Protein AF-A0A931RE34-F1 (afdb_monomer)

Sequence (433 aa):
MAGPAALESGEKRRPLVAITGTSRDVGKYTALAFAVAEWNVLGGFRSDKHRSDQELIVNGVRALGRDMFYVEGDLNRDETIDQYVEKAHLLGGVVGALVMNTGAGLRGTLEESIAFNYGRNLALLRALAPMMPDGAPVVFNQSIQAHTDHPEAMLYVPDIYINVREGKRFASTQFRLAFTAGGEFERFKYIEVVGNALDQTFVTDNWSRRRPEESKIAYWDSIGEFGHTPSAQDYANSIVKVVTKPYPNGHTEYVGVRPRYREHLPEGYGELVGPPPMRADSIMTREQVEDIIPHRWPINFIGGVLELVPGERASGHMVNLIHPDINWRGGHFPGFPVIPGVITEEAMNQFGAMVILSKPEYKGRVALLTELIRVRFLRMLQYGDEARIEVEGVNLQEDRGGSASGTGKARAYTPKGKLAVEGDLGFTLAPAA

Foldseek 3Di:
DDDDDDDDPDDDQAAEEEEEALQDFLNVLLLLLVLLVRYAYEYEHEPPPGPVSVVVSQVSSVVSVHGYHYQHHDLVDVVSLVVSQVVCVVSPLAHQAYEAEDFADLADFLVSRLCGLAVSLVSSCVSSVVSYAFAREYEYEAELLLFFPPCVLVVPCPLSCPSNSLSNNLNLLVVLQLCPVVHVNVRYAYEYEYEYDAPRDPVLVVVCVVCVVDPSFVVLLVLFPVSGHHHSNQSSNQVVVPRVDDDHRSYYHYDRHDVVSVPDDPVCRSPPPAPPAADPLAPDGPVVLCQQAVDHPPLQQFRGWNDADALFKTKGWGQQAQRSPDRQQCPVDHPAQFGPVVSVVSNLVSRLSSNHSVDPVQRQKHKDFDDWAPKDFPATDGRPWGKMKMKGDWDWDADPVRKIKTKIKMWIATNVRHTGMITIIIIIIDHND

Secondary structure (DSSP, 8-state):
-PPPPPPPTTS-PPPEEEEE-TTSHHHHHHHHHHHHTT-EEEEEE-TTT-HHHHHHHHHHHHHTT--EEEEES-TTSHHHHHHHHHHHHHTTS---EEEE-----TTS-HHHHHIIIIIIHHHHHHHHGGGSPTT-EEEEEEEHHHH---HHHHTT--GGGHHHHHHHHHHHHHHHHHTSTTSTTTTSEEEEEEE---BT-HHHHHHHHH-TTS-HHHHHHHH-TTSSPPBHHHHHHHHHHHHHS---TTEEEEES--GGGSS---TTBTB--PSPPPPTT-SS-HHHHHHHS---TTT--EEEEEEEETTTEEEEEE--PPPSS--HHHHSSTT--BPPHHHHHHHHHHHHHHHHHTSGGGTTEEEEEEEEEEEEE-S--BTT---EEEEEEEEEEE-TTS-EEEEEEEEEE-TTS-EEEEEEEEEEEEE--

pLDDT: mean 80.84, std 16.69, range [30.84, 98.31]

Structure (mmCIF, N/CA/C/O backbone):
data_AF-A0A931RE34-F1
#
_entry.id   AF-A0A931RE34-F1
#
loop_
_atom_site.group_PDB
_atom_site.id
_atom_site.type_symbol
_atom_site.label_atom_id
_atom_site.label_alt_id
_atom_site.label_comp_id
_atom_site.label_asym_id
_atom_site.label_entity_id
_atom_site.label_seq_id
_atom_site.pdbx_PDB_ins_code
_atom_site.Cartn_x
_atom_site.Cartn_y
_atom_site.Cartn_z
_atom_site.occupancy
_atom_site.B_iso_or_equiv
_atom_site.auth_seq_id
_atom_site.auth_comp_id
_atom_site.auth_asym_id
_atom_site.auth_atom_id
_atom_site.pdbx_PDB_model_num
ATOM 1 N N . MET A 1 1 ? -4.983 4.410 46.949 1.00 36.66 1 MET A N 1
ATOM 2 C CA . MET A 1 1 ? -5.131 4.016 45.534 1.00 36.66 1 MET A CA 1
ATOM 3 C C . MET A 1 1 ? -5.520 2.551 45.521 1.00 36.66 1 MET A C 1
ATOM 5 O O . MET A 1 1 ? -4.724 1.735 45.961 1.00 36.66 1 MET A O 1
ATOM 9 N N . ALA A 1 2 ? -6.770 2.243 45.178 1.00 30.84 2 ALA A N 1
ATOM 10 C CA . ALA A 1 2 ? -7.255 0.867 45.115 1.00 30.84 2 ALA A CA 1
ATOM 11 C C . ALA A 1 2 ? -6.739 0.213 43.823 1.00 30.84 2 ALA A C 1
ATOM 13 O O . ALA A 1 2 ? -6.800 0.837 42.764 1.00 30.84 2 ALA A O 1
ATOM 14 N N . GLY A 1 3 ? -6.188 -0.999 43.925 1.00 31.92 3 GLY A N 1
ATOM 15 C CA . GLY A 1 3 ? -5.805 -1.802 42.761 1.00 31.92 3 GLY A CA 1
ATOM 16 C C . GLY A 1 3 ? -7.030 -2.199 41.925 1.00 31.92 3 GLY A C 1
ATOM 17 O O . GLY A 1 3 ? -8.152 -2.148 42.437 1.00 31.92 3 GLY A O 1
ATOM 18 N N . PRO A 1 4 ? -6.846 -2.572 40.647 1.00 37.78 4 PRO A N 1
ATOM 19 C CA . PRO A 1 4 ? -7.954 -2.987 39.800 1.00 37.78 4 PRO A CA 1
ATOM 20 C C . PRO A 1 4 ? -8.600 -4.246 40.386 1.00 37.78 4 PRO A C 1
ATOM 22 O O . PRO A 1 4 ? -7.935 -5.261 40.595 1.00 37.78 4 PRO A O 1
ATOM 25 N N . ALA A 1 5 ? -9.895 -4.151 40.689 1.00 40.28 5 ALA A N 1
ATOM 26 C CA . ALA A 1 5 ? -10.698 -5.282 41.118 1.00 40.28 5 ALA A CA 1
ATOM 27 C C . ALA A 1 5 ? -10.678 -6.353 40.020 1.00 40.28 5 ALA A C 1
ATOM 29 O O . ALA A 1 5 ? -10.932 -6.058 38.850 1.00 40.28 5 ALA A O 1
ATOM 30 N N . ALA A 1 6 ? -10.358 -7.589 40.399 1.00 39.47 6 ALA A N 1
ATOM 31 C CA . ALA A 1 6 ? -10.541 -8.738 39.531 1.00 39.47 6 ALA A CA 1
ATOM 32 C C . ALA A 1 6 ? -12.032 -8.835 39.174 1.00 39.47 6 ALA A C 1
ATOM 34 O O . ALA A 1 6 ? -12.876 -8.934 40.063 1.00 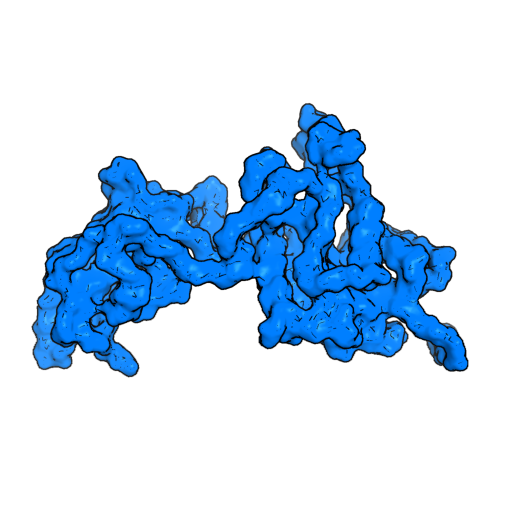39.47 6 ALA A O 1
ATOM 35 N N . LEU A 1 7 ? -12.344 -8.746 37.880 1.00 41.38 7 LEU A N 1
ATOM 36 C CA . LEU A 1 7 ? -13.703 -8.877 37.358 1.00 41.38 7 LEU A CA 1
ATOM 37 C C . LEU A 1 7 ? -14.239 -10.278 37.679 1.00 41.38 7 LEU A C 1
ATOM 39 O O . LEU A 1 7 ? -13.638 -11.283 37.293 1.00 41.38 7 LEU A O 1
ATOM 43 N N . GLU A 1 8 ? -15.356 -10.330 38.404 1.00 38.97 8 GLU A N 1
ATOM 44 C CA . GLU A 1 8 ? -16.050 -11.564 38.764 1.00 38.97 8 GLU A CA 1
ATOM 45 C C . GLU A 1 8 ? -16.569 -12.301 37.517 1.00 38.97 8 GLU A C 1
ATOM 47 O O . GLU A 1 8 ? -17.055 -11.718 36.546 1.00 38.97 8 GLU A O 1
ATOM 52 N N . SER A 1 9 ? -16.434 -13.625 37.539 1.00 50.69 9 SER A N 1
ATOM 53 C CA . SER A 1 9 ? -16.737 -14.535 36.439 1.00 50.69 9 SER A CA 1
ATOM 54 C C . SER A 1 9 ? -18.245 -14.699 36.221 1.00 50.69 9 SER A C 1
ATOM 56 O O . SER A 1 9 ? -18.913 -15.391 36.987 1.00 50.69 9 SER A O 1
ATOM 58 N N . GLY A 1 10 ? -18.761 -14.103 35.144 1.00 43.06 10 GLY A N 1
ATOM 59 C CA . GLY A 1 10 ? -20.138 -14.289 34.668 1.00 43.06 10 GLY A CA 1
ATOM 60 C C . GLY A 1 10 ? -20.535 -13.390 33.489 1.00 43.06 10 GLY A C 1
ATOM 61 O O . GLY A 1 10 ? -21.420 -13.753 32.714 1.00 43.06 10 GLY A O 1
ATOM 62 N N . GLU A 1 11 ? -19.866 -12.252 33.288 1.00 51.00 11 GLU A N 1
ATOM 63 C CA . GLU A 1 11 ? -20.102 -11.405 32.115 1.00 51.00 11 GLU A CA 1
ATOM 64 C C . GLU A 1 11 ? -19.444 -11.998 30.861 1.00 51.00 11 GLU A C 1
ATOM 66 O O . GLU A 1 11 ? -18.250 -12.309 30.849 1.00 51.00 11 GLU A O 1
ATOM 71 N N . LYS A 1 12 ? -20.212 -12.130 29.766 1.00 55.88 12 LYS A N 1
ATOM 72 C CA . LYS A 1 12 ? -19.635 -12.375 28.436 1.00 55.88 12 LYS A CA 1
ATOM 73 C C . LYS A 1 12 ? -18.607 -11.282 28.171 1.00 55.88 12 LYS A C 1
ATOM 75 O O . LYS A 1 12 ? -18.964 -10.111 28.041 1.00 55.88 12 LYS A O 1
ATOM 80 N N . ARG A 1 13 ? -17.338 -11.678 28.084 1.00 72.19 13 ARG A N 1
ATOM 81 C CA . ARG A 1 13 ? -16.240 -10.762 27.798 1.00 72.19 13 ARG A CA 1
ATOM 82 C C . ARG A 1 13 ? -16.521 -10.067 26.470 1.00 72.19 13 ARG A C 1
ATOM 84 O O . ARG A 1 13 ? -16.649 -10.729 25.439 1.00 72.19 13 ARG A O 1
ATOM 91 N N . ARG A 1 14 ? -16.684 -8.747 26.514 1.00 85.25 14 ARG A N 1
ATOM 92 C CA . ARG A 1 14 ? -16.987 -7.959 25.318 1.00 85.25 14 ARG A CA 1
ATOM 93 C C . ARG A 1 14 ? -15.795 -7.981 24.363 1.00 85.25 14 ARG A C 1
ATOM 95 O O . ARG A 1 14 ? -14.653 -7.998 24.828 1.00 85.25 14 ARG A O 1
ATOM 102 N N . PRO A 1 15 ? -16.041 -7.992 23.046 1.00 92.50 15 PRO A N 1
ATOM 103 C CA . PRO A 1 15 ? -14.968 -8.022 22.068 1.00 92.50 15 PRO A CA 1
ATOM 104 C C . PRO A 1 15 ? -14.166 -6.715 22.100 1.00 92.50 15 PRO A C 1
ATOM 106 O O . PRO A 1 15 ? -14.707 -5.638 22.356 1.00 92.50 15 PRO A O 1
ATOM 109 N N . LEU A 1 16 ? -12.864 -6.823 21.845 1.00 95.88 16 LEU A N 1
ATOM 110 C CA . LEU A 1 16 ? -11.930 -5.700 21.802 1.00 95.88 16 LEU A CA 1
ATOM 111 C C . LEU A 1 16 ? -11.523 -5.417 20.356 1.00 95.88 16 LEU A C 1
ATOM 113 O O . LEU A 1 16 ? -11.090 -6.330 19.654 1.00 95.88 16 LEU A O 1
ATOM 117 N N . VAL A 1 17 ? -11.604 -4.156 19.932 1.00 97.62 17 VAL A N 1
ATOM 118 C CA . VAL A 1 17 ? -11.023 -3.694 18.665 1.00 97.62 17 VAL A CA 1
ATOM 119 C C . VAL A 1 17 ? -9.781 -2.850 18.937 1.00 97.62 17 VAL A C 1
ATOM 121 O O . VAL A 1 17 ? -9.817 -1.919 19.744 1.00 97.62 17 VAL A O 1
ATOM 124 N N . ALA A 1 18 ? -8.682 -3.163 18.255 1.00 97.69 18 ALA A N 1
ATOM 125 C CA . ALA A 1 18 ? -7.502 -2.308 18.212 1.00 97.69 18 ALA A CA 1
ATOM 126 C C . ALA A 1 18 ? -7.617 -1.344 17.022 1.00 97.69 18 ALA A C 1
ATOM 128 O O . ALA A 1 18 ? -7.861 -1.778 15.900 1.00 97.69 18 ALA A O 1
ATOM 129 N N . ILE A 1 19 ? -7.459 -0.039 17.249 1.00 97.06 19 ILE A N 1
ATOM 130 C CA . ILE A 1 19 ? -7.601 1.000 16.220 1.00 97.06 19 ILE A CA 1
ATOM 131 C C . ILE A 1 19 ? -6.409 1.948 16.291 1.00 97.06 19 ILE A C 1
ATOM 133 O O . ILE A 1 19 ? -6.193 2.626 17.294 1.00 97.06 19 ILE A O 1
ATOM 137 N N . THR A 1 20 ? -5.678 2.087 15.191 1.00 94.69 20 THR A N 1
ATOM 138 C CA . THR A 1 20 ? -4.619 3.098 15.099 1.00 94.69 20 THR A CA 1
ATOM 139 C C . THR A 1 20 ? -5.200 4.467 14.722 1.00 94.69 20 THR A C 1
ATOM 141 O O . THR A 1 20 ? -5.973 4.566 13.769 1.00 94.69 20 THR A O 1
ATOM 144 N N . GLY A 1 21 ? -4.795 5.543 15.395 1.00 91.25 21 GLY A N 1
ATOM 145 C CA . GLY A 1 21 ? -5.109 6.918 14.984 1.00 91.25 21 GLY A CA 1
ATOM 146 C C . GLY A 1 21 ? -6.509 7.381 15.385 1.00 91.25 21 GLY A C 1
ATOM 147 O O . GLY A 1 21 ? -7.240 7.903 14.549 1.00 91.25 21 GLY A O 1
ATOM 148 N N . THR A 1 22 ? -6.897 7.199 16.649 1.00 92.56 22 THR A N 1
ATOM 149 C CA . THR A 1 22 ? -8.267 7.458 17.136 1.00 92.56 22 THR A CA 1
ATOM 150 C C . THR A 1 22 ? -8.577 8.911 17.475 1.00 92.56 22 THR A C 1
ATOM 152 O O . THR A 1 22 ? -9.726 9.219 17.759 1.00 92.56 22 THR A O 1
ATOM 155 N N . SER A 1 23 ? -7.600 9.817 17.461 1.00 86.25 23 SER A N 1
ATOM 156 C CA . SER A 1 23 ? -7.770 11.139 18.076 1.00 86.25 23 SER A CA 1
ATOM 157 C C . SER A 1 23 ? -8.634 12.129 17.288 1.00 86.25 23 SER A C 1
ATOM 159 O O . SER A 1 23 ? -9.017 13.158 17.833 1.00 86.25 23 SER A O 1
ATOM 161 N N . ARG A 1 24 ? -8.925 11.867 16.007 1.00 86.50 24 ARG A N 1
ATOM 162 C CA . ARG A 1 24 ? -9.705 12.766 15.134 1.00 86.50 24 ARG A CA 1
ATOM 163 C C . ARG A 1 24 ? -10.301 12.043 13.929 1.00 86.50 24 ARG A C 1
ATOM 165 O O . ARG A 1 24 ? -9.966 10.886 13.671 1.00 86.50 24 ARG A O 1
ATOM 172 N N . ASP A 1 25 ? -11.139 12.762 13.183 1.00 87.12 25 ASP A N 1
ATOM 173 C CA . ASP A 1 25 ? -11.702 12.354 11.891 1.00 87.12 25 ASP A CA 1
ATOM 174 C C . ASP A 1 25 ? -12.277 10.920 11.933 1.00 87.12 25 ASP A C 1
ATOM 176 O O . ASP A 1 25 ? -12.962 10.540 12.884 1.00 87.12 25 ASP A O 1
ATOM 180 N N . VAL A 1 26 ? -11.969 10.096 10.927 1.00 90.94 26 VAL A N 1
ATOM 181 C CA . VAL A 1 26 ? -12.415 8.698 10.813 1.00 90.94 26 VAL A CA 1
ATOM 182 C C . VAL A 1 26 ? -12.104 7.880 12.065 1.00 90.94 26 VAL A C 1
ATOM 184 O O . VAL A 1 26 ? -12.972 7.152 12.540 1.00 90.94 26 VAL A O 1
ATOM 187 N N . GLY A 1 27 ? -10.903 8.002 12.636 1.00 92.50 27 GLY A N 1
ATOM 188 C CA . GLY A 1 27 ? -10.507 7.197 13.793 1.00 92.50 27 GLY A CA 1
ATOM 189 C C . GLY A 1 27 ? -11.347 7.490 15.037 1.00 92.50 27 GLY A C 1
ATOM 190 O O . GLY A 1 27 ? -11.742 6.559 15.741 1.00 92.50 27 GLY A O 1
ATOM 191 N N . LYS A 1 28 ? -11.688 8.767 15.258 1.00 92.62 28 LYS A N 1
ATOM 192 C CA . LYS A 1 28 ? -12.599 9.202 16.327 1.00 92.62 28 LYS A CA 1
ATOM 193 C C . LYS A 1 28 ? -13.967 8.545 16.186 1.00 92.62 28 LYS A C 1
ATOM 195 O O . LYS A 1 28 ? -14.458 7.916 17.123 1.00 92.62 28 LYS A O 1
ATOM 200 N N . TYR A 1 29 ? -14.582 8.696 15.015 1.00 94.25 29 TYR A N 1
ATOM 201 C CA . TYR A 1 29 ? -15.923 8.169 14.776 1.00 94.25 29 TYR A CA 1
A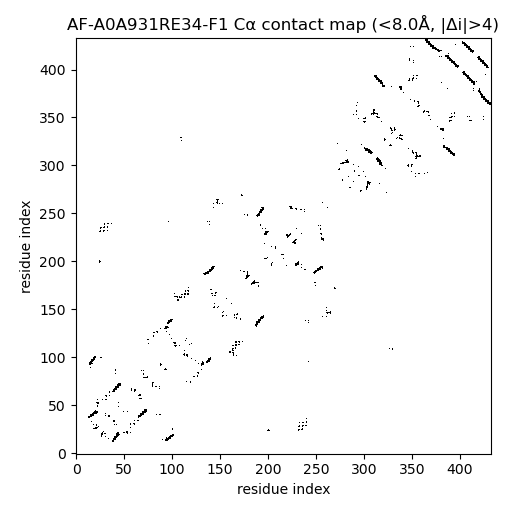TOM 202 C C . TYR A 1 29 ? -15.937 6.640 14.751 1.00 94.25 29 TYR A C 1
ATOM 204 O O . TYR A 1 29 ? -16.911 6.041 15.191 1.00 94.25 29 TYR A O 1
ATOM 212 N N . THR A 1 30 ? -14.840 6.002 14.336 1.00 96.81 30 THR A N 1
ATOM 213 C CA . THR A 1 30 ? -14.684 4.540 14.383 1.00 96.81 30 THR A CA 1
ATOM 214 C C . THR A 1 30 ? -14.690 4.039 15.824 1.00 96.81 30 THR A C 1
ATOM 216 O O . THR A 1 30 ? -15.444 3.122 16.137 1.00 96.81 30 THR A O 1
ATOM 219 N N . ALA A 1 31 ? -13.938 4.675 16.730 1.00 96.62 31 ALA A N 1
ATOM 220 C CA . ALA A 1 31 ? -13.948 4.317 18.150 1.00 96.62 31 ALA A CA 1
ATOM 221 C C . ALA A 1 31 ? -15.353 4.435 18.773 1.00 96.62 31 ALA A C 1
ATOM 223 O O . ALA A 1 31 ? -15.815 3.514 19.446 1.00 96.62 31 ALA A O 1
ATOM 224 N N . LEU A 1 32 ? -16.061 5.537 18.506 1.00 95.81 32 LEU A N 1
ATOM 225 C CA . LEU A 1 32 ? -17.425 5.745 19.007 1.00 95.81 32 LEU A CA 1
ATOM 226 C C . LEU A 1 32 ? -18.428 4.754 18.394 1.00 95.81 32 LEU A C 1
ATOM 228 O O . LEU A 1 32 ? -19.269 4.214 19.109 1.00 95.81 32 LEU A O 1
ATOM 232 N N . ALA A 1 33 ? -18.324 4.469 17.094 1.00 96.56 33 ALA A N 1
ATOM 233 C CA . ALA A 1 33 ? -19.206 3.524 16.413 1.00 96.56 33 ALA A CA 1
ATOM 234 C C . ALA A 1 33 ? -19.030 2.089 16.941 1.00 96.56 33 ALA A C 1
ATOM 236 O O . ALA A 1 33 ? -20.018 1.387 17.151 1.00 96.56 33 ALA A O 1
ATOM 237 N N . PHE A 1 34 ? -17.796 1.663 17.230 1.00 97.56 34 PHE A N 1
ATOM 238 C CA . PHE A 1 34 ? -17.547 0.375 17.883 1.00 97.56 34 PHE A CA 1
ATOM 239 C C . PHE A 1 34 ? -18.126 0.315 19.295 1.00 97.56 34 PHE A C 1
ATOM 241 O O . PHE A 1 34 ? -18.690 -0.710 19.677 1.00 97.56 34 PHE A O 1
ATOM 248 N N . ALA A 1 35 ? -18.062 1.416 20.045 1.00 95.44 35 ALA A N 1
ATOM 249 C CA . ALA A 1 35 ? -18.655 1.469 21.373 1.00 95.44 35 ALA A CA 1
ATOM 250 C C . ALA A 1 35 ? -20.184 1.277 21.337 1.00 95.44 35 ALA A C 1
ATOM 252 O O . ALA A 1 35 ? -20.741 0.509 22.130 1.00 95.44 35 ALA A O 1
ATOM 253 N N . VAL A 1 36 ? -20.854 1.913 20.366 1.00 95.75 36 VAL A N 1
ATOM 254 C CA . VAL A 1 36 ? -22.284 1.698 20.080 1.00 95.75 36 VAL A CA 1
ATOM 255 C C . VAL A 1 36 ? -22.557 0.240 19.699 1.00 95.75 36 VAL A C 1
ATOM 257 O O . VAL A 1 36 ? -23.539 -0.333 20.160 1.00 95.75 36 VAL A O 1
ATOM 260 N N . ALA A 1 37 ? -21.666 -0.386 18.928 1.00 95.44 37 ALA A N 1
ATOM 261 C CA . ALA A 1 37 ? -21.754 -1.796 18.540 1.00 95.44 37 ALA A CA 1
ATOM 262 C C . ALA A 1 37 ? -21.374 -2.794 19.654 1.00 95.44 37 ALA A C 1
ATOM 264 O O . ALA A 1 37 ? -21.243 -3.986 19.392 1.00 95.44 37 ALA A O 1
ATOM 265 N N . GLU A 1 38 ? -21.209 -2.321 20.889 1.00 94.56 38 GLU A N 1
ATOM 266 C CA . GLU A 1 38 ? -20.885 -3.118 22.075 1.00 94.56 38 GLU A CA 1
ATOM 267 C C . GLU A 1 38 ? -19.446 -3.649 22.183 1.00 94.56 38 GLU A C 1
ATOM 269 O O . GLU A 1 38 ? -19.183 -4.591 22.932 1.00 94.56 38 GLU A O 1
ATOM 274 N N . TRP A 1 39 ? -18.497 -3.006 21.498 1.00 95.06 39 TRP A N 1
ATOM 275 C CA . TRP A 1 39 ? -17.072 -3.335 21.573 1.00 95.06 39 TRP A CA 1
ATOM 276 C C . TRP A 1 39 ? -16.328 -2.426 22.553 1.00 95.06 39 TRP A C 1
ATOM 278 O O . TRP A 1 39 ? -16.593 -1.226 22.653 1.00 95.06 39 TRP A O 1
ATOM 288 N N . ASN A 1 40 ? -15.345 -3.004 23.239 1.00 95.25 40 ASN A N 1
ATOM 289 C CA . ASN A 1 40 ? -14.297 -2.246 23.911 1.00 95.25 40 ASN A CA 1
ATOM 290 C C . ASN A 1 40 ? -13.263 -1.778 22.879 1.00 95.25 40 ASN A C 1
ATOM 292 O O . ASN A 1 40 ? -13.067 -2.420 21.843 1.00 95.25 40 ASN A O 1
ATOM 296 N N . VAL A 1 41 ? -12.577 -0.672 23.165 1.00 96.06 41 VAL A N 1
ATOM 297 C CA . VAL A 1 41 ? -11.672 -0.024 22.206 1.00 96.06 41 VAL A CA 1
ATOM 298 C C . VAL A 1 41 ? -10.269 0.136 22.786 1.00 96.06 41 VAL A C 1
ATOM 300 O O . VAL A 1 41 ? -10.083 0.745 23.837 1.00 96.06 41 VAL A O 1
ATOM 303 N N . LEU A 1 42 ? -9.265 -0.344 22.054 1.00 96.62 42 LEU A N 1
ATOM 304 C CA . LEU A 1 42 ? -7.861 0.008 22.241 1.00 96.62 42 LEU A CA 1
ATOM 305 C C . LEU A 1 42 ? -7.439 0.947 21.108 1.00 96.62 42 LEU A C 1
ATOM 307 O O . LEU A 1 42 ? -7.162 0.515 19.993 1.00 96.62 42 LEU A O 1
ATOM 311 N N . GLY A 1 43 ? -7.434 2.245 21.386 1.00 93.75 43 GLY A N 1
ATOM 312 C CA . GLY A 1 43 ? -7.013 3.268 20.436 1.00 93.75 43 GLY A CA 1
ATOM 313 C C . GLY A 1 43 ? -5.518 3.564 20.502 1.00 93.75 43 GLY A C 1
ATOM 314 O O . GLY A 1 43 ? -4.821 3.169 21.436 1.00 93.75 43 GLY A O 1
ATOM 315 N N . GLY A 1 44 ? -5.033 4.385 19.582 1.00 91.19 44 GLY A N 1
ATOM 316 C CA . GLY A 1 44 ? -3.787 5.102 19.811 1.00 91.19 44 GLY A CA 1
ATOM 317 C C . GLY A 1 44 ? -3.655 6.358 18.977 1.00 91.19 44 GLY A C 1
ATOM 318 O O . GLY A 1 44 ? -4.345 6.537 17.972 1.00 91.19 44 GLY A O 1
ATOM 319 N N . PHE A 1 45 ? -2.795 7.263 19.427 1.00 87.81 45 PHE A N 1
ATOM 320 C CA . PHE A 1 45 ? -2.633 8.589 18.844 1.00 87.81 45 PHE A CA 1
ATOM 321 C C . PHE A 1 45 ? -1.257 9.179 19.165 1.00 87.81 45 PHE A C 1
ATOM 323 O O . PHE A 1 45 ? -0.570 8.733 20.082 1.00 87.81 45 PHE A O 1
ATOM 330 N N . ARG A 1 46 ? -0.872 10.217 18.415 1.00 81.94 46 ARG A N 1
ATOM 331 C CA . ARG A 1 46 ? 0.372 10.963 18.645 1.00 81.94 46 ARG A CA 1
ATOM 332 C C . ARG A 1 46 ? 0.168 12.023 19.734 1.00 81.94 46 ARG A C 1
ATOM 334 O O . ARG A 1 46 ? -0.757 12.833 19.641 1.00 81.94 46 ARG A O 1
ATOM 341 N N . SER A 1 47 ? 1.046 12.016 20.736 1.00 67.50 47 SER A N 1
ATOM 342 C CA . SER A 1 47 ? 0.974 12.835 21.958 1.00 67.50 47 SER A CA 1
ATOM 343 C C . SER A 1 47 ? 1.007 14.345 21.734 1.00 67.50 47 SER A C 1
ATOM 345 O O . SER A 1 47 ? 0.415 15.103 22.498 1.00 67.50 47 SER A O 1
ATOM 347 N N . ASP A 1 48 ? 1.685 14.801 20.682 1.00 62.06 48 ASP A N 1
ATOM 348 C CA . ASP A 1 48 ? 2.118 16.188 20.525 1.00 62.06 48 ASP A CA 1
ATOM 349 C C . ASP A 1 48 ? 0.989 17.178 20.201 1.00 62.06 48 ASP A C 1
ATOM 351 O O . ASP A 1 48 ? 1.218 18.386 20.244 1.00 62.06 48 ASP A O 1
ATOM 355 N N . LYS A 1 49 ? -0.220 16.704 19.853 1.00 61.59 49 LYS A N 1
ATOM 356 C CA . LYS A 1 49 ? -1.274 17.585 19.307 1.00 61.59 49 LYS A CA 1
ATOM 357 C C . LYS A 1 49 ? -2.717 17.316 19.740 1.00 61.59 49 LYS A C 1
ATOM 359 O O . LYS A 1 49 ? -3.541 18.197 19.528 1.00 61.59 49 LYS A O 1
ATOM 364 N N . HIS A 1 50 ? -3.047 16.152 20.316 1.00 73.94 50 HIS A N 1
ATOM 365 C CA . HIS A 1 50 ? -4.457 15.719 20.403 1.00 73.94 50 HIS A CA 1
ATOM 366 C C . HIS A 1 50 ? -4.876 15.011 21.702 1.00 73.94 50 HIS A C 1
ATOM 368 O O . HIS A 1 50 ? -5.869 14.284 21.709 1.00 73.94 50 HIS A O 1
ATOM 374 N N . ARG A 1 51 ? -4.151 15.199 22.814 1.00 82.25 51 ARG A N 1
ATOM 375 C CA . ARG A 1 51 ? -4.504 14.543 24.089 1.00 82.25 51 ARG A CA 1
ATOM 376 C C . ARG A 1 51 ? -5.923 14.896 24.555 1.00 82.25 51 ARG A C 1
ATOM 378 O O . ARG A 1 51 ? -6.690 13.993 24.868 1.00 82.25 51 ARG A O 1
ATOM 385 N N . SER A 1 52 ? -6.290 16.179 24.544 1.00 82.62 52 SER A N 1
ATOM 386 C CA . SER A 1 52 ? -7.629 16.632 24.951 1.00 82.62 52 SER A CA 1
ATOM 387 C C . SER A 1 52 ? -8.734 16.038 24.076 1.00 82.62 52 SER A C 1
ATOM 389 O O . SER A 1 52 ? -9.765 15.604 24.586 1.00 82.62 52 SER A O 1
ATOM 391 N N . ASP A 1 53 ? -8.506 15.964 22.761 1.00 85.75 53 ASP A N 1
ATOM 392 C CA . ASP A 1 53 ? -9.451 15.351 21.824 1.00 85.75 53 ASP A CA 1
ATOM 393 C C . ASP A 1 53 ? -9.631 13.861 22.139 1.00 85.75 53 ASP A C 1
ATOM 395 O O . ASP A 1 53 ? -10.756 13.367 22.208 1.00 85.75 53 ASP A O 1
ATOM 399 N N . GLN A 1 54 ? -8.529 13.149 22.393 1.00 88.75 54 GLN A N 1
ATOM 400 C CA . GLN A 1 54 ? -8.556 11.736 22.758 1.00 88.75 54 GLN A CA 1
ATOM 401 C C . GLN A 1 54 ? -9.300 11.496 24.082 1.00 88.75 54 GLN A C 1
ATOM 403 O O . GLN A 1 54 ? -10.070 10.542 24.178 1.00 88.75 54 GLN A O 1
ATOM 408 N N . GLU A 1 55 ? -9.117 12.350 25.089 1.00 89.06 55 GLU A N 1
ATOM 409 C CA . GLU A 1 55 ? -9.825 12.245 26.372 1.00 89.06 55 GLU A CA 1
ATOM 410 C C . GLU A 1 55 ? -11.341 12.416 26.210 1.00 89.06 55 GLU A C 1
ATOM 412 O O . GLU A 1 55 ? -12.114 11.664 26.809 1.00 89.06 55 GLU A O 1
ATOM 417 N N . LEU A 1 56 ? -11.789 13.331 25.341 1.00 90.00 56 LEU A N 1
ATOM 418 C CA . LEU A 1 56 ? -13.210 13.466 25.004 1.00 90.00 56 LEU A CA 1
ATOM 419 C C . LEU A 1 56 ? -13.772 12.186 24.372 1.00 90.00 56 LEU A C 1
ATOM 421 O O . LEU A 1 56 ? -14.901 11.795 24.668 1.00 90.00 56 LEU A O 1
ATOM 425 N N . ILE A 1 57 ? -12.986 11.512 23.532 1.00 92.88 57 ILE A N 1
ATOM 426 C CA . ILE A 1 57 ? -13.386 10.250 22.897 1.00 92.88 57 ILE A CA 1
ATOM 427 C C . ILE A 1 57 ? -13.482 9.134 23.937 1.00 92.88 57 ILE A C 1
ATOM 429 O O . ILE A 1 57 ? -14.479 8.418 23.962 1.00 92.88 57 ILE A O 1
ATOM 433 N N . VAL A 1 58 ? -12.502 9.031 24.840 1.00 93.62 58 VAL A N 1
ATOM 434 C CA . VAL A 1 58 ? -12.524 8.075 25.959 1.00 93.62 58 VAL A CA 1
ATOM 435 C C . VAL A 1 58 ? -13.772 8.276 26.815 1.00 93.62 58 VAL A C 1
ATOM 437 O O . VAL A 1 58 ? -14.456 7.305 27.138 1.00 93.62 58 VAL A O 1
ATOM 440 N N . ASN A 1 59 ? -14.109 9.525 27.139 1.00 93.00 59 ASN A N 1
ATOM 441 C CA . ASN A 1 59 ? -15.316 9.845 27.896 1.00 93.00 59 ASN A CA 1
ATOM 442 C C . ASN A 1 59 ? -16.590 9.471 27.130 1.00 93.00 59 ASN A C 1
ATOM 444 O O . ASN A 1 59 ? -17.506 8.915 27.728 1.00 93.00 59 ASN A O 1
ATOM 448 N N . GLY A 1 60 ? -16.639 9.709 25.817 1.00 93.81 60 GLY A N 1
ATOM 449 C CA . GLY A 1 60 ? -17.759 9.298 24.967 1.00 93.81 60 GLY A CA 1
ATOM 450 C C . GLY A 1 60 ? -17.956 7.779 24.931 1.00 93.81 60 GLY A C 1
ATOM 451 O O . GLY A 1 60 ? -19.072 7.301 25.114 1.00 93.81 60 GLY A O 1
ATOM 452 N N . VAL A 1 61 ? -16.876 7.009 24.773 1.00 93.56 61 VAL A N 1
ATOM 453 C CA . VAL A 1 61 ? -16.924 5.536 24.795 1.00 93.56 61 VAL A CA 1
ATOM 454 C C . VAL A 1 61 ? -17.380 5.017 26.167 1.00 93.56 61 VAL A C 1
ATOM 456 O O . VAL A 1 61 ? -18.251 4.150 26.241 1.00 93.56 61 VAL A O 1
ATOM 459 N N . ARG A 1 62 ? -16.875 5.606 27.259 1.00 93.94 62 ARG A N 1
ATOM 460 C CA . ARG A 1 62 ? -17.290 5.267 28.632 1.00 93.94 62 ARG A CA 1
ATOM 461 C C . ARG A 1 62 ? -18.737 5.640 28.933 1.00 93.94 62 ARG A C 1
ATOM 463 O O . ARG A 1 62 ? -19.421 4.882 29.612 1.00 93.94 62 ARG A O 1
ATOM 470 N N . ALA A 1 63 ? -19.229 6.755 28.397 1.00 93.38 63 ALA A N 1
ATOM 471 C CA . ALA A 1 63 ? -20.631 7.152 28.522 1.00 93.38 63 ALA A CA 1
ATOM 472 C C . ALA A 1 63 ? -21.586 6.163 27.827 1.00 93.38 63 ALA A C 1
ATOM 474 O O . ALA A 1 63 ? -22.726 6.011 28.255 1.00 93.38 63 ALA A O 1
ATOM 475 N N . LEU A 1 64 ? -21.108 5.441 26.808 1.00 93.69 64 LEU A N 1
ATOM 476 C CA . LEU A 1 64 ? -21.818 4.329 26.163 1.00 93.69 64 LEU A CA 1
ATOM 477 C C . LEU A 1 64 ? -21.664 2.995 26.921 1.00 93.69 64 LEU A C 1
ATOM 479 O O . LEU A 1 64 ? -22.073 1.941 26.432 1.00 93.69 64 LEU A O 1
ATOM 483 N N . GLY A 1 65 ? -21.062 3.021 28.113 1.00 91.12 65 GLY A N 1
ATOM 484 C CA . GLY A 1 65 ? -20.870 1.854 28.965 1.00 91.12 65 GLY A CA 1
ATOM 485 C C . GLY A 1 65 ? -19.817 0.881 28.443 1.00 91.12 65 GLY A C 1
ATOM 486 O O . GLY A 1 65 ? -19.936 -0.315 28.717 1.00 91.12 65 GLY A O 1
ATOM 487 N N . ARG A 1 66 ? -18.832 1.352 27.664 1.00 93.19 66 ARG A N 1
ATOM 488 C CA . ARG A 1 66 ? -17.711 0.553 27.139 1.00 93.19 66 ARG A CA 1
ATOM 489 C C . ARG A 1 66 ? -16.382 1.059 27.660 1.00 93.19 66 ARG A C 1
ATOM 491 O O . ARG A 1 66 ? -16.233 2.240 27.969 1.00 93.19 66 ARG A O 1
ATOM 498 N N . ASP A 1 67 ? -15.394 0.180 27.681 1.00 91.75 67 ASP A N 1
ATOM 499 C CA . ASP A 1 67 ? -14.054 0.589 28.055 1.00 91.75 67 ASP A CA 1
ATOM 500 C C . ASP A 1 67 ? -13.270 1.075 26.838 1.00 91.75 67 ASP A C 1
ATOM 502 O O . ASP A 1 67 ? -13.260 0.446 25.776 1.00 91.75 67 ASP A O 1
ATOM 506 N N . MET A 1 68 ? -12.571 2.196 27.020 1.00 92.50 68 MET A N 1
ATOM 507 C CA . MET A 1 68 ? -11.568 2.672 26.081 1.00 92.50 68 MET A CA 1
ATOM 508 C C . MET A 1 68 ? -10.222 2.816 26.770 1.00 92.50 68 MET A C 1
ATOM 510 O O . MET A 1 68 ? -10.094 3.481 27.802 1.00 92.50 68 MET A O 1
ATOM 514 N N . PHE A 1 69 ? -9.215 2.248 26.127 1.00 91.19 69 PHE A N 1
ATOM 515 C CA . PHE A 1 69 ? -7.811 2.401 26.457 1.00 91.19 69 PHE A CA 1
ATOM 516 C C . PHE A 1 69 ? -7.112 3.011 25.256 1.00 91.19 69 PHE A C 1
ATOM 518 O O . PHE A 1 69 ? -7.589 2.909 24.126 1.00 91.19 69 PHE A O 1
ATOM 525 N N . TYR A 1 70 ? -5.986 3.669 25.492 1.00 91.31 70 TYR A N 1
ATOM 526 C CA . TYR A 1 70 ? -5.231 4.272 24.407 1.00 91.31 70 TYR A CA 1
ATOM 527 C C . TYR A 1 70 ? -3.731 4.129 24.603 1.00 91.31 70 TYR A C 1
ATOM 529 O O . TYR A 1 70 ? -3.238 4.205 25.730 1.00 91.31 70 TYR A O 1
ATOM 537 N N . VAL A 1 71 ? -3.022 3.951 23.496 1.00 92.44 71 VAL A N 1
ATOM 538 C CA . VAL A 1 71 ? -1.573 4.097 23.383 1.00 92.44 71 VAL A CA 1
ATOM 539 C C . VAL A 1 71 ? -1.264 5.516 22.932 1.00 92.44 71 VAL A C 1
ATOM 541 O O . VAL A 1 71 ? -1.829 6.015 21.959 1.00 92.44 71 VAL A O 1
ATOM 544 N N . GLU A 1 72 ? -0.369 6.175 23.648 1.00 90.88 72 GLU A N 1
ATOM 545 C CA . GLU A 1 72 ? 0.083 7.512 23.305 1.00 90.88 72 GLU A CA 1
ATOM 546 C C . GLU A 1 72 ? 1.525 7.426 22.801 1.00 90.88 72 GLU A C 1
ATOM 548 O O . GLU A 1 72 ? 2.447 7.205 23.581 1.00 90.88 72 GLU A O 1
ATOM 553 N N . GLY A 1 73 ? 1.721 7.579 21.491 1.00 86.56 73 GLY A N 1
ATOM 554 C CA . GLY A 1 73 ? 3.023 7.356 20.872 1.00 86.56 73 GLY A CA 1
ATOM 555 C C . GLY A 1 73 ? 3.013 7.491 19.351 1.00 86.56 73 GLY A C 1
ATOM 556 O O . GLY A 1 73 ? 1.964 7.559 18.706 1.00 86.56 73 GLY A O 1
ATOM 557 N N . ASP A 1 74 ? 4.207 7.569 18.768 1.00 87.31 74 ASP A N 1
ATOM 558 C CA . ASP A 1 74 ? 4.389 7.528 17.318 1.00 87.31 74 ASP A CA 1
ATOM 559 C C . ASP A 1 74 ? 4.528 6.068 16.887 1.00 87.31 74 ASP A C 1
ATOM 561 O O . ASP A 1 74 ? 5.455 5.393 17.314 1.00 87.31 74 ASP A O 1
ATOM 565 N N . LEU A 1 75 ? 3.649 5.590 16.002 1.00 89.19 75 LEU A N 1
ATOM 566 C CA . LEU A 1 75 ? 3.686 4.209 15.504 1.00 89.19 75 LEU A CA 1
ATOM 567 C C . LEU A 1 75 ? 4.995 3.871 14.755 1.00 89.19 75 LEU A C 1
ATOM 569 O O . LEU A 1 75 ? 5.269 2.709 14.484 1.00 89.19 75 LEU A O 1
ATOM 573 N N . ASN A 1 76 ? 5.831 4.872 14.452 1.00 87.75 76 ASN A N 1
ATOM 574 C CA . ASN A 1 76 ? 7.208 4.671 13.997 1.00 87.75 76 ASN A CA 1
ATOM 575 C C . ASN A 1 76 ? 8.188 4.199 15.086 1.00 87.75 76 ASN A C 1
ATOM 577 O O . ASN A 1 76 ? 9.373 4.040 14.803 1.00 87.75 76 ASN A O 1
ATOM 581 N N . ARG A 1 77 ? 7.742 4.043 16.329 1.00 90.06 77 ARG A N 1
ATOM 582 C CA . ARG A 1 77 ? 8.555 3.616 17.467 1.00 90.06 77 ARG A CA 1
ATOM 583 C C . ARG A 1 77 ? 8.107 2.229 17.898 1.00 90.06 77 ARG A C 1
ATOM 585 O O . ARG A 1 77 ? 6.914 2.023 18.123 1.00 90.06 77 ARG A O 1
ATOM 592 N N . ASP A 1 78 ? 9.048 1.303 18.027 1.00 92.81 78 ASP A N 1
ATOM 593 C CA . ASP A 1 78 ? 8.744 -0.079 18.412 1.00 92.81 78 ASP A CA 1
ATOM 594 C C . ASP A 1 78 ? 8.134 -0.117 19.821 1.00 92.81 78 ASP A C 1
ATOM 596 O O . ASP A 1 78 ? 7.158 -0.823 20.053 1.00 92.81 78 ASP A O 1
ATOM 600 N N . GLU A 1 79 ? 8.549 0.802 20.699 1.00 94.62 79 GLU A N 1
ATOM 601 C CA . GLU A 1 79 ? 7.972 0.974 22.034 1.00 94.62 79 GLU A CA 1
ATOM 602 C C . GLU A 1 79 ? 6.471 1.308 21.987 1.00 94.62 79 GLU A C 1
ATOM 604 O O . GLU A 1 79 ? 5.716 0.966 22.895 1.00 94.62 79 GLU A O 1
ATOM 609 N N . THR A 1 80 ? 6.007 1.980 20.927 1.00 93.75 80 THR A N 1
ATOM 610 C CA . THR A 1 80 ? 4.573 2.258 20.745 1.00 93.75 80 THR A CA 1
ATOM 611 C C . THR A 1 80 ? 3.817 0.983 20.379 1.00 93.75 80 THR A C 1
ATOM 613 O O . THR A 1 80 ? 2.698 0.791 20.846 1.00 93.75 80 THR A O 1
ATOM 616 N N . ILE A 1 81 ? 4.412 0.096 19.576 1.00 95.25 81 ILE A N 1
ATOM 617 C CA . ILE A 1 81 ? 3.825 -1.208 19.232 1.00 95.25 81 ILE A CA 1
ATOM 618 C C . ILE A 1 81 ? 3.771 -2.100 20.477 1.00 95.25 81 ILE A C 1
ATOM 620 O O . ILE A 1 81 ? 2.722 -2.679 20.764 1.00 95.25 81 ILE A O 1
ATOM 624 N N . ASP A 1 82 ? 4.840 -2.127 21.271 1.00 95.75 82 ASP A N 1
ATOM 625 C CA . ASP A 1 82 ? 4.894 -2.881 22.527 1.00 95.75 82 ASP A CA 1
ATOM 626 C C . ASP A 1 82 ? 3.795 -2.438 23.503 1.00 95.75 82 ASP A C 1
ATOM 628 O O . ASP A 1 82 ? 3.123 -3.269 24.113 1.00 95.75 82 ASP A O 1
ATOM 632 N N . GLN A 1 83 ? 3.515 -1.133 23.583 1.00 95.44 83 GLN A N 1
ATOM 633 C CA . GLN A 1 83 ? 2.417 -0.607 24.399 1.00 95.44 83 GLN A CA 1
ATOM 634 C C . GLN A 1 83 ? 1.027 -1.060 23.924 1.00 95.44 83 GLN A C 1
ATOM 636 O O . GLN A 1 83 ? 0.122 -1.202 24.752 1.00 95.44 83 GLN A O 1
ATOM 641 N N . TYR A 1 84 ? 0.820 -1.294 22.620 1.00 95.94 84 TYR A N 1
ATOM 642 C CA . TYR A 1 84 ? -0.429 -1.904 22.141 1.00 95.94 84 TYR A CA 1
ATOM 643 C C . TYR A 1 84 ? -0.563 -3.332 22.666 1.00 95.94 84 TYR A C 1
ATOM 645 O O . TYR A 1 84 ? -1.629 -3.693 23.163 1.00 95.94 84 TYR A O 1
ATOM 653 N N . VAL A 1 85 ? 0.511 -4.119 22.594 1.00 95.94 85 VAL A N 1
ATOM 654 C CA . VAL A 1 85 ? 0.539 -5.506 23.078 1.00 95.94 85 VAL A CA 1
ATOM 655 C C . VAL A 1 85 ? 0.327 -5.562 24.591 1.00 95.94 85 VAL A C 1
ATOM 657 O O . VAL A 1 85 ? -0.510 -6.329 25.069 1.00 95.94 85 VAL A O 1
ATOM 660 N N . GLU A 1 86 ? 1.029 -4.728 25.358 1.00 94.62 86 GLU A N 1
ATOM 661 C CA . GLU A 1 86 ? 0.889 -4.644 26.816 1.00 94.62 86 GLU A CA 1
ATOM 662 C C . GLU A 1 86 ? -0.554 -4.307 27.208 1.00 94.62 86 GLU A C 1
ATOM 664 O O . GLU A 1 86 ? -1.178 -5.016 28.003 1.00 94.62 86 GLU A O 1
ATOM 669 N N . LYS A 1 87 ? -1.137 -3.268 26.597 1.00 93.81 87 LYS A N 1
ATOM 670 C CA . LYS A 1 87 ? -2.526 -2.893 26.878 1.00 93.81 87 LYS A CA 1
ATOM 671 C C . LYS A 1 87 ? -3.493 -3.986 26.457 1.00 93.81 87 LYS A C 1
ATOM 673 O O . LYS A 1 87 ? -4.382 -4.306 27.233 1.00 93.81 87 LYS A O 1
ATOM 678 N N . ALA A 1 88 ? -3.320 -4.609 25.295 1.00 92.19 88 ALA A N 1
ATOM 679 C CA . ALA A 1 88 ? -4.173 -5.718 24.879 1.00 92.19 88 ALA A CA 1
ATOM 680 C C . ALA A 1 88 ? -4.156 -6.878 25.898 1.00 92.19 88 ALA A C 1
ATOM 682 O O . ALA A 1 88 ? -5.207 -7.463 26.171 1.00 92.19 88 ALA A O 1
ATOM 683 N N . HIS A 1 89 ? -3.010 -7.169 26.529 1.00 89.25 89 HIS A N 1
ATOM 684 C CA . HIS A 1 89 ? -2.915 -8.187 27.582 1.00 89.25 89 HIS A CA 1
ATOM 685 C C . HIS A 1 89 ? -3.699 -7.785 28.831 1.00 89.25 89 HIS A C 1
ATOM 687 O O . HIS A 1 89 ? -4.474 -8.591 29.350 1.00 89.25 89 HIS A O 1
ATOM 693 N N . LEU A 1 90 ? -3.572 -6.529 29.268 1.00 83.88 90 LEU A N 1
ATOM 694 C CA . LEU A 1 90 ? -4.334 -5.991 30.402 1.00 83.88 90 LEU A CA 1
ATOM 695 C C . LEU A 1 90 ? -5.852 -6.048 30.169 1.00 83.88 90 LEU A C 1
ATOM 697 O O . LEU A 1 90 ? -6.618 -6.193 31.118 1.00 83.88 90 LEU A O 1
ATOM 701 N N . LEU A 1 91 ? -6.286 -5.993 28.907 1.00 81.25 91 LEU A N 1
ATOM 702 C CA . LEU A 1 91 ? -7.693 -6.101 28.497 1.00 81.25 91 LEU A CA 1
ATOM 703 C C . LEU A 1 91 ? -8.162 -7.525 28.250 1.00 81.25 91 LEU A C 1
ATOM 705 O O . LEU A 1 9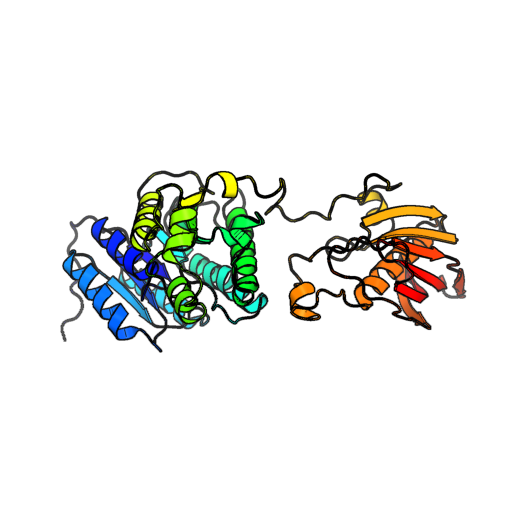1 ? -9.279 -7.749 27.783 1.00 81.25 91 LEU A O 1
ATOM 709 N N . GLY A 1 92 ? -7.324 -8.493 28.602 1.00 76.81 92 GLY A N 1
ATOM 710 C CA . GLY A 1 92 ? -7.692 -9.886 28.580 1.00 76.81 92 GLY A CA 1
ATOM 711 C C . GLY A 1 92 ? -7.089 -10.727 27.484 1.00 76.81 92 GLY A C 1
ATOM 712 O O . GLY A 1 92 ? -7.437 -11.904 27.393 1.00 76.81 92 GLY A O 1
ATOM 713 N N . GLY A 1 93 ? -6.200 -10.155 26.682 1.00 80.12 93 GLY A N 1
ATOM 714 C CA . GLY A 1 93 ? -5.363 -10.917 25.771 1.00 80.12 93 GLY A CA 1
ATOM 715 C C . GLY A 1 93 ? -6.038 -11.356 24.475 1.00 80.12 93 GLY A C 1
ATOM 716 O O . GLY A 1 93 ? -5.405 -12.069 23.709 1.00 80.12 93 GLY A O 1
ATOM 717 N N . VAL A 1 94 ? -7.290 -10.955 24.215 1.00 91.75 94 VAL A N 1
ATOM 718 C CA . VAL A 1 94 ? -8.006 -11.304 22.977 1.00 91.75 94 VAL A CA 1
ATOM 719 C C . VAL A 1 94 ? -8.383 -10.037 22.220 1.00 91.75 94 VAL A C 1
ATOM 721 O O . VAL A 1 94 ? -9.243 -9.275 22.660 1.00 91.75 94 VAL A O 1
ATOM 724 N N . VAL A 1 95 ? -7.753 -9.830 21.066 1.00 96.56 95 VAL A N 1
ATOM 725 C CA . VAL A 1 95 ? -8.062 -8.748 20.125 1.00 96.56 95 VAL A CA 1
ATOM 726 C C . VAL A 1 95 ? -8.980 -9.315 19.047 1.00 96.56 95 VAL A C 1
ATOM 728 O O . VAL A 1 95 ? -8.564 -10.110 18.213 1.00 96.56 95 VAL A O 1
ATOM 731 N N . GLY A 1 96 ? -10.256 -8.936 19.076 1.00 96.19 96 GLY A N 1
ATOM 732 C CA . GLY A 1 96 ? -11.270 -9.467 18.163 1.00 96.19 96 GLY A CA 1
ATOM 733 C C . GLY A 1 96 ? -11.183 -8.900 16.746 1.00 96.19 96 GLY A C 1
ATOM 734 O O . GLY A 1 96 ? -11.662 -9.540 15.817 1.00 96.19 96 GLY A O 1
ATOM 735 N N . ALA A 1 97 ? -10.592 -7.715 16.579 1.00 97.88 97 ALA A N 1
ATOM 736 C CA . ALA A 1 97 ? -10.385 -7.070 15.286 1.00 97.88 97 ALA A CA 1
ATOM 737 C C . ALA A 1 97 ? -9.244 -6.045 15.351 1.00 97.88 97 ALA A C 1
ATOM 739 O O . ALA A 1 97 ? -9.026 -5.417 16.392 1.00 97.88 97 ALA A O 1
ATOM 740 N N . LEU A 1 98 ? -8.573 -5.824 14.219 1.00 98.31 98 LEU A N 1
ATOM 741 C CA . LEU A 1 98 ? -7.589 -4.754 14.042 1.00 98.31 98 LEU A CA 1
ATOM 742 C C . LEU A 1 98 ? -8.051 -3.796 12.941 1.00 98.31 98 LEU A C 1
ATOM 744 O O . LEU A 1 98 ? -8.358 -4.226 11.835 1.00 98.31 98 LEU A O 1
ATOM 748 N N . VAL A 1 99 ? -8.058 -2.495 13.224 1.00 98.31 99 VAL A N 1
ATOM 749 C CA . VAL A 1 99 ? -8.328 -1.427 12.257 1.00 98.31 99 VAL A CA 1
ATOM 750 C C . VAL A 1 99 ? -7.068 -0.581 12.070 1.00 98.31 99 VAL A C 1
ATOM 752 O O . VAL A 1 99 ? -6.732 0.291 12.878 1.00 98.31 99 VAL A O 1
ATOM 755 N N . MET A 1 100 ? -6.390 -0.827 10.954 1.00 97.00 100 MET A N 1
ATOM 756 C CA . MET A 1 100 ? -5.220 -0.095 10.475 1.00 97.00 100 MET A CA 1
ATOM 757 C C . MET A 1 100 ? -5.686 1.200 9.799 1.00 97.00 100 MET A C 1
ATOM 759 O O . MET A 1 100 ? -5.881 1.273 8.584 1.00 97.00 100 MET A O 1
ATOM 763 N N . ASN A 1 101 ? -5.956 2.215 10.622 1.00 93.69 101 ASN A N 1
ATOM 764 C CA . ASN A 1 101 ? -6.514 3.502 10.203 1.00 93.69 101 ASN A CA 1
ATOM 765 C C . ASN A 1 101 ? -5.475 4.627 10.029 1.00 93.69 101 ASN A C 1
ATOM 767 O O . ASN A 1 101 ? -5.700 5.535 9.227 1.00 93.69 101 ASN A O 1
ATOM 771 N N . THR A 1 102 ? -4.342 4.592 10.734 1.00 84.81 102 THR A N 1
ATOM 772 C CA . THR A 1 102 ? -3.320 5.636 10.598 1.00 84.81 102 THR A CA 1
ATOM 773 C C . THR A 1 102 ? -2.612 5.479 9.257 1.00 84.81 102 THR A C 1
ATOM 775 O O . THR A 1 102 ? -2.211 4.380 8.881 1.00 84.81 102 THR A O 1
ATOM 778 N N . GLY A 1 103 ? -2.421 6.593 8.551 1.00 77.50 103 GLY A N 1
ATOM 779 C CA . GLY A 1 103 ? -1.634 6.648 7.322 1.00 77.50 103 GLY A CA 1
ATOM 780 C C . GLY A 1 103 ? -0.479 7.637 7.420 1.00 77.50 103 GLY A C 1
ATOM 781 O O . GLY A 1 103 ? -0.419 8.455 8.344 1.00 77.50 103 GLY A O 1
ATOM 782 N N . ALA A 1 104 ? 0.422 7.566 6.443 1.00 70.94 104 ALA A N 1
ATOM 783 C CA . ALA A 1 104 ? 1.548 8.486 6.334 1.00 70.94 104 ALA A CA 1
ATOM 784 C C . ALA A 1 104 ? 1.100 9.955 6.233 1.00 70.94 104 ALA A C 1
ATOM 786 O O . ALA A 1 104 ? 0.016 10.278 5.738 1.00 70.94 104 ALA A O 1
ATOM 787 N N . GLY A 1 105 ? 1.963 10.867 6.684 1.00 69.44 105 GLY A N 1
ATOM 788 C CA . GLY A 1 105 ? 1.734 12.302 6.540 1.00 69.44 105 GLY A CA 1
ATOM 789 C C . GLY A 1 105 ? 1.780 12.766 5.077 1.00 69.44 105 GLY A C 1
ATOM 790 O O . GLY A 1 105 ? 2.518 12.232 4.259 1.00 69.44 105 GLY A O 1
ATOM 791 N N . LEU A 1 106 ? 1.046 13.839 4.766 1.00 67.12 106 LEU A N 1
ATOM 792 C CA . LEU A 1 106 ? 0.910 14.419 3.415 1.00 67.12 106 LEU A CA 1
ATOM 793 C C . LEU A 1 106 ? 2.185 15.060 2.830 1.00 67.12 106 LEU A C 1
ATOM 795 O O . LEU A 1 106 ? 2.102 15.712 1.800 1.00 67.12 106 LEU A O 1
ATOM 799 N N . ARG A 1 107 ? 3.326 15.038 3.523 1.00 59.47 107 ARG A N 1
ATOM 800 C CA . ARG A 1 107 ? 4.544 15.766 3.107 1.00 59.47 107 ARG A CA 1
ATOM 801 C C . ARG A 1 107 ? 5.808 14.900 3.142 1.00 59.47 107 ARG A C 1
ATOM 803 O O . ARG A 1 107 ? 6.899 15.456 3.114 1.00 59.47 107 ARG A O 1
ATOM 810 N N . GLY A 1 108 ? 5.649 13.580 3.236 1.00 68.19 108 GLY A N 1
ATOM 811 C CA . GLY A 1 108 ? 6.764 12.633 3.257 1.00 68.19 108 GLY A CA 1
ATOM 812 C C . GLY A 1 108 ? 7.159 12.125 1.872 1.00 68.19 108 GLY A C 1
ATOM 813 O O . GLY A 1 108 ? 6.447 12.338 0.882 1.00 68.19 108 GLY A O 1
ATOM 814 N N . THR A 1 109 ? 8.291 11.433 1.811 1.00 75.94 109 THR A N 1
ATOM 815 C CA . THR A 1 109 ? 8.744 10.686 0.631 1.00 75.94 109 THR A CA 1
ATOM 816 C C . THR A 1 109 ? 7.856 9.459 0.392 1.00 75.94 109 THR A C 1
ATOM 818 O O . THR A 1 109 ? 7.049 9.069 1.242 1.00 75.94 109 THR A O 1
ATOM 821 N N . LEU A 1 110 ? 7.974 8.826 -0.781 1.00 75.25 110 LEU A N 1
ATOM 822 C CA . LEU A 1 110 ? 7.295 7.547 -1.010 1.00 75.25 110 LEU A CA 1
ATOM 823 C C . LEU A 1 110 ? 7.805 6.461 -0.058 1.00 75.25 110 LEU A C 1
ATOM 825 O O . LEU A 1 110 ? 7.004 5.686 0.445 1.00 75.25 110 LEU A O 1
ATOM 829 N N . GLU A 1 111 ? 9.105 6.424 0.222 1.00 70.75 111 GLU A N 1
ATOM 830 C CA . GLU A 1 111 ? 9.689 5.453 1.148 1.00 70.75 111 GLU A CA 1
ATOM 831 C C . GLU A 1 111 ? 9.108 5.613 2.553 1.00 70.75 111 GLU A C 1
ATOM 833 O O . GLU A 1 111 ? 8.627 4.644 3.128 1.00 70.75 111 GLU A O 1
ATOM 838 N N . GLU A 1 112 ? 9.037 6.842 3.069 1.00 75.75 112 GLU A N 1
ATOM 839 C CA . GLU A 1 112 ? 8.382 7.128 4.350 1.00 75.75 112 GLU A CA 1
ATOM 840 C C . GLU A 1 112 ? 6.901 6.729 4.318 1.00 75.75 112 GLU A C 1
ATOM 842 O O . GLU A 1 112 ? 6.357 6.219 5.300 1.00 75.75 112 GLU A O 1
ATOM 847 N N . SER A 1 113 ? 6.239 6.924 3.174 1.00 80.75 113 SER A N 1
ATOM 848 C CA . SER A 1 113 ? 4.850 6.520 2.984 1.00 80.75 113 SER A CA 1
ATOM 849 C C . SER A 1 113 ? 4.667 5.002 2.981 1.00 80.75 113 SER A C 1
ATOM 851 O O . SER A 1 113 ? 3.728 4.514 3.609 1.00 80.75 113 SER A O 1
ATOM 853 N N . ILE A 1 114 ? 5.551 4.245 2.329 1.00 77.50 114 ILE A N 1
ATOM 854 C CA . ILE A 1 114 ? 5.547 2.776 2.316 1.00 77.50 114 ILE A CA 1
ATOM 855 C C . ILE A 1 114 ? 5.902 2.243 3.703 1.00 77.50 114 ILE A C 1
ATOM 857 O O . ILE A 1 114 ? 5.159 1.435 4.262 1.00 77.50 114 ILE A O 1
ATOM 861 N N . ALA A 1 115 ? 6.989 2.737 4.295 1.00 79.12 115 ALA A N 1
ATOM 862 C CA . ALA A 1 115 ? 7.437 2.357 5.627 1.00 79.12 115 ALA A CA 1
ATOM 863 C C . ALA A 1 115 ? 6.319 2.538 6.657 1.00 79.12 115 ALA A C 1
ATOM 865 O O . ALA A 1 115 ? 6.125 1.684 7.520 1.00 79.12 115 ALA A O 1
ATOM 866 N N . PHE A 1 116 ? 5.527 3.604 6.531 1.00 87.56 116 PHE A N 1
ATOM 867 C CA . PHE A 1 116 ? 4.405 3.842 7.424 1.00 87.56 116 PHE A CA 1
ATOM 868 C C . PHE A 1 116 ? 3.154 3.025 7.060 1.00 87.56 116 PHE A C 1
ATOM 870 O O . PHE A 1 116 ? 2.657 2.266 7.891 1.00 87.56 116 PHE A O 1
ATOM 877 N N . ASN A 1 117 ? 2.617 3.177 5.841 1.00 89.00 117 ASN A N 1
ATOM 878 C CA . ASN A 1 117 ? 1.336 2.570 5.452 1.00 89.00 117 ASN A CA 1
ATOM 879 C C . ASN A 1 117 ? 1.413 1.039 5.380 1.00 89.00 117 ASN A C 1
ATOM 881 O O . ASN A 1 117 ? 0.418 0.391 5.695 1.00 89.00 117 ASN A O 1
ATOM 885 N N . TYR A 1 118 ? 2.565 0.476 5.008 1.00 89.25 118 TYR A N 1
ATOM 886 C CA . TYR A 1 118 ? 2.813 -0.963 5.018 1.00 89.25 118 TYR A CA 1
ATOM 887 C C . TYR A 1 118 ? 3.626 -1.381 6.242 1.00 89.25 118 TYR A C 1
ATOM 889 O O . TYR A 1 118 ? 3.103 -2.087 7.097 1.00 89.25 118 TYR A O 1
ATOM 897 N N . GLY A 1 119 ? 4.873 -0.917 6.366 1.00 88.31 119 GLY A N 1
ATOM 898 C CA . GLY A 1 119 ? 5.830 -1.452 7.344 1.00 88.31 119 GLY A CA 1
ATOM 899 C C . GLY A 1 119 ? 5.349 -1.375 8.797 1.00 88.31 119 GLY A C 1
ATOM 900 O O . GLY A 1 119 ? 5.369 -2.378 9.510 1.00 88.31 119 GLY A O 1
ATOM 901 N N . ARG A 1 120 ? 4.856 -0.214 9.243 1.00 91.69 120 ARG A N 1
ATOM 902 C CA . ARG A 1 120 ? 4.377 -0.029 10.626 1.00 91.69 120 ARG A CA 1
ATOM 903 C C . ARG A 1 120 ? 3.042 -0.708 10.903 1.00 91.69 120 ARG A C 1
ATOM 905 O O . ARG A 1 120 ? 2.861 -1.266 11.983 1.00 91.69 120 ARG A O 1
ATOM 912 N N . ASN A 1 121 ? 2.139 -0.725 9.929 1.00 94.81 121 ASN A N 1
ATOM 913 C CA . ASN A 1 121 ? 0.891 -1.480 10.034 1.00 94.81 121 ASN A CA 1
ATOM 914 C C . ASN A 1 121 ? 1.147 -2.999 10.084 1.00 94.81 121 ASN A C 1
ATOM 916 O O . ASN A 1 121 ? 0.559 -3.685 10.916 1.00 94.81 121 ASN A O 1
ATOM 920 N N . LEU A 1 122 ? 2.081 -3.509 9.274 1.00 95.12 122 LEU A N 1
ATOM 921 C CA . LEU A 1 122 ? 2.521 -4.904 9.298 1.00 95.12 122 LEU A CA 1
ATOM 922 C C . LEU A 1 122 ? 3.165 -5.271 10.638 1.00 95.12 122 LEU A C 1
ATOM 924 O O . LEU A 1 122 ? 2.842 -6.311 11.203 1.00 95.12 122 LEU A O 1
ATOM 928 N N . ALA A 1 123 ? 4.051 -4.421 11.163 1.00 95.94 123 ALA A N 1
ATOM 929 C CA . ALA A 1 123 ? 4.692 -4.654 12.455 1.00 95.94 123 ALA A CA 1
ATOM 930 C C . ALA A 1 123 ? 3.661 -4.741 13.594 1.00 95.94 123 ALA A C 1
ATOM 932 O O . ALA A 1 123 ? 3.715 -5.667 14.402 1.00 95.94 123 ALA A O 1
ATOM 933 N N . LEU A 1 124 ? 2.674 -3.837 13.615 1.00 97.12 124 LEU A N 1
ATOM 934 C CA . LEU A 1 124 ? 1.583 -3.893 14.588 1.00 97.12 124 LEU A CA 1
ATOM 935 C C . LEU A 1 124 ? 0.710 -5.145 14.412 1.00 97.12 124 LEU A C 1
ATOM 937 O O . LEU A 1 124 ? 0.374 -5.792 15.403 1.00 97.12 124 LEU A O 1
ATOM 941 N N . LEU A 1 125 ? 0.358 -5.503 13.173 1.00 97.88 125 LEU A N 1
ATOM 942 C CA . LEU A 1 125 ? -0.401 -6.721 12.881 1.00 97.88 125 LEU A CA 1
ATOM 943 C C . LEU A 1 125 ? 0.341 -7.964 13.384 1.00 97.88 125 LEU A C 1
ATOM 945 O O . LEU A 1 125 ? -0.256 -8.764 14.094 1.00 97.88 125 LEU A O 1
ATOM 949 N N . ARG A 1 126 ? 1.638 -8.104 13.089 1.00 98.06 126 ARG A N 1
ATOM 950 C CA . ARG A 1 126 ? 2.471 -9.213 13.587 1.00 98.06 126 ARG A CA 1
ATOM 951 C C . ARG A 1 126 ? 2.499 -9.274 15.109 1.00 98.06 126 ARG A C 1
ATOM 953 O O . ARG A 1 126 ? 2.379 -10.357 15.671 1.00 98.06 126 ARG A O 1
ATOM 960 N N . ALA A 1 127 ? 2.624 -8.124 15.767 1.00 97.75 127 ALA A N 1
ATOM 961 C CA . ALA A 1 127 ? 2.680 -8.042 17.223 1.00 97.75 127 ALA A CA 1
ATOM 962 C C . ALA A 1 127 ? 1.351 -8.438 17.890 1.00 97.75 127 ALA A C 1
ATOM 964 O O . ALA A 1 127 ? 1.352 -9.104 18.924 1.00 97.75 127 ALA A O 1
ATOM 965 N N . LEU A 1 128 ? 0.214 -8.065 17.293 1.00 97.69 128 LEU A N 1
ATOM 966 C CA . LEU A 1 128 ? -1.115 -8.394 17.817 1.00 97.69 128 LEU A CA 1
ATOM 967 C C . LEU A 1 128 ? -1.642 -9.754 17.341 1.00 97.69 128 LEU A C 1
ATOM 969 O O . LEU A 1 128 ? -2.507 -10.320 18.004 1.00 97.69 128 LEU A O 1
ATOM 973 N N . ALA A 1 129 ? -1.125 -10.308 16.241 1.00 97.69 129 ALA A N 1
ATOM 974 C CA . ALA A 1 129 ? -1.591 -11.565 15.657 1.00 97.69 129 ALA A CA 1
ATOM 975 C C . ALA A 1 129 ? -1.673 -12.729 16.667 1.00 97.69 129 ALA A C 1
ATOM 977 O O . ALA A 1 129 ? -2.696 -13.418 16.663 1.00 97.69 129 ALA A O 1
ATOM 978 N N . PRO A 1 130 ? -0.700 -12.958 17.576 1.00 96.69 130 PRO A N 1
ATOM 979 C CA . PRO A 1 130 ? -0.803 -14.012 18.592 1.00 96.69 130 PRO A CA 1
ATOM 980 C C . PRO A 1 130 ? -2.028 -13.889 19.514 1.00 96.69 130 PRO A C 1
ATOM 982 O O . PRO A 1 130 ? -2.455 -14.873 20.107 1.00 96.69 130 PRO A O 1
ATOM 985 N N . MET A 1 131 ? -2.600 -12.689 19.621 1.00 96.19 131 MET A N 1
ATOM 986 C CA . MET A 1 131 ? -3.744 -12.349 20.472 1.00 96.19 131 MET A CA 1
ATOM 987 C C . MET A 1 131 ? -5.067 -12.324 19.691 1.00 96.19 131 MET A C 1
ATOM 989 O O . MET A 1 131 ? -6.122 -12.055 20.267 1.00 96.19 131 MET A O 1
ATOM 993 N N . MET A 1 132 ? -5.024 -12.558 18.376 1.00 97.12 132 MET A N 1
ATOM 994 C CA . MET A 1 132 ? -6.189 -12.528 17.494 1.00 97.12 132 MET A CA 1
ATOM 995 C C . MET A 1 132 ? -6.690 -13.950 17.192 1.00 97.12 132 MET A C 1
ATOM 997 O O . MET A 1 132 ? -5.883 -14.820 16.835 1.00 97.12 132 MET A O 1
ATOM 1001 N N . PRO A 1 133 ? -8.010 -14.207 17.306 1.00 95.62 133 PRO A N 1
ATOM 1002 C CA . PRO A 1 133 ? -8.589 -15.502 16.971 1.00 95.62 133 PRO A CA 1
ATOM 1003 C C . PRO A 1 133 ? -8.607 -15.740 15.456 1.00 95.62 133 PRO A C 1
ATOM 1005 O O . PRO A 1 133 ? -8.564 -14.803 14.656 1.00 95.62 133 PRO A O 1
ATOM 1008 N N . ASP A 1 134 ? -8.725 -17.003 15.057 1.00 95.50 134 ASP A N 1
ATOM 1009 C CA . ASP A 1 134 ? -8.878 -17.360 13.648 1.00 95.50 134 ASP A CA 1
ATOM 1010 C C . ASP A 1 134 ? -10.159 -16.750 13.066 1.00 95.50 134 ASP A C 1
ATOM 1012 O O . ASP A 1 134 ? -11.210 -16.675 13.706 1.00 95.50 134 ASP A O 1
ATOM 1016 N N . GLY A 1 135 ? -10.053 -16.266 11.834 1.00 94.31 135 GLY A N 1
ATOM 1017 C CA . GLY A 1 135 ? -11.101 -15.533 11.142 1.00 94.31 135 GLY A CA 1
ATOM 1018 C C . GLY A 1 135 ? -11.304 -14.093 11.623 1.00 94.31 135 GLY A C 1
ATOM 1019 O O . GLY A 1 135 ? -12.218 -13.440 11.110 1.00 94.31 135 GLY A O 1
ATOM 1020 N N . ALA A 1 136 ? -10.490 -13.586 12.561 1.00 96.25 136 ALA A N 1
ATOM 1021 C CA . ALA A 1 136 ? -10.564 -12.195 13.001 1.00 96.25 136 ALA A CA 1
ATOM 1022 C C . ALA A 1 136 ? -10.367 -11.225 11.820 1.00 96.25 136 ALA A C 1
ATOM 1024 O O . ALA A 1 136 ? -9.454 -11.421 11.007 1.00 96.25 136 ALA A O 1
ATOM 1025 N N . PRO A 1 137 ? -11.201 -10.176 11.705 1.00 97.38 137 PRO A N 1
ATOM 1026 C CA . PRO A 1 137 ? -11.055 -9.182 10.657 1.00 97.38 137 PRO A CA 1
ATOM 1027 C C . PRO A 1 137 ? -9.886 -8.232 10.939 1.00 97.38 137 PRO A C 1
ATOM 1029 O O . PRO A 1 137 ? -9.754 -7.658 12.026 1.00 97.38 137 PRO A O 1
ATOM 1032 N N . VAL A 1 138 ? -9.075 -8.024 9.907 1.00 98.25 138 VAL A N 1
ATOM 1033 C CA . VAL A 1 138 ? -8.050 -6.988 9.815 1.00 98.25 138 VAL A CA 1
ATOM 1034 C C . VAL A 1 138 ? -8.498 -6.008 8.739 1.00 98.25 138 VAL A C 1
ATOM 1036 O O . VAL A 1 138 ? -8.519 -6.330 7.551 1.00 98.25 138 VAL A O 1
ATOM 1039 N N . VAL A 1 139 ? -8.889 -4.813 9.169 1.00 98.12 139 VAL A N 1
ATOM 1040 C CA . VAL A 1 139 ? -9.403 -3.759 8.298 1.00 98.12 139 VAL A CA 1
ATOM 1041 C C . VAL A 1 139 ? -8.302 -2.764 7.977 1.00 98.12 139 VAL A C 1
ATOM 1043 O O . VAL A 1 139 ? -7.721 -2.169 8.885 1.00 98.12 139 VAL A O 1
ATOM 1046 N N . PHE A 1 140 ? -8.066 -2.516 6.692 1.00 96.69 140 PHE A N 1
ATOM 1047 C CA . PHE A 1 140 ? -7.173 -1.459 6.234 1.00 96.69 140 PHE A CA 1
ATOM 1048 C C . PHE A 1 140 ? -7.955 -0.259 5.702 1.00 96.69 140 PHE A C 1
ATOM 1050 O O . PHE A 1 140 ? -8.798 -0.386 4.813 1.00 96.69 140 PHE A O 1
ATOM 1057 N N . ASN A 1 141 ? -7.672 0.926 6.250 1.00 93.38 141 ASN A N 1
ATOM 1058 C CA . ASN A 1 141 ? -8.298 2.164 5.802 1.00 93.38 141 ASN A CA 1
ATOM 1059 C C . ASN A 1 141 ? -7.636 2.683 4.514 1.00 93.38 141 ASN A C 1
ATOM 1061 O O . ASN A 1 141 ? -6.526 3.235 4.520 1.00 93.38 141 ASN A O 1
ATOM 1065 N N . GLN A 1 142 ? -8.358 2.565 3.409 1.00 90.12 142 GLN A N 1
ATOM 1066 C CA . GLN A 1 142 ? -7.906 2.869 2.063 1.00 90.12 142 GLN A CA 1
ATOM 1067 C C . GLN A 1 142 ? -8.563 4.113 1.461 1.00 90.12 142 GLN A C 1
ATOM 1069 O O . GLN A 1 142 ? -9.406 4.778 2.056 1.00 90.12 142 GLN A O 1
ATOM 1074 N N . SER A 1 143 ? -8.084 4.493 0.280 1.00 86.75 143 SER A N 1
ATOM 1075 C CA . SER A 1 143 ? -8.566 5.651 -0.472 1.00 86.75 143 SER A CA 1
ATOM 1076 C C . SER A 1 143 ? -8.794 5.253 -1.925 1.00 86.75 143 SER A C 1
ATOM 1078 O O . SER A 1 143 ? -8.042 4.449 -2.481 1.00 86.75 143 SER A O 1
ATOM 1080 N N . ILE A 1 144 ? -9.822 5.832 -2.549 1.00 81.69 144 ILE A N 1
ATOM 1081 C CA . ILE A 1 144 ? -10.138 5.575 -3.955 1.00 81.69 144 ILE A CA 1
ATOM 1082 C C . ILE A 1 144 ? -8.983 5.966 -4.871 1.00 81.69 144 ILE A C 1
ATOM 1084 O O . ILE A 1 144 ? -8.719 5.280 -5.848 1.00 81.69 144 ILE A O 1
ATOM 1088 N N . GLN A 1 145 ? -8.220 6.998 -4.514 1.00 78.88 145 GLN A N 1
ATOM 1089 C CA . GLN A 1 145 ? -7.036 7.403 -5.261 1.00 78.88 145 GLN A CA 1
ATOM 1090 C C . GLN A 1 145 ? -6.008 6.266 -5.338 1.00 78.88 145 GLN A C 1
ATOM 1092 O O . GLN A 1 145 ? -5.339 6.131 -6.355 1.00 78.88 145 GLN A O 1
ATOM 1097 N N . ALA A 1 146 ? -5.892 5.417 -4.311 1.00 81.69 146 ALA A N 1
ATOM 1098 C CA . ALA A 1 146 ? -5.022 4.239 -4.354 1.00 81.69 146 ALA A CA 1
ATOM 1099 C C . ALA A 1 146 ? -5.585 3.108 -5.242 1.00 81.69 146 ALA A C 1
ATOM 1101 O O . ALA A 1 146 ? -4.823 2.262 -5.698 1.00 81.69 146 ALA A O 1
ATOM 1102 N N . HIS A 1 147 ? -6.885 3.130 -5.544 1.00 76.19 147 HIS A N 1
ATOM 1103 C CA . HIS A 1 147 ? -7.624 2.066 -6.235 1.00 76.19 147 HIS A CA 1
ATOM 1104 C C . HIS A 1 147 ? -7.929 2.349 -7.706 1.00 76.19 147 HIS A C 1
ATOM 1106 O O . HIS A 1 147 ? -8.434 1.472 -8.397 1.00 76.19 147 HIS A O 1
ATOM 1112 N N . THR A 1 148 ? -7.658 3.558 -8.200 1.00 69.06 148 THR A N 1
ATOM 1113 C CA . THR A 1 148 ? -7.940 3.898 -9.596 1.00 69.06 148 THR A CA 1
ATOM 1114 C C . THR A 1 148 ? -6.949 4.915 -10.154 1.00 69.06 148 THR A C 1
ATOM 1116 O O . THR A 1 148 ? -6.394 5.741 -9.423 1.00 69.06 148 THR A O 1
ATOM 1119 N N . ASP A 1 149 ? -6.740 4.850 -11.467 1.00 68.44 149 ASP A N 1
ATOM 1120 C CA . ASP A 1 149 ? -6.070 5.880 -12.267 1.00 68.44 149 ASP A CA 1
ATOM 1121 C C . ASP A 1 149 ? -7.087 6.726 -13.061 1.00 68.44 149 ASP A C 1
ATOM 1123 O O . ASP A 1 149 ? -6.695 7.566 -13.870 1.00 68.44 149 ASP A O 1
ATOM 1127 N N . HIS A 1 150 ? -8.397 6.531 -12.833 1.00 64.94 150 HIS A N 1
ATOM 1128 C CA . HIS A 1 150 ? -9.449 7.239 -13.557 1.00 64.94 150 HIS A CA 1
ATOM 1129 C C . HIS A 1 150 ? -9.246 8.765 -13.455 1.00 64.94 150 HIS A C 1
ATOM 1131 O O . HIS A 1 150 ? -9.217 9.296 -12.337 1.00 64.94 150 HIS A O 1
ATOM 1137 N N . PRO A 1 151 ? -9.161 9.503 -14.582 1.00 60.84 151 PRO A N 1
ATOM 1138 C CA . PRO A 1 151 ? -8.795 10.920 -14.582 1.00 60.84 151 PRO A CA 1
ATOM 1139 C C . PRO A 1 151 ? -9.642 11.786 -13.647 1.00 60.84 151 PRO A C 1
ATOM 1141 O O . PRO A 1 151 ? -9.105 12.643 -12.960 1.00 60.84 151 PRO A O 1
ATOM 1144 N N . GLU A 1 152 ? -10.949 11.532 -13.539 1.00 61.31 152 GLU A N 1
ATOM 1145 C CA . GLU A 1 152 ? -11.827 12.277 -12.619 1.00 61.31 152 GLU A CA 1
ATOM 1146 C C . GLU A 1 152 ? -11.558 12.004 -11.129 1.00 61.31 152 GLU A C 1
ATOM 1148 O O . GLU A 1 152 ? -11.712 12.900 -10.299 1.00 61.31 152 GLU A O 1
ATOM 1153 N N . ALA A 1 153 ? -11.145 10.784 -10.769 1.00 65.06 153 ALA A N 1
ATOM 1154 C CA . ALA A 1 153 ? -10.739 10.463 -9.400 1.00 65.06 153 ALA A CA 1
ATOM 1155 C C . ALA A 1 153 ? -9.365 11.074 -9.066 1.00 65.06 153 ALA A C 1
ATOM 1157 O O . ALA A 1 153 ? -9.059 11.318 -7.895 1.00 65.06 153 ALA A O 1
ATOM 1158 N N . MET A 1 154 ? -8.570 11.344 -10.109 1.00 62.22 154 MET A N 1
ATOM 1159 C CA . MET A 1 154 ? -7.223 11.908 -10.043 1.00 62.22 154 MET A CA 1
ATOM 1160 C C . MET A 1 154 ? -7.172 13.435 -10.200 1.00 62.22 154 MET A C 1
ATOM 1162 O O . MET A 1 154 ? -6.185 14.043 -9.791 1.00 62.22 154 MET A O 1
ATOM 1166 N N . LEU A 1 155 ? -8.235 14.057 -10.722 1.00 54.44 155 LEU A N 1
ATOM 1167 C CA . LEU A 1 155 ? -8.296 15.460 -11.160 1.00 54.44 155 LEU A CA 1
ATOM 1168 C C . LEU A 1 155 ? -7.850 16.471 -10.090 1.00 54.44 155 LEU A C 1
ATOM 1170 O O . LEU A 1 155 ? -7.318 17.527 -10.418 1.00 54.44 155 LEU A O 1
ATOM 1174 N N . TYR A 1 156 ? -8.037 16.132 -8.813 1.00 53.69 156 TYR A N 1
ATOM 1175 C CA . TYR A 1 156 ? -7.709 17.002 -7.683 1.00 53.69 156 TYR A CA 1
ATOM 1176 C C . TYR A 1 156 ? -6.943 16.287 -6.572 1.00 53.69 156 TYR A C 1
ATOM 1178 O O . TYR A 1 156 ? -7.016 16.698 -5.414 1.00 53.69 156 TYR A O 1
ATOM 1186 N N . VAL A 1 157 ? -6.190 15.233 -6.901 1.00 57.19 157 VAL A N 1
ATOM 1187 C CA . VAL A 1 157 ? -5.172 14.705 -5.986 1.00 57.19 157 VAL A CA 1
ATOM 1188 C C . VAL A 1 157 ? -4.067 15.751 -5.916 1.00 57.19 157 VAL A C 1
ATOM 1190 O O . VAL A 1 157 ? -3.358 15.925 -6.903 1.00 57.19 157 VAL A O 1
ATOM 1193 N N . PRO A 1 158 ? -3.919 16.504 -4.808 1.00 57.12 158 PRO A N 1
ATOM 1194 C CA . PRO A 1 158 ? -2.857 17.493 -4.754 1.00 57.12 158 PRO A CA 1
ATOM 1195 C C . PRO A 1 158 ? -1.520 16.757 -4.855 1.00 57.12 158 PRO A C 1
ATOM 1197 O O . PRO A 1 158 ? -1.390 15.686 -4.267 1.00 57.12 158 PRO A O 1
ATOM 1200 N N . ASP A 1 159 ? -0.527 17.329 -5.541 1.00 59.44 159 ASP A N 1
ATOM 1201 C CA . ASP A 1 159 ? 0.769 16.668 -5.791 1.00 59.44 159 ASP A CA 1
ATOM 1202 C C . ASP A 1 159 ? 1.395 16.086 -4.515 1.00 59.44 159 ASP A C 1
ATOM 1204 O O . ASP A 1 159 ? 1.993 15.017 -4.519 1.00 59.44 159 ASP A O 1
ATOM 1208 N N . ILE A 1 160 ? 1.167 16.744 -3.377 1.00 59.47 160 ILE A N 1
ATOM 1209 C CA . ILE A 1 160 ? 1.627 16.308 -2.052 1.00 59.47 160 ILE A CA 1
ATOM 1210 C C . ILE A 1 160 ? 1.041 14.952 -1.596 1.00 59.47 160 ILE A C 1
ATOM 1212 O O . ILE A 1 160 ? 1.593 14.303 -0.715 1.00 59.47 160 ILE A O 1
ATOM 1216 N N . TYR A 1 161 ? -0.086 14.516 -2.160 1.00 71.69 161 TYR A N 1
ATOM 1217 C CA . TYR A 1 161 ? -0.748 13.252 -1.833 1.00 71.69 161 TYR A CA 1
ATOM 1218 C C . TYR A 1 161 ? -0.221 12.078 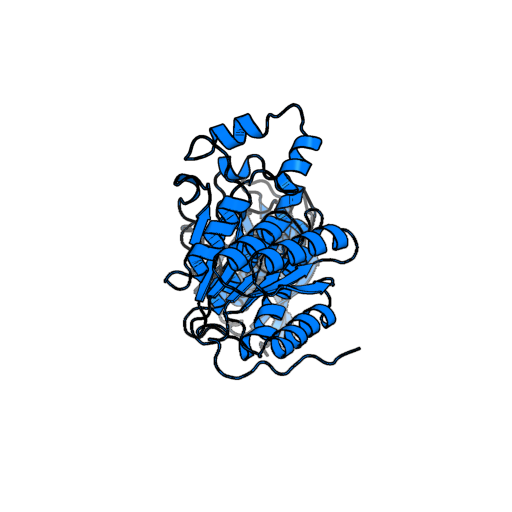-2.666 1.00 71.69 161 TYR A C 1
ATOM 1220 O O . TYR A 1 161 ? -0.494 10.934 -2.309 1.00 71.69 161 TYR A O 1
ATOM 1228 N N . ILE A 1 162 ? 0.554 12.315 -3.733 1.00 74.44 162 ILE A N 1
ATOM 1229 C CA . ILE A 1 162 ? 0.993 11.241 -4.638 1.00 74.44 162 ILE A CA 1
ATOM 1230 C C . ILE A 1 162 ? 1.761 10.141 -3.894 1.00 74.44 162 ILE A C 1
ATOM 1232 O O . ILE A 1 162 ? 1.463 8.963 -4.047 1.00 74.44 162 ILE A O 1
ATOM 1236 N N . ASN A 1 163 ? 2.658 10.515 -2.979 1.00 77.19 163 ASN A N 1
ATOM 1237 C CA . ASN A 1 163 ? 3.417 9.551 -2.182 1.00 77.19 163 ASN A CA 1
ATOM 1238 C C . ASN A 1 163 ? 2.517 8.774 -1.211 1.00 77.19 163 ASN A C 1
ATOM 1240 O O . ASN A 1 163 ? 2.719 7.582 -0.991 1.00 77.19 163 ASN A O 1
ATOM 1244 N N . VAL A 1 164 ? 1.499 9.426 -0.639 1.00 81.62 164 VAL A N 1
ATOM 1245 C CA . VAL A 1 164 ? 0.522 8.773 0.248 1.00 81.62 164 VAL A CA 1
ATOM 1246 C C . VAL A 1 164 ? -0.302 7.752 -0.526 1.00 81.62 164 VAL A C 1
ATOM 1248 O O . VAL A 1 164 ? -0.469 6.627 -0.061 1.00 81.62 164 VAL A O 1
ATOM 1251 N N . ARG A 1 165 ? -0.774 8.127 -1.716 1.00 82.75 165 ARG A N 1
ATOM 1252 C CA . ARG A 1 165 ? -1.496 7.250 -2.636 1.00 82.75 165 ARG A CA 1
ATOM 1253 C C . ARG A 1 165 ? -0.680 6.012 -2.988 1.00 82.75 165 ARG A C 1
ATOM 1255 O O . ARG A 1 165 ? -1.161 4.907 -2.763 1.00 82.75 165 ARG A O 1
ATOM 1262 N N . GLU A 1 166 ? 0.533 6.194 -3.506 1.00 79.00 166 GLU A N 1
ATOM 1263 C CA . GLU A 1 166 ? 1.378 5.074 -3.934 1.00 79.00 166 GLU A CA 1
ATOM 1264 C C . GLU A 1 166 ? 1.766 4.178 -2.748 1.00 79.00 166 GLU A C 1
ATOM 1266 O O . GLU A 1 166 ? 1.701 2.959 -2.852 1.00 79.00 166 GLU A O 1
ATOM 1271 N N . GLY A 1 167 ? 2.065 4.751 -1.576 1.00 80.81 167 GLY A N 1
ATOM 1272 C CA . GLY A 1 167 ? 2.347 3.959 -0.372 1.00 80.81 167 GLY A CA 1
ATOM 1273 C C . GLY A 1 167 ? 1.137 3.163 0.131 1.00 80.81 167 GLY A C 1
ATOM 1274 O O . GLY A 1 167 ? 1.280 2.015 0.549 1.00 80.81 167 GLY A O 1
ATOM 1275 N N . LYS A 1 168 ? -0.074 3.734 0.060 1.00 88.88 168 LYS A N 1
ATOM 1276 C CA . LYS A 1 168 ? -1.324 3.025 0.383 1.00 88.88 168 LYS A CA 1
ATOM 1277 C C . LYS A 1 168 ? -1.637 1.911 -0.611 1.00 88.88 168 LYS A C 1
ATOM 1279 O O . LYS A 1 168 ? -2.061 0.840 -0.186 1.00 88.88 168 LYS A O 1
ATOM 1284 N N . ARG A 1 169 ? -1.412 2.170 -1.898 1.00 85.00 169 ARG A N 1
ATOM 1285 C CA . ARG A 1 169 ? -1.567 1.212 -2.995 1.00 85.00 169 ARG A CA 1
ATOM 1286 C C . ARG A 1 169 ? -0.596 0.040 -2.843 1.00 85.00 169 ARG A C 1
ATOM 1288 O O . ARG A 1 169 ? -1.027 -1.104 -2.887 1.00 85.00 169 ARG A O 1
ATOM 1295 N N . PHE A 1 170 ? 0.676 0.317 -2.553 1.00 82.69 170 PHE A N 1
ATOM 1296 C CA . PHE A 1 170 ? 1.670 -0.710 -2.234 1.00 82.69 170 PHE A CA 1
ATOM 1297 C C . PHE A 1 170 ? 1.227 -1.577 -1.048 1.00 82.69 170 PHE A C 1
ATOM 1299 O O . PHE A 1 170 ? 1.212 -2.802 -1.144 1.00 82.69 170 PHE A O 1
ATOM 1306 N N . ALA A 1 171 ? 0.806 -0.948 0.053 1.00 84.44 171 ALA A N 1
ATOM 1307 C CA . ALA A 1 171 ? 0.343 -1.662 1.238 1.00 84.44 171 ALA A CA 1
ATOM 1308 C C . ALA A 1 171 ? -0.872 -2.564 0.949 1.00 84.44 171 ALA A C 1
ATOM 1310 O O . ALA A 1 171 ? -0.896 -3.698 1.415 1.00 84.44 171 ALA A O 1
ATOM 1311 N N . SER A 1 172 ? -1.841 -2.087 0.157 1.00 87.06 172 SER A N 1
ATOM 1312 C CA . SER A 1 172 ? -3.011 -2.867 -0.280 1.00 87.06 172 SER A CA 1
ATOM 1313 C C . SER A 1 172 ? -2.592 -4.164 -0.972 1.00 87.06 172 SER A C 1
ATOM 1315 O O . SER A 1 172 ? -2.975 -5.252 -0.545 1.00 87.06 172 SER A O 1
ATOM 1317 N N . THR A 1 173 ? -1.721 -4.061 -1.980 1.00 81.00 173 THR A N 1
ATOM 1318 C CA . THR A 1 173 ? -1.181 -5.217 -2.704 1.00 81.00 173 THR A CA 1
ATOM 1319 C C . THR A 1 173 ? -0.517 -6.219 -1.761 1.00 81.00 173 THR A C 1
ATOM 1321 O O . THR A 1 173 ? -0.843 -7.405 -1.780 1.00 81.00 173 THR A O 1
ATOM 1324 N N . GLN A 1 174 ? 0.387 -5.746 -0.899 1.00 83.81 174 GLN A N 1
ATOM 1325 C CA . GLN A 1 174 ? 1.131 -6.626 0.001 1.00 83.81 174 GLN A CA 1
ATOM 1326 C C . GLN A 1 174 ? 0.221 -7.313 1.024 1.00 83.81 174 GLN A C 1
ATOM 1328 O O . GLN A 1 174 ? 0.359 -8.510 1.268 1.00 83.81 174 GLN A O 1
ATOM 1333 N N . PHE A 1 175 ? -0.743 -6.592 1.600 1.00 86.06 175 PHE A N 1
ATOM 1334 C CA . PHE A 1 175 ? -1.686 -7.193 2.536 1.00 86.06 175 PHE A CA 1
ATOM 1335 C C . PHE A 1 175 ? -2.638 -8.174 1.854 1.00 86.06 175 PHE A C 1
ATOM 1337 O O . PHE A 1 175 ? -2.917 -9.220 2.424 1.00 86.06 175 PHE A O 1
ATOM 1344 N N . ARG A 1 176 ? -3.093 -7.917 0.623 1.00 84.06 176 ARG A N 1
ATOM 1345 C CA . ARG A 1 176 ? -3.903 -8.901 -0.111 1.00 84.06 176 ARG A CA 1
ATOM 1346 C C . ARG A 1 176 ? -3.151 -10.217 -0.280 1.00 84.06 176 ARG A C 1
ATOM 1348 O O . ARG A 1 176 ? -3.721 -11.259 0.018 1.00 84.06 176 ARG A O 1
ATOM 1355 N N . LEU A 1 177 ? -1.875 -10.166 -0.666 1.00 77.56 177 LEU A N 1
ATOM 1356 C CA . LEU A 1 177 ? -1.024 -11.353 -0.803 1.00 77.56 177 LEU A CA 1
ATOM 1357 C C . LEU A 1 177 ? -0.752 -12.043 0.539 1.00 77.56 177 LEU A C 1
ATOM 1359 O O . LEU A 1 177 ? -0.785 -13.264 0.625 1.00 77.56 177 LEU A O 1
ATOM 1363 N N . ALA A 1 178 ? -0.512 -11.287 1.609 1.00 77.75 178 ALA A N 1
ATOM 1364 C CA . ALA A 1 178 ? -0.191 -11.878 2.905 1.00 77.75 178 ALA A CA 1
ATOM 1365 C C . ALA A 1 178 ? -1.367 -12.650 3.538 1.00 77.75 178 ALA A C 1
ATOM 1367 O O . ALA A 1 178 ? -1.144 -13.440 4.450 1.00 77.75 178 ALA A O 1
ATOM 1368 N N . PHE A 1 179 ? -2.599 -12.437 3.066 1.00 86.50 179 PHE A N 1
ATOM 1369 C CA . PHE A 1 179 ? -3.812 -13.079 3.578 1.00 86.50 179 PHE A CA 1
ATOM 1370 C C . PHE A 1 179 ? -4.414 -14.115 2.608 1.00 86.50 179 PHE A C 1
ATOM 1372 O O . PHE A 1 179 ? -5.470 -14.671 2.910 1.00 86.50 179 PHE A O 1
ATOM 1379 N N . THR A 1 180 ? -3.806 -14.386 1.445 1.00 79.31 180 THR A N 1
ATOM 1380 C CA . THR A 1 180 ? -4.213 -15.511 0.580 1.00 79.31 180 THR A CA 1
ATOM 1381 C C . THR A 1 180 ? -3.723 -16.848 1.145 1.00 79.31 180 THR A C 1
ATOM 1383 O O . THR A 1 180 ? -2.970 -16.887 2.116 1.00 79.31 180 THR A O 1
ATOM 1386 N N . ALA A 1 181 ? -4.164 -17.964 0.553 1.00 68.56 181 ALA A N 1
ATOM 1387 C CA . ALA A 1 181 ? -3.711 -19.299 0.946 1.00 68.56 181 ALA A CA 1
ATOM 1388 C C . ALA A 1 181 ? -2.179 -19.422 0.840 1.00 68.56 181 ALA A C 1
ATOM 1390 O O . ALA A 1 181 ? -1.602 -19.106 -0.201 1.00 68.56 181 ALA A O 1
ATOM 1391 N N . GLY A 1 182 ? -1.535 -19.886 1.911 1.00 72.62 182 GLY A N 1
ATOM 1392 C CA . GLY A 1 182 ? -0.078 -19.943 2.054 1.00 72.62 182 GLY A CA 1
ATOM 1393 C C . GLY A 1 182 ? 0.575 -18.628 2.501 1.00 72.62 182 GLY A C 1
ATOM 1394 O O . GLY A 1 182 ? 1.790 -18.595 2.697 1.00 72.62 182 GLY A O 1
ATOM 1395 N N . GLY A 1 183 ? -0.200 -17.551 2.664 1.00 74.62 183 GLY A N 1
ATOM 1396 C CA . GLY A 1 183 ? 0.264 -16.270 3.191 1.00 74.62 183 GLY A CA 1
ATOM 1397 C C . GLY A 1 183 ? 0.410 -16.272 4.717 1.00 74.62 183 GLY A C 1
ATOM 1398 O O . GLY A 1 183 ? -0.250 -17.030 5.426 1.00 74.62 183 GLY A O 1
ATOM 1399 N N . GLU A 1 184 ? 1.257 -15.381 5.242 1.00 85.88 184 GLU A N 1
ATOM 1400 C CA . GLU A 1 184 ? 1.566 -15.265 6.682 1.00 85.88 184 GLU A CA 1
ATOM 1401 C C . GLU A 1 184 ? 0.318 -15.110 7.574 1.00 85.88 184 GLU A C 1
ATOM 1403 O O . GLU A 1 184 ? 0.288 -15.575 8.714 1.00 85.88 184 GLU A O 1
ATOM 1408 N N . PHE A 1 185 ? -0.722 -14.465 7.051 1.00 93.00 185 PHE A N 1
ATOM 1409 C CA . PHE A 1 185 ? -1.952 -14.127 7.758 1.00 93.00 185 PHE A CA 1
ATOM 1410 C C . PHE A 1 185 ? -3.178 -14.849 7.191 1.00 93.00 185 PHE A C 1
ATOM 1412 O O . PHE A 1 185 ? -4.300 -14.391 7.406 1.00 93.00 185 PHE A O 1
ATOM 1419 N N . GLU A 1 186 ? -2.998 -15.984 6.503 1.00 89.19 186 GLU A N 1
ATOM 1420 C CA . GLU A 1 186 ? -4.090 -16.749 5.871 1.00 89.19 186 GLU A CA 1
ATOM 1421 C C . GLU A 1 186 ? -5.235 -17.116 6.833 1.00 89.19 186 GLU A C 1
ATOM 1423 O O . GLU A 1 186 ? -6.384 -17.277 6.421 1.00 89.19 186 GLU A O 1
ATOM 1428 N N . ARG A 1 187 ? -4.939 -17.218 8.136 1.00 95.25 187 ARG A N 1
ATOM 1429 C CA . ARG A 1 187 ? -5.927 -17.528 9.179 1.00 95.25 187 ARG A CA 1
ATOM 1430 C C . ARG A 1 187 ? -6.844 -16.356 9.534 1.00 95.25 187 ARG A C 1
ATOM 1432 O O . ARG A 1 187 ? -7.801 -16.551 10.276 1.00 95.25 187 ARG A O 1
ATOM 1439 N N . PHE A 1 188 ? -6.570 -15.146 9.055 1.00 96.50 188 PHE A N 1
ATOM 1440 C CA . PHE A 1 188 ? -7.363 -13.943 9.316 1.00 96.50 188 PHE A CA 1
ATOM 1441 C C . PHE A 1 188 ? -8.164 -13.513 8.085 1.00 96.50 188 PHE A C 1
ATOM 1443 O O . PHE A 1 188 ? -7.994 -14.036 6.987 1.00 96.50 188 PHE A O 1
ATOM 1450 N N . LYS A 1 189 ? -9.054 -12.531 8.258 1.00 94.31 189 LYS A N 1
ATOM 1451 C CA . LYS A 1 189 ? -9.814 -11.941 7.148 1.00 94.31 189 LYS A CA 1
ATOM 1452 C C . LYS A 1 189 ? -9.317 -10.539 6.856 1.00 94.31 189 LYS A C 1
ATOM 1454 O O . LYS A 1 189 ? -9.524 -9.637 7.662 1.00 94.31 189 LYS A O 1
ATOM 1459 N N . TYR A 1 190 ? -8.718 -10.348 5.692 1.00 95.88 190 TYR A N 1
ATOM 1460 C CA . TYR A 1 190 ? -8.365 -9.028 5.205 1.00 95.88 190 TYR A CA 1
ATOM 1461 C C . TYR A 1 190 ? -9.576 -8.333 4.595 1.00 95.88 190 TYR A C 1
ATOM 1463 O O . TYR A 1 190 ? -10.273 -8.912 3.759 1.00 95.88 190 TYR A O 1
ATOM 1471 N N . ILE A 1 191 ? -9.822 -7.092 5.005 1.00 94.81 191 ILE A N 1
ATOM 1472 C CA . ILE A 1 191 ? -10.880 -6.255 4.447 1.00 94.81 191 ILE A CA 1
ATOM 1473 C C . ILE A 1 191 ? -10.330 -4.854 4.216 1.00 94.81 191 ILE A C 1
ATOM 1475 O O . ILE A 1 191 ? -9.685 -4.269 5.084 1.00 94.81 191 ILE A O 1
ATOM 1479 N N . GLU A 1 192 ? -10.651 -4.274 3.070 1.00 93.69 192 GLU A N 1
ATOM 1480 C CA . GLU A 1 192 ? -10.386 -2.867 2.809 1.00 93.69 192 GLU A CA 1
ATOM 1481 C C . GLU A 1 192 ? -11.673 -2.070 2.878 1.00 93.69 192 GLU A C 1
ATOM 1483 O O . GLU A 1 192 ? -12.696 -2.463 2.320 1.00 93.69 192 GLU A O 1
ATOM 1488 N N . VAL A 1 193 ? -11.617 -0.922 3.542 1.00 93.75 193 VAL A N 1
ATOM 1489 C CA . VAL A 1 193 ? -12.652 0.102 3.407 1.00 93.75 193 VAL A CA 1
ATOM 1490 C C . VAL A 1 193 ? -12.032 1.222 2.594 1.00 93.75 193 VAL A C 1
ATOM 1492 O O . VAL A 1 193 ? -10.945 1.682 2.929 1.00 93.75 193 VAL A O 1
ATOM 1495 N N . VAL A 1 194 ? -12.677 1.605 1.496 1.00 89.19 194 VAL A N 1
ATOM 1496 C CA . VAL A 1 194 ? -12.159 2.530 0.489 1.00 89.19 194 VAL A CA 1
ATOM 1497 C C . VAL A 1 194 ? -13.069 3.744 0.419 1.00 89.19 194 VAL A C 1
ATOM 1499 O O . VAL A 1 194 ? -14.216 3.665 -0.028 1.00 89.19 194 VAL A O 1
ATOM 1502 N N . GLY A 1 195 ? -12.542 4.884 0.854 1.00 82.75 195 GLY A N 1
ATOM 1503 C CA . GLY A 1 195 ? -13.254 6.158 0.833 1.00 82.75 195 GLY A CA 1
ATOM 1504 C C . GLY A 1 195 ? -12.814 7.059 -0.302 1.00 82.75 195 GLY A C 1
ATOM 1505 O O . GLY A 1 195 ? -11.667 7.007 -0.750 1.00 82.75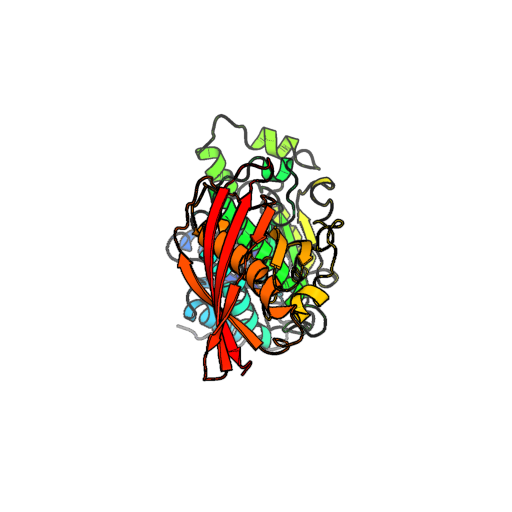 195 GLY A O 1
ATOM 1506 N N . ASN A 1 196 ? -13.717 7.933 -0.731 1.00 75.50 196 ASN A N 1
ATOM 1507 C CA . ASN A 1 196 ? -13.326 9.149 -1.433 1.00 75.50 196 ASN A CA 1
ATOM 1508 C C . ASN A 1 196 ? -13.030 10.274 -0.422 1.00 75.50 196 ASN A C 1
ATOM 1510 O O . ASN A 1 196 ? -12.768 10.009 0.752 1.00 75.50 196 ASN A O 1
ATOM 1514 N N . ALA A 1 197 ? -13.063 11.534 -0.853 1.00 72.00 197 ALA A N 1
ATOM 1515 C CA . ALA A 1 197 ? -13.098 12.652 0.074 1.00 72.00 197 ALA A CA 1
ATOM 1516 C C . ALA A 1 197 ? -14.277 12.504 1.045 1.00 72.00 197 ALA A C 1
ATOM 1518 O O . ALA A 1 197 ? -15.412 12.266 0.635 1.00 72.00 197 ALA A O 1
ATOM 1519 N N . LEU A 1 198 ? -13.972 12.654 2.331 1.00 74.19 198 LEU A N 1
ATOM 1520 C CA . LEU A 1 198 ? -14.946 12.620 3.411 1.00 74.19 198 LEU A CA 1
ATOM 1521 C C . LEU A 1 198 ? -15.118 14.029 3.963 1.00 74.19 198 LEU A C 1
ATOM 1523 O O . LEU A 1 198 ? -14.126 14.732 4.227 1.00 74.19 198 LEU A O 1
ATOM 1527 N N . ASP A 1 199 ? -16.368 14.429 4.155 1.00 70.00 199 ASP A N 1
ATOM 1528 C CA . ASP A 1 199 ? -16.666 15.668 4.852 1.00 70.00 199 ASP A CA 1
ATOM 1529 C C . ASP A 1 199 ? -16.191 15.591 6.313 1.00 70.00 199 ASP A C 1
ATOM 1531 O O . ASP A 1 199 ? -16.101 14.507 6.901 1.00 70.00 199 ASP A O 1
ATOM 1535 N N . GLN A 1 200 ? -15.844 16.750 6.879 1.00 66.50 200 GLN A N 1
ATOM 1536 C CA . GLN A 1 200 ? -15.337 16.893 8.250 1.00 66.50 200 GLN A CA 1
ATOM 1537 C C . GLN A 1 200 ? -14.052 16.094 8.516 1.00 66.50 200 GLN A C 1
ATOM 1539 O O . GLN A 1 200 ? -13.870 15.505 9.584 1.00 66.50 200 GLN A O 1
ATOM 1544 N N . THR A 1 201 ? -13.150 16.054 7.532 1.00 69.69 201 THR A N 1
ATOM 1545 C CA . THR A 1 201 ? -11.814 15.483 7.711 1.00 69.69 201 THR A CA 1
ATOM 1546 C C . THR A 1 201 ? -10.740 16.533 7.513 1.00 69.69 201 THR A C 1
ATOM 1548 O O . THR A 1 201 ? -10.823 17.398 6.641 1.00 69.69 201 THR A O 1
ATOM 1551 N N . PHE A 1 202 ? -9.647 16.407 8.260 1.00 67.75 202 PHE A N 1
ATOM 1552 C CA . PHE A 1 202 ? -8.502 17.308 8.140 1.00 67.75 202 PHE A CA 1
ATOM 1553 C C . PHE A 1 202 ? -7.988 17.487 6.712 1.00 67.75 202 PHE A C 1
ATOM 1555 O O . PHE A 1 202 ? -7.548 18.578 6.352 1.00 67.75 202 PHE A O 1
ATOM 1562 N N . VAL A 1 203 ? -7.986 16.422 5.906 1.00 66.06 203 VAL A N 1
ATOM 1563 C CA . VAL A 1 203 ? -7.504 16.486 4.519 1.00 66.06 203 VAL A CA 1
ATOM 1564 C C . VAL A 1 203 ? -8.369 17.454 3.723 1.00 66.06 203 VAL A C 1
ATOM 1566 O O . VAL A 1 203 ? -7.843 18.339 3.045 1.00 66.06 203 VAL A O 1
ATOM 1569 N N . THR A 1 204 ? -9.686 17.328 3.857 1.00 65.62 204 THR A N 1
ATOM 1570 C CA . THR A 1 204 ? -10.622 18.151 3.110 1.00 65.62 204 THR A CA 1
ATOM 1571 C C . THR A 1 204 ? -10.723 19.570 3.682 1.00 65.62 204 THR A C 1
ATOM 1573 O O . THR A 1 204 ? -10.898 20.514 2.918 1.00 65.62 204 THR A O 1
ATOM 1576 N N . ASP A 1 205 ? -10.536 19.777 4.987 1.00 67.81 205 ASP A N 1
ATOM 1577 C CA . ASP A 1 205 ? -10.477 21.118 5.600 1.00 67.81 205 ASP A CA 1
ATOM 1578 C C . ASP A 1 205 ? -9.185 21.870 5.257 1.00 67.81 205 ASP A C 1
ATOM 1580 O O . ASP A 1 205 ? -9.177 23.085 5.040 1.00 67.81 205 ASP A O 1
ATOM 1584 N N . ASN A 1 206 ? -8.061 21.151 5.177 1.00 65.25 206 ASN A N 1
ATOM 1585 C CA . ASN A 1 206 ? -6.789 21.717 4.736 1.00 65.25 206 ASN A CA 1
ATOM 1586 C C . ASN A 1 206 ? -6.849 22.170 3.281 1.00 65.25 206 ASN A C 1
ATOM 1588 O O . ASN A 1 206 ? -6.270 23.201 2.942 1.00 65.25 206 ASN A O 1
ATOM 1592 N N . TRP A 1 207 ? -7.577 21.431 2.449 1.00 62.97 207 TRP A N 1
ATOM 1593 C CA . TRP A 1 207 ? -7.825 21.804 1.068 1.00 62.97 207 TRP A CA 1
ATOM 1594 C C . TRP A 1 207 ? -8.672 23.080 0.959 1.00 62.97 207 TRP A C 1
ATOM 1596 O O . TRP A 1 207 ? -8.208 24.033 0.334 1.00 62.97 207 TRP A O 1
ATOM 1606 N N . SER A 1 208 ? -9.813 23.168 1.661 1.00 63.34 208 SER A N 1
ATOM 1607 C CA . SER A 1 208 ? -10.672 24.370 1.654 1.00 63.34 208 SER A CA 1
ATOM 1608 C C . SER A 1 208 ? -9.912 25.643 2.010 1.00 63.34 208 SER A C 1
ATOM 1610 O O . SER A 1 208 ? -10.080 26.679 1.377 1.00 63.34 208 SER A O 1
ATOM 1612 N N . ARG A 1 209 ? -9.025 25.568 3.009 1.00 64.38 209 ARG A N 1
ATOM 1613 C CA . ARG A 1 209 ? -8.190 26.708 3.412 1.00 64.38 209 ARG A CA 1
ATOM 1614 C C . ARG A 1 209 ? -7.217 27.167 2.329 1.00 64.38 209 ARG A C 1
ATOM 1616 O O . ARG A 1 209 ? -6.818 28.324 2.335 1.00 64.38 209 ARG A O 1
ATOM 1623 N N . ARG A 1 210 ? -6.754 26.253 1.473 1.00 60.88 210 ARG A N 1
ATOM 1624 C CA . ARG A 1 210 ? -5.758 26.545 0.432 1.00 60.88 210 ARG A CA 1
ATOM 1625 C C . ARG A 1 210 ? -6.388 26.976 -0.885 1.00 60.88 210 ARG A C 1
ATOM 1627 O O . ARG A 1 210 ? -5.707 27.641 -1.656 1.00 60.88 210 ARG A O 1
ATOM 1634 N N . ARG A 1 211 ? -7.635 26.578 -1.148 1.00 60.91 211 ARG A N 1
ATOM 1635 C CA . ARG A 1 211 ? -8.357 26.872 -2.392 1.00 60.91 211 ARG A CA 1
ATOM 1636 C C . ARG A 1 211 ? -9.786 27.356 -2.112 1.00 60.91 211 ARG A C 1
ATOM 1638 O O . ARG A 1 211 ? -10.736 26.648 -2.420 1.00 60.91 211 ARG A O 1
ATOM 1645 N N . PRO A 1 212 ? -9.953 28.551 -1.521 1.00 60.75 212 PRO A N 1
ATOM 1646 C CA . PRO A 1 212 ? -11.273 29.072 -1.153 1.00 60.75 212 PRO A CA 1
ATOM 1647 C C . PRO A 1 212 ? -12.178 29.375 -2.362 1.00 60.75 212 PRO A C 1
ATOM 1649 O O . PRO A 1 212 ? -13.396 29.361 -2.219 1.00 60.75 212 PRO A O 1
ATOM 1652 N N . GLU A 1 213 ? -11.590 29.616 -3.540 1.00 56.56 213 GLU A N 1
ATOM 1653 C CA . GLU A 1 213 ? -12.285 29.899 -4.810 1.00 56.56 213 GLU A CA 1
ATOM 1654 C C . GLU A 1 213 ? -12.926 28.636 -5.435 1.00 56.56 213 GLU A C 1
ATOM 1656 O O . GLU A 1 213 ? -13.856 28.725 -6.234 1.00 56.56 213 GLU A O 1
ATOM 1661 N N . GLU A 1 214 ? -12.439 27.440 -5.079 1.00 58.69 214 GLU A N 1
ATOM 1662 C CA . GLU A 1 214 ? -12.945 26.156 -5.570 1.00 58.69 214 GLU A CA 1
ATOM 1663 C C . GLU A 1 214 ? -13.927 25.593 -4.524 1.00 58.69 214 GLU A C 1
ATOM 1665 O O . GLU A 1 214 ? -13.517 25.072 -3.486 1.00 58.69 214 GLU A O 1
ATOM 1670 N N . SER A 1 215 ? -15.243 25.717 -4.746 1.00 52.66 215 SER A N 1
ATOM 1671 C CA . SER A 1 215 ? -16.238 25.229 -3.774 1.00 52.66 215 SER A CA 1
ATOM 1672 C C . SER A 1 215 ? -16.162 23.704 -3.605 1.00 52.66 215 SER A C 1
ATOM 1674 O O . SER A 1 215 ? -16.680 22.937 -4.421 1.00 52.66 215 SER A O 1
ATOM 1676 N N . LYS A 1 216 ? -15.540 23.282 -2.493 1.00 55.47 216 LYS A N 1
ATOM 1677 C CA . LYS A 1 216 ? -15.422 21.895 -2.004 1.00 55.47 216 LYS A CA 1
ATOM 1678 C C . LYS A 1 216 ? -16.765 21.168 -2.056 1.00 55.47 216 LYS A C 1
ATOM 1680 O O . LYS A 1 216 ? -16.863 20.083 -2.613 1.00 55.47 216 LYS A O 1
ATOM 1685 N N . ILE A 1 217 ? -17.787 21.786 -1.473 1.00 51.56 217 ILE A N 1
ATOM 1686 C CA . ILE A 1 217 ? -19.116 21.198 -1.288 1.00 51.56 217 ILE A CA 1
ATOM 1687 C C . ILE A 1 217 ? -19.789 21.013 -2.649 1.00 51.56 217 ILE A C 1
ATOM 1689 O O . ILE A 1 217 ? -20.221 19.915 -2.965 1.00 51.56 217 ILE A O 1
ATOM 1693 N N . ALA A 1 218 ? -19.750 22.028 -3.517 1.00 55.03 218 ALA A N 1
ATOM 1694 C CA . ALA A 1 218 ? -20.366 21.931 -4.838 1.00 55.03 218 ALA A CA 1
ATOM 1695 C C . ALA A 1 218 ? -19.742 20.822 -5.704 1.00 55.03 218 ALA A C 1
ATOM 1697 O O . ALA A 1 218 ? -20.473 20.119 -6.396 1.00 55.03 218 ALA A O 1
ATOM 1698 N N . TYR A 1 219 ? -18.418 20.622 -5.653 1.00 55.06 219 TYR A N 1
ATOM 1699 C CA . TYR A 1 219 ? -17.776 19.551 -6.419 1.00 55.06 219 TYR A CA 1
ATOM 1700 C C . TYR A 1 219 ? -18.034 18.169 -5.818 1.00 55.06 219 TYR A C 1
ATOM 1702 O O . TYR A 1 219 ? -18.509 17.291 -6.535 1.00 55.06 219 TYR A O 1
ATOM 1710 N N . TRP A 1 220 ? -17.762 17.954 -4.527 1.00 58.62 220 TRP A N 1
ATOM 1711 C CA . TRP A 1 220 ? -17.929 16.630 -3.918 1.00 58.62 220 TRP A CA 1
ATOM 1712 C C . TRP A 1 220 ? -19.400 16.192 -3.867 1.00 58.62 220 TRP A C 1
ATOM 1714 O O . TRP A 1 220 ? -19.678 15.017 -4.103 1.00 58.62 220 TRP A O 1
ATOM 1724 N N . ASP A 1 221 ? -20.342 17.131 -3.735 1.00 56.44 221 ASP A N 1
ATOM 1725 C CA . ASP A 1 221 ? -21.774 16.859 -3.898 1.00 56.44 221 ASP A CA 1
ATOM 1726 C C . ASP A 1 221 ? -22.140 16.590 -5.367 1.00 56.44 221 ASP A C 1
ATOM 1728 O O . ASP A 1 221 ? -22.945 15.699 -5.641 1.00 56.44 221 ASP A O 1
ATOM 1732 N N . SER A 1 222 ? -21.491 17.259 -6.336 1.00 52.38 222 SER A N 1
ATOM 1733 C CA . SER A 1 222 ? -21.655 16.946 -7.770 1.00 52.38 222 SER A CA 1
ATOM 1734 C C . SER A 1 222 ? -21.051 15.598 -8.178 1.00 52.38 222 SER A C 1
ATOM 1736 O O . SER A 1 222 ? -21.470 15.023 -9.190 1.00 52.38 222 SER A O 1
ATOM 1738 N N . ILE A 1 223 ? -20.076 15.082 -7.409 1.00 49.94 223 ILE A N 1
ATOM 1739 C CA . ILE A 1 223 ? -19.426 13.789 -7.648 1.00 49.94 223 ILE A CA 1
ATOM 1740 C C . ILE A 1 223 ? -19.867 12.647 -6.711 1.00 49.94 223 ILE A C 1
ATOM 1742 O O . ILE A 1 223 ? -19.488 11.495 -6.928 1.00 49.94 223 ILE A O 1
ATOM 1746 N N . GLY A 1 224 ? -20.722 12.904 -5.724 1.00 50.72 224 GLY A N 1
ATOM 1747 C CA . GLY A 1 224 ? -21.348 11.869 -4.900 1.00 50.72 224 GLY A CA 1
ATOM 1748 C C . GLY A 1 224 ? -22.388 11.068 -5.689 1.00 50.72 224 GLY A C 1
ATOM 1749 O O . GLY A 1 224 ? -23.109 11.615 -6.520 1.00 50.72 224 GLY A O 1
ATOM 1750 N N . GLU A 1 225 ? -22.476 9.758 -5.453 1.00 49.34 225 GLU A N 1
ATOM 1751 C CA . GLU A 1 225 ? -23.561 8.911 -5.990 1.00 49.34 225 GLU A CA 1
ATOM 1752 C C . GLU A 1 225 ? -24.923 9.277 -5.362 1.00 49.34 225 GLU A C 1
ATOM 1754 O O . GLU A 1 225 ? -25.965 9.111 -5.986 1.00 49.34 225 GLU A O 1
ATOM 1759 N N . PHE A 1 226 ? -24.906 9.856 -4.154 1.00 53.16 226 PHE A N 1
ATOM 1760 C CA . PHE A 1 226 ? -26.091 10.186 -3.354 1.00 53.16 226 PHE A CA 1
ATOM 1761 C C . PHE A 1 226 ? -26.437 11.686 -3.334 1.00 53.16 226 PHE A C 1
ATOM 1763 O O . PHE A 1 226 ? -27.216 12.123 -2.488 1.00 53.16 226 PHE A O 1
ATOM 1770 N N . GLY A 1 227 ? -25.820 12.493 -4.206 1.00 54.31 227 GLY A N 1
ATOM 1771 C CA . GLY A 1 227 ? -25.999 13.953 -4.230 1.00 54.31 227 GLY A CA 1
ATOM 1772 C C . GLY A 1 227 ? -25.413 14.697 -3.022 1.00 54.31 227 GLY A C 1
ATOM 1773 O O . GLY A 1 227 ? -25.702 15.875 -2.846 1.00 54.31 227 GLY A O 1
ATOM 1774 N N . HIS A 1 228 ? -24.622 14.012 -2.188 1.00 63.03 228 HIS A N 1
ATOM 1775 C CA . HIS A 1 228 ? -23.888 14.584 -1.061 1.00 63.03 228 HIS A CA 1
ATOM 1776 C C . HIS A 1 228 ? -22.600 13.794 -0.782 1.00 63.03 228 HIS A C 1
ATOM 1778 O O . HIS A 1 228 ? -22.491 12.603 -1.100 1.00 63.03 228 HIS A O 1
ATOM 1784 N N . THR A 1 229 ? -21.625 14.469 -0.184 1.00 69.06 229 THR A N 1
ATOM 1785 C CA . THR A 1 229 ? -20.347 13.892 0.258 1.00 69.06 229 THR A CA 1
ATOM 1786 C C . THR A 1 229 ? -20.529 13.073 1.548 1.00 69.06 229 THR A C 1
ATOM 1788 O O . THR A 1 229 ? -21.108 13.603 2.497 1.00 69.06 229 THR A O 1
ATOM 1791 N N . PRO A 1 230 ? -20.031 11.822 1.655 1.00 78.44 230 PRO A N 1
ATOM 1792 C CA . PRO A 1 230 ? -20.128 11.062 2.901 1.00 78.44 230 PRO A CA 1
ATOM 1793 C C . PRO A 1 230 ? -19.334 11.712 4.032 1.00 78.44 230 PRO A C 1
ATOM 1795 O O . PRO A 1 230 ? -18.250 12.262 3.822 1.00 78.44 230 PRO A O 1
ATOM 1798 N N . SER A 1 231 ? -19.835 11.573 5.253 1.00 83.94 231 SER A N 1
ATOM 1799 C CA . SER A 1 231 ? -19.145 12.021 6.457 1.00 83.94 231 SER A CA 1
ATOM 1800 C C . SER A 1 231 ? -18.111 10.997 6.942 1.00 83.94 231 SER A C 1
ATOM 1802 O O . SER A 1 231 ? -18.161 9.803 6.625 1.00 83.94 231 SER A O 1
ATOM 1804 N N . ALA A 1 232 ? -17.193 11.435 7.806 1.00 86.44 232 ALA A N 1
ATOM 1805 C CA . ALA A 1 232 ? -16.318 10.522 8.543 1.00 86.44 232 ALA A CA 1
ATOM 1806 C C . ALA A 1 232 ? -17.095 9.499 9.408 1.00 86.44 232 ALA A C 1
ATOM 1808 O O . ALA A 1 232 ? -16.584 8.408 9.671 1.00 86.44 232 ALA A O 1
ATOM 1809 N N . GLN A 1 233 ? -18.334 9.815 9.810 1.00 87.19 233 GLN A N 1
ATOM 1810 C CA . GLN A 1 233 ? -19.217 8.891 10.524 1.00 87.19 233 GLN A CA 1
ATOM 1811 C C . GLN A 1 233 ? -19.770 7.792 9.605 1.00 87.19 233 GLN A C 1
ATOM 1813 O O . GLN A 1 233 ? -19.784 6.628 10.002 1.00 87.19 233 GLN A O 1
ATOM 1818 N N . ASP A 1 234 ? -20.173 8.118 8.374 1.00 88.25 234 ASP A N 1
ATOM 1819 C CA . ASP A 1 234 ? -20.637 7.120 7.393 1.00 88.25 234 ASP A CA 1
ATOM 1820 C C . ASP A 1 234 ? -19.532 6.109 7.072 1.00 88.25 234 ASP A C 1
ATOM 1822 O O . ASP A 1 234 ? -19.756 4.897 6.959 1.00 88.25 234 ASP A O 1
ATOM 1826 N N . TYR A 1 235 ? -18.303 6.614 7.009 1.00 91.81 235 TYR A N 1
ATOM 1827 C CA . TYR A 1 235 ? -17.111 5.800 6.857 1.00 91.81 235 TYR A CA 1
ATOM 1828 C C . TYR A 1 235 ? -16.875 4.863 8.046 1.00 91.81 235 TYR A C 1
ATOM 1830 O O . TYR A 1 235 ? -16.703 3.656 7.869 1.00 91.81 235 TYR A O 1
ATOM 1838 N N . ALA A 1 236 ? -16.928 5.398 9.268 1.00 94.56 236 ALA A N 1
ATOM 1839 C CA . ALA A 1 236 ? -16.808 4.620 10.499 1.00 94.56 236 ALA A CA 1
ATOM 1840 C C . ALA A 1 236 ? -17.882 3.525 10.607 1.00 94.56 236 ALA A C 1
ATOM 1842 O O . ALA A 1 236 ? -17.578 2.385 10.962 1.00 94.56 236 ALA A O 1
ATOM 1843 N N . ASN A 1 237 ? -19.125 3.838 10.232 1.00 93.44 237 ASN A N 1
ATOM 1844 C CA . ASN A 1 237 ? -20.223 2.873 10.200 1.00 93.44 237 ASN A CA 1
ATOM 1845 C C . ASN A 1 237 ? -19.937 1.723 9.225 1.00 93.44 237 ASN A C 1
ATOM 1847 O O . ASN A 1 237 ? -20.268 0.572 9.513 1.00 93.44 237 ASN A O 1
ATOM 1851 N N . SER A 1 238 ? -19.283 2.011 8.097 1.00 94.88 238 SER A N 1
ATOM 1852 C CA . SER A 1 238 ? -18.875 0.989 7.128 1.00 94.88 238 SER A CA 1
ATOM 1853 C C . SER A 1 238 ? -17.761 0.089 7.670 1.00 94.88 238 SER A C 1
ATOM 1855 O O . SER A 1 238 ? -17.836 -1.123 7.480 1.00 94.88 238 SER A O 1
ATOM 1857 N N . ILE A 1 239 ? -16.798 0.633 8.428 1.00 97.50 239 ILE A N 1
ATOM 1858 C CA . ILE A 1 239 ? -15.781 -0.164 9.144 1.00 97.50 239 ILE A CA 1
ATOM 1859 C C . ILE A 1 239 ? -16.448 -1.119 10.144 1.00 97.50 239 ILE A C 1
ATOM 1861 O O . ILE A 1 239 ? -16.184 -2.321 10.133 1.00 97.50 239 ILE A O 1
ATOM 1865 N N . VAL A 1 240 ? -17.354 -0.615 10.986 1.00 97.12 240 VAL A N 1
ATOM 1866 C CA . VAL A 1 240 ? -18.070 -1.459 11.958 1.00 97.12 240 VAL A CA 1
ATOM 1867 C C . VAL A 1 240 ? -18.911 -2.517 11.245 1.00 97.12 240 VAL A C 1
ATOM 1869 O O . VAL A 1 240 ? -18.911 -3.678 11.656 1.00 97.12 240 VAL A O 1
ATOM 1872 N N . LYS A 1 241 ? -19.585 -2.159 10.144 1.00 95.81 241 LYS A N 1
ATOM 1873 C CA . LYS A 1 241 ? -20.367 -3.095 9.322 1.00 95.81 241 LYS A CA 1
ATOM 1874 C C . LYS A 1 241 ? -19.517 -4.275 8.858 1.00 95.81 241 LYS A C 1
ATOM 1876 O O . LYS A 1 241 ? -19.966 -5.409 8.998 1.00 95.81 241 LYS A O 1
ATOM 1881 N N . VAL A 1 242 ? -18.321 -4.026 8.323 1.00 95.56 242 VAL A N 1
ATOM 1882 C CA . VAL A 1 242 ? -17.472 -5.104 7.792 1.00 95.56 242 VAL A CA 1
ATOM 1883 C C . VAL A 1 242 ? -16.810 -5.956 8.871 1.00 95.56 242 VAL A C 1
ATOM 1885 O O . VAL A 1 242 ? -16.521 -7.120 8.623 1.00 95.56 242 VAL A O 1
ATOM 1888 N N . VAL A 1 243 ? -16.625 -5.417 10.079 1.00 96.56 243 VAL A N 1
ATOM 1889 C CA . VAL A 1 243 ? -16.123 -6.187 11.230 1.00 96.56 243 VAL A CA 1
ATOM 1890 C C . VAL A 1 243 ? -17.216 -7.047 11.868 1.00 96.56 243 VAL A C 1
ATOM 1892 O O . VAL A 1 243 ? -16.949 -8.157 12.317 1.00 96.56 243 VAL A O 1
ATOM 1895 N N . THR A 1 244 ? -18.455 -6.552 11.914 1.00 93.00 244 THR A N 1
ATOM 1896 C CA . THR A 1 244 ? -19.562 -7.199 12.647 1.00 93.00 244 THR A CA 1
ATOM 1897 C C . THR A 1 244 ? -20.428 -8.125 11.794 1.00 93.00 244 THR A C 1
ATOM 1899 O O . THR A 1 244 ? -21.268 -8.845 12.334 1.00 93.00 244 THR A O 1
ATOM 1902 N N . LYS A 1 245 ? -20.243 -8.134 10.470 1.00 90.88 245 LYS A N 1
ATOM 1903 C CA . LYS A 1 245 ? -20.995 -8.977 9.530 1.00 90.88 245 LYS A CA 1
ATOM 1904 C C . LYS A 1 245 ? -20.057 -9.882 8.729 1.00 90.88 245 LYS A C 1
ATOM 1906 O O . LYS A 1 245 ? -18.890 -9.545 8.546 1.00 90.88 245 LYS A O 1
ATOM 1911 N N . PRO A 1 246 ? -20.543 -11.032 8.229 1.00 84.88 246 PRO A N 1
ATOM 1912 C CA . PRO A 1 246 ? -19.713 -11.929 7.439 1.00 84.88 246 PRO A CA 1
ATOM 1913 C C . PRO A 1 246 ? -19.426 -11.334 6.055 1.00 84.88 246 PRO A C 1
ATOM 1915 O O . PRO A 1 246 ? -20.336 -11.149 5.251 1.00 84.88 246 PRO A O 1
ATOM 1918 N N . TYR A 1 247 ? -18.145 -11.099 5.777 1.00 86.62 247 TYR A N 1
ATOM 1919 C CA . TYR A 1 247 ? -17.616 -10.768 4.454 1.00 86.62 247 TYR A CA 1
ATOM 1920 C C . TYR A 1 247 ? -16.516 -11.764 4.053 1.00 86.62 247 TYR A C 1
ATOM 1922 O O . TYR A 1 247 ? -15.874 -12.352 4.939 1.00 86.62 247 TYR A O 1
ATOM 1930 N N . PRO A 1 248 ? -16.316 -12.001 2.742 1.00 84.75 248 PRO A N 1
ATOM 1931 C CA . PRO A 1 248 ? -15.219 -12.832 2.263 1.00 84.75 248 PRO A CA 1
ATOM 1932 C C . PRO A 1 248 ? -13.865 -12.169 2.544 1.00 84.75 248 PRO A C 1
ATOM 1934 O O . PRO A 1 248 ? -13.762 -10.946 2.649 1.00 84.75 248 PRO A O 1
ATOM 1937 N N . ASN A 1 249 ? -12.819 -12.987 2.648 1.00 85.94 249 ASN A N 1
ATOM 1938 C CA . ASN A 1 249 ? -11.447 -12.489 2.676 1.00 85.94 249 ASN A CA 1
ATOM 1939 C C . ASN A 1 249 ? -11.144 -11.712 1.381 1.00 85.94 249 ASN A C 1
ATOM 1941 O O . ASN A 1 249 ? -11.561 -12.129 0.301 1.00 85.94 249 ASN A O 1
ATOM 1945 N N . GLY A 1 250 ? -10.452 -10.580 1.492 1.00 82.50 250 GLY A N 1
ATOM 1946 C CA . GLY A 1 250 ? -10.167 -9.680 0.372 1.00 82.50 250 GLY A CA 1
ATOM 1947 C C . GLY A 1 250 ? -11.323 -8.747 -0.016 1.00 82.50 250 GLY A C 1
ATOM 1948 O O . GLY A 1 250 ? -11.204 -8.033 -1.018 1.00 82.50 250 GLY A O 1
ATOM 1949 N N . HIS A 1 251 ? -12.425 -8.724 0.751 1.00 89.00 251 HIS A N 1
ATOM 1950 C CA . HIS A 1 251 ? -13.560 -7.824 0.507 1.00 89.00 251 HIS A CA 1
ATOM 1951 C C . HIS A 1 251 ? -13.121 -6.358 0.471 1.00 89.00 251 HIS A C 1
ATOM 1953 O O . HIS A 1 251 ? -12.301 -5.917 1.276 1.00 89.00 251 HIS A O 1
ATOM 1959 N N . THR A 1 252 ? -13.713 -5.601 -0.452 1.00 90.38 252 THR A N 1
ATOM 1960 C CA . THR A 1 252 ? -13.492 -4.158 -0.596 1.00 90.38 252 THR A CA 1
ATOM 1961 C C . THR A 1 252 ? -14.817 -3.434 -0.419 1.00 90.38 252 THR A C 1
ATOM 1963 O O . THR A 1 252 ? -15.744 -3.587 -1.213 1.00 90.38 252 THR A O 1
ATOM 1966 N N . GLU A 1 253 ? -14.913 -2.649 0.645 1.00 90.06 253 GLU A N 1
ATOM 1967 C CA . GLU A 1 253 ? -16.086 -1.867 0.999 1.00 90.06 253 GLU A CA 1
ATOM 1968 C C . GLU A 1 253 ? -15.919 -0.424 0.530 1.00 90.06 253 GLU A C 1
ATOM 1970 O O . GLU A 1 253 ? -15.080 0.315 1.037 1.00 90.06 253 GLU A O 1
ATOM 1975 N N . TYR A 1 254 ? -16.740 -0.005 -0.423 1.00 86.25 254 TYR A N 1
ATOM 1976 C CA . TYR A 1 254 ? -16.670 1.332 -0.999 1.00 86.25 254 TYR A CA 1
ATOM 1977 C C . TYR A 1 254 ? -17.626 2.301 -0.300 1.00 86.25 254 TYR A C 1
ATOM 1979 O O . TYR A 1 254 ? -18.833 2.071 -0.268 1.00 86.25 254 TYR A O 1
ATOM 1987 N N . VAL A 1 255 ? -17.106 3.435 0.178 1.00 84.75 255 VAL A N 1
ATOM 1988 C CA . VAL A 1 255 ? -17.896 4.482 0.846 1.00 84.75 255 VAL A CA 1
ATOM 1989 C C . VAL A 1 255 ? -17.870 5.763 0.016 1.00 84.75 255 VAL A C 1
ATOM 1991 O O . VAL A 1 255 ? -16.841 6.431 -0.092 1.00 84.75 255 VAL A O 1
ATOM 1994 N N . GLY A 1 256 ? -19.007 6.099 -0.603 1.00 75.19 256 GLY A N 1
ATOM 1995 C CA . GLY A 1 256 ? -19.145 7.289 -1.456 1.00 75.19 256 GLY A CA 1
ATOM 1996 C C . GLY A 1 256 ? -18.275 7.286 -2.713 1.00 75.19 256 GLY A C 1
ATOM 1997 O O . GLY A 1 256 ? -17.883 8.343 -3.206 1.00 75.19 256 GLY A O 1
ATOM 1998 N N . VAL A 1 257 ? -17.945 6.100 -3.224 1.00 72.75 257 VAL A N 1
ATOM 1999 C CA . VAL A 1 257 ? -17.159 5.921 -4.448 1.00 72.75 257 VAL A CA 1
ATOM 2000 C C . VAL A 1 257 ? -18.089 5.585 -5.607 1.00 72.75 257 VAL A C 1
ATOM 2002 O O . VAL A 1 257 ? -18.834 4.609 -5.527 1.00 72.75 257 VAL A O 1
ATOM 2005 N N . ARG A 1 258 ? -18.006 6.342 -6.709 1.00 67.44 258 ARG A N 1
ATOM 2006 C CA . ARG A 1 258 ? -18.812 6.099 -7.916 1.00 67.44 258 ARG A CA 1
ATOM 2007 C C . ARG A 1 258 ? -18.525 4.721 -8.518 1.00 67.44 258 ARG A C 1
ATOM 2009 O O . ARG A 1 258 ? -17.350 4.377 -8.621 1.00 67.44 258 ARG A O 1
ATOM 2016 N N . PRO A 1 259 ? -19.534 3.987 -9.024 1.00 66.88 259 PRO A N 1
ATOM 2017 C CA . PRO A 1 259 ? -19.329 2.714 -9.718 1.00 66.88 259 PRO A CA 1
ATOM 2018 C C . PRO A 1 259 ? -18.298 2.781 -10.852 1.00 66.88 259 PRO A C 1
ATOM 2020 O O . PRO A 1 259 ? -17.464 1.895 -10.952 1.00 66.88 259 PRO A O 1
ATOM 2023 N N . ARG A 1 260 ? -18.259 3.879 -11.619 1.00 63.72 260 ARG A N 1
ATOM 2024 C CA . ARG A 1 260 ? -17.249 4.092 -12.675 1.00 63.72 260 ARG A CA 1
ATOM 2025 C C . ARG A 1 260 ? -15.811 4.260 -12.169 1.00 63.72 260 ARG A C 1
ATOM 2027 O O . ARG A 1 260 ? -14.869 4.079 -12.917 1.00 63.72 260 ARG A O 1
ATOM 2034 N N . TYR A 1 261 ? -15.619 4.605 -10.892 1.00 65.31 261 TYR A N 1
ATOM 2035 C CA . TYR A 1 261 ? -14.293 4.581 -10.253 1.00 65.31 261 TYR A CA 1
ATOM 2036 C C . TYR A 1 261 ? -13.939 3.185 -9.732 1.00 65.31 261 TYR A C 1
ATOM 2038 O O . TYR A 1 261 ? -12.781 2.931 -9.417 1.00 65.31 261 TYR A O 1
ATOM 2046 N N . ARG A 1 262 ? -14.945 2.305 -9.616 1.00 61.56 262 ARG A N 1
ATOM 2047 C CA . ARG A 1 262 ? -14.791 0.876 -9.319 1.00 61.56 262 ARG A CA 1
ATOM 2048 C C . ARG A 1 262 ? -14.494 0.076 -10.593 1.00 61.56 262 ARG A C 1
ATOM 2050 O O . ARG A 1 262 ? -14.280 -1.128 -10.493 1.00 61.56 262 ARG A O 1
ATOM 2057 N N . GLU A 1 263 ? -14.507 0.717 -11.770 1.00 48.50 263 GLU A N 1
ATOM 2058 C CA . GLU A 1 263 ? -14.050 0.095 -13.011 1.00 48.50 263 GLU A CA 1
ATOM 2059 C C . GLU A 1 263 ? -12.585 -0.301 -12.840 1.00 48.50 263 GLU A C 1
ATOM 2061 O O . GLU A 1 263 ? -11.729 0.527 -12.530 1.00 48.50 263 GLU A O 1
ATOM 2066 N N . HIS A 1 264 ? -12.406 -1.617 -12.935 1.00 46.78 264 HIS A N 1
ATOM 2067 C CA . HIS A 1 264 ? -11.233 -2.433 -12.691 1.00 46.78 264 HIS A CA 1
ATOM 2068 C C . HIS A 1 264 ? -9.906 -1.667 -12.751 1.00 46.78 264 HIS A C 1
ATOM 2070 O O . HIS A 1 264 ? -9.548 -1.057 -13.760 1.00 46.78 264 HIS A O 1
ATOM 2076 N N . LEU A 1 265 ? -9.129 -1.816 -11.672 1.00 42.34 265 LEU A N 1
ATOM 2077 C CA . LEU A 1 265 ? -7.680 -1.919 -11.797 1.00 42.34 265 LEU A CA 1
ATOM 2078 C C . LEU A 1 265 ? -7.370 -2.726 -13.072 1.00 42.34 265 LEU A C 1
ATOM 2080 O O . LEU A 1 265 ? -8.016 -3.762 -13.252 1.00 42.34 265 LEU A O 1
ATOM 2084 N N . PRO A 1 266 ? -6.452 -2.287 -13.954 1.00 38.44 266 PRO A N 1
ATOM 2085 C CA . PRO A 1 266 ? -6.086 -3.087 -15.116 1.00 38.44 266 PRO A CA 1
ATOM 2086 C C . PRO A 1 266 ? -5.854 -4.533 -14.674 1.00 38.44 266 PRO A C 1
ATOM 2088 O O . PRO A 1 266 ? -5.253 -4.760 -13.621 1.00 38.44 266 PRO A O 1
ATOM 2091 N N . GLU A 1 267 ? -6.378 -5.492 -15.430 1.00 33.28 267 GLU A N 1
ATOM 2092 C CA . GLU A 1 267 ? -6.139 -6.914 -15.184 1.00 33.28 267 GLU A CA 1
ATOM 2093 C C . GLU A 1 267 ? -4.620 -7.120 -14.965 1.00 33.28 267 GLU A C 1
ATOM 2095 O O . GLU A 1 267 ? -3.819 -6.702 -15.803 1.00 33.28 267 GLU A O 1
ATOM 2100 N N . GLY A 1 268 ? -4.218 -7.626 -13.786 1.00 37.03 268 GLY A N 1
ATOM 2101 C CA . GLY A 1 268 ? -2.807 -7.746 -13.366 1.00 37.03 268 GLY A CA 1
ATOM 2102 C C . GLY A 1 268 ? -2.277 -6.699 -12.364 1.00 37.03 268 GLY A C 1
ATOM 2103 O O . GLY A 1 268 ? -1.092 -6.710 -12.035 1.00 37.03 268 GLY A O 1
ATOM 2104 N N . TYR A 1 269 ? -3.102 -5.789 -11.836 1.00 35.22 269 TYR A N 1
ATOM 2105 C CA . TYR A 1 269 ? -2.647 -4.812 -10.835 1.00 35.22 269 TYR A CA 1
ATOM 2106 C C . TYR A 1 269 ? -2.710 -5.365 -9.400 1.00 35.22 269 TYR A C 1
ATOM 2108 O O . TYR A 1 269 ? -3.789 -5.608 -8.861 1.00 35.22 269 TYR A O 1
ATOM 2116 N N . GLY A 1 270 ? -1.549 -5.530 -8.762 1.00 39.62 270 GLY A N 1
ATOM 2117 C CA . GLY A 1 270 ? -1.424 -6.153 -7.437 1.00 39.62 270 GLY A CA 1
ATOM 2118 C C . GLY A 1 270 ? -1.097 -7.649 -7.482 1.00 39.62 270 GLY A C 1
ATOM 2119 O O . GLY A 1 270 ? -0.815 -8.253 -6.449 1.00 39.62 270 GLY A O 1
ATOM 2120 N N . GLU A 1 271 ? -1.029 -8.238 -8.672 1.00 32.38 271 GLU A N 1
ATOM 2121 C CA . GLU A 1 271 ? -0.110 -9.350 -8.869 1.00 32.38 271 GLU A CA 1
ATOM 2122 C C . GLU A 1 271 ? 1.310 -8.784 -8.744 1.00 32.38 271 GLU A C 1
ATOM 2124 O O . GLU A 1 271 ? 1.540 -7.604 -9.040 1.00 32.38 271 GLU A O 1
ATOM 2129 N N . LEU A 1 272 ? 2.269 -9.592 -8.272 1.00 34.97 272 LEU A N 1
ATOM 2130 C CA . LEU A 1 272 ? 3.675 -9.354 -8.605 1.00 34.97 272 LEU A CA 1
ATOM 2131 C C . LEU A 1 272 ? 3.669 -8.909 -10.064 1.00 34.97 272 LEU A C 1
ATOM 2133 O O . LEU A 1 272 ? 3.178 -9.672 -10.895 1.00 34.97 272 LEU A O 1
ATOM 2137 N N . VAL A 1 273 ? 4.109 -7.683 -10.376 1.00 43.06 273 VAL A N 1
ATOM 2138 C CA . VAL A 1 273 ? 4.308 -7.329 -11.778 1.00 43.06 273 VAL A CA 1
ATOM 2139 C C . VAL A 1 273 ? 5.439 -8.249 -12.180 1.00 43.06 273 VAL A C 1
ATOM 2141 O O . VAL A 1 273 ? 6.606 -7.957 -11.939 1.00 43.06 273 VAL A O 1
ATOM 2144 N N . GLY A 1 274 ? 5.078 -9.426 -12.689 1.00 43.94 274 GLY A N 1
ATOM 2145 C CA . GLY A 1 274 ? 5.944 -10.197 -13.533 1.00 43.94 274 GLY A CA 1
ATOM 2146 C C . GLY A 1 274 ? 6.455 -9.229 -14.587 1.00 43.94 274 GLY A C 1
ATOM 2147 O O . GLY A 1 274 ? 5.802 -8.222 -14.890 1.00 43.94 274 GLY A O 1
ATOM 2148 N N . PRO A 1 275 ? 7.657 -9.465 -15.096 1.00 52.72 275 PRO A N 1
ATOM 2149 C CA . PRO A 1 275 ? 8.248 -8.537 -16.033 1.00 52.72 275 PRO A CA 1
ATOM 2150 C C . PRO A 1 275 ? 7.247 -8.173 -17.139 1.00 52.72 275 PRO A C 1
ATOM 2152 O O . PRO A 1 275 ? 6.523 -9.055 -17.611 1.00 52.72 275 PRO A O 1
ATOM 2155 N N . PRO A 1 276 ? 7.170 -6.891 -17.533 1.00 58.06 276 PRO A N 1
ATOM 2156 C CA . PRO A 1 276 ? 6.153 -6.423 -18.463 1.00 58.06 276 PRO A CA 1
ATOM 2157 C C . PRO A 1 276 ? 6.145 -7.274 -19.734 1.00 58.06 276 PRO A C 1
ATOM 2159 O O . PRO A 1 276 ? 7.202 -7.782 -20.137 1.00 58.06 276 PRO A O 1
ATOM 2162 N N . PRO A 1 277 ? 4.977 -7.439 -20.376 1.00 59.66 277 PRO A N 1
ATOM 2163 C CA . PRO A 1 277 ? 4.886 -8.248 -21.577 1.00 59.66 277 PRO A CA 1
ATOM 2164 C C . PRO A 1 277 ? 5.891 -7.742 -22.609 1.00 59.66 277 PRO A C 1
ATOM 2166 O O . PRO A 1 277 ? 6.046 -6.535 -22.816 1.00 59.66 277 PRO A O 1
ATOM 2169 N N . MET A 1 278 ? 6.600 -8.684 -23.228 1.00 73.94 278 MET A N 1
ATOM 2170 C CA . MET A 1 278 ? 7.439 -8.376 -24.380 1.00 73.94 278 MET A CA 1
ATOM 2171 C C . MET A 1 278 ? 6.562 -7.760 -25.468 1.00 73.94 278 MET A C 1
ATOM 2173 O O . MET A 1 278 ? 5.402 -8.149 -25.638 1.00 73.94 278 MET A O 1
ATOM 2177 N N . ARG A 1 279 ? 7.108 -6.801 -26.215 1.00 72.19 279 ARG A N 1
ATOM 2178 C CA . ARG A 1 279 ? 6.377 -6.211 -27.336 1.00 72.19 279 ARG A CA 1
ATOM 2179 C C . ARG A 1 279 ? 5.951 -7.288 -28.332 1.00 72.19 279 ARG A C 1
ATOM 2181 O O . ARG A 1 279 ? 6.702 -8.218 -28.618 1.00 72.19 279 ARG A O 1
ATOM 2188 N N . ALA A 1 280 ? 4.765 -7.108 -28.907 1.00 67.50 280 ALA A N 1
ATOM 2189 C CA . ALA A 1 280 ? 4.200 -8.034 -29.886 1.00 67.50 280 ALA A CA 1
ATOM 2190 C C . ALA A 1 280 ? 5.053 -8.170 -31.163 1.00 67.50 280 ALA A C 1
ATOM 2192 O O . ALA A 1 280 ? 4.972 -9.185 -31.845 1.00 67.50 280 ALA A O 1
ATOM 2193 N N . ASP A 1 281 ? 5.862 -7.157 -31.482 1.00 79.12 281 ASP A N 1
ATOM 2194 C CA . ASP A 1 281 ? 6.801 -7.153 -32.608 1.00 79.12 281 ASP A CA 1
ATOM 2195 C C . ASP A 1 281 ? 8.174 -7.751 -32.258 1.00 79.12 281 ASP A C 1
ATOM 2197 O O . ASP A 1 281 ? 9.094 -7.700 -33.075 1.00 79.12 281 ASP A O 1
ATOM 2201 N N . SER A 1 282 ? 8.336 -8.322 -31.060 1.00 88.88 282 SER A N 1
ATOM 2202 C CA . SER A 1 282 ? 9.595 -8.935 -30.672 1.00 88.88 282 SER A CA 1
ATOM 2203 C C . SER A 1 282 ? 9.817 -10.295 -31.340 1.00 88.88 282 SER A C 1
ATOM 2205 O O . SER A 1 282 ? 8.926 -11.138 -31.382 1.00 88.88 282 SER A O 1
ATOM 2207 N N . ILE A 1 283 ? 11.048 -10.540 -31.796 1.00 95.88 283 ILE A N 1
ATOM 2208 C CA . ILE A 1 283 ? 11.462 -11.800 -32.432 1.00 95.88 283 ILE A CA 1
ATOM 2209 C C . ILE A 1 283 ? 11.748 -12.943 -31.443 1.00 95.88 283 ILE A C 1
ATOM 2211 O O . ILE A 1 283 ? 12.047 -14.054 -31.873 1.00 95.88 283 ILE A O 1
ATOM 2215 N N . MET A 1 284 ? 11.718 -12.681 -30.134 1.00 93.12 284 MET A N 1
ATOM 2216 C CA . MET A 1 284 ? 11.985 -13.677 -29.095 1.00 93.12 284 MET A CA 1
ATOM 2217 C C . MET A 1 284 ? 11.162 -13.405 -27.838 1.00 93.12 284 MET A C 1
ATOM 2219 O O . MET A 1 284 ? 10.750 -12.273 -27.587 1.00 93.12 284 MET A O 1
ATOM 2223 N N . THR A 1 285 ? 10.919 -14.446 -27.048 1.00 88.56 285 THR A N 1
ATOM 2224 C CA . THR A 1 285 ? 10.231 -14.341 -25.759 1.00 88.56 285 THR A CA 1
ATOM 2225 C C . THR A 1 285 ? 11.188 -13.885 -24.662 1.00 88.56 285 THR A C 1
ATOM 2227 O O . THR A 1 285 ? 12.408 -13.853 -24.836 1.00 88.56 285 THR A O 1
ATOM 2230 N N . ARG A 1 286 ? 10.638 -13.531 -23.499 1.00 86.44 286 ARG A N 1
ATOM 2231 C CA . ARG A 1 286 ? 11.447 -13.125 -22.351 1.00 86.44 286 ARG A CA 1
ATOM 2232 C C . ARG A 1 286 ? 12.323 -14.260 -21.838 1.00 86.44 286 ARG A C 1
ATOM 2234 O O . ARG A 1 286 ? 13.482 -14.019 -21.530 1.00 86.44 286 ARG A O 1
ATOM 2241 N N . GLU A 1 287 ? 11.796 -15.477 -21.804 1.00 87.44 287 GLU A N 1
ATOM 2242 C CA . GLU A 1 287 ? 12.528 -16.675 -21.392 1.00 87.44 287 GLU A CA 1
ATOM 2243 C C . GLU A 1 287 ? 13.747 -16.890 -22.295 1.00 87.44 287 GLU A C 1
ATOM 2245 O O . GLU A 1 287 ? 14.844 -17.126 -21.806 1.00 87.44 287 GLU A O 1
ATOM 2250 N N . GLN A 1 288 ? 13.594 -16.687 -23.609 1.00 94.12 288 GLN A N 1
ATOM 2251 C CA . GLN A 1 288 ? 14.706 -16.778 -24.560 1.00 94.12 288 GLN A CA 1
ATOM 2252 C C . GLN A 1 288 ? 15.767 -15.690 -24.339 1.00 94.12 288 GLN A C 1
ATOM 2254 O O . GLN A 1 288 ? 16.956 -15.956 -24.498 1.00 94.12 288 GLN A O 1
ATOM 2259 N N . VAL A 1 289 ? 15.366 -14.471 -23.957 1.00 93.88 289 VAL A N 1
ATOM 2260 C CA . VAL A 1 289 ? 16.314 -13.419 -23.544 1.00 93.88 289 VAL A CA 1
ATOM 2261 C C . VAL A 1 289 ? 17.049 -13.848 -22.270 1.00 93.88 289 VAL A C 1
ATOM 2263 O O . VAL A 1 289 ? 18.271 -13.750 -22.193 1.00 93.88 289 VAL A O 1
ATOM 2266 N N . GLU A 1 290 ? 16.316 -14.347 -21.280 1.00 92.25 290 GLU A N 1
ATOM 2267 C CA . GLU A 1 290 ? 16.833 -14.773 -19.976 1.00 92.25 290 GLU A CA 1
ATOM 2268 C C . GLU A 1 290 ? 17.716 -16.033 -20.044 1.00 92.25 290 GLU A C 1
ATOM 2270 O O . GLU A 1 290 ? 18.561 -16.236 -19.168 1.00 92.25 290 GLU A O 1
ATOM 2275 N N . ASP A 1 291 ? 17.582 -16.840 -21.094 1.00 92.88 291 ASP A N 1
ATOM 2276 C CA . ASP A 1 291 ? 18.492 -17.942 -21.420 1.00 92.88 291 ASP A CA 1
ATOM 2277 C C . ASP A 1 291 ? 19.832 -17.453 -22.001 1.00 92.88 291 ASP A C 1
ATOM 2279 O O . ASP A 1 291 ? 20.846 -18.146 -21.890 1.00 92.88 291 ASP A O 1
ATOM 2283 N N . ILE A 1 292 ? 19.853 -16.267 -22.623 1.00 93.50 292 ILE A N 1
ATOM 2284 C CA . ILE A 1 292 ? 21.062 -15.659 -23.205 1.00 93.50 292 ILE A CA 1
ATOM 2285 C C . ILE A 1 292 ? 21.810 -14.827 -22.158 1.00 93.50 292 ILE A C 1
ATOM 2287 O O . ILE A 1 292 ? 23.035 -14.909 -22.069 1.00 93.50 292 ILE A O 1
ATOM 2291 N N . ILE A 1 293 ? 21.094 -14.009 -21.379 1.00 93.88 293 ILE A N 1
ATOM 2292 C CA . ILE A 1 293 ? 21.679 -13.106 -20.378 1.00 93.88 293 ILE A CA 1
ATOM 2293 C C . ILE A 1 293 ? 21.205 -13.449 -18.955 1.00 93.88 293 ILE A C 1
ATOM 2295 O O . ILE A 1 293 ? 20.055 -13.836 -18.758 1.00 93.88 293 ILE A O 1
ATOM 2299 N N . PRO A 1 294 ? 22.040 -13.241 -17.918 1.00 90.75 294 PRO A N 1
ATOM 2300 C CA . PRO A 1 294 ? 21.689 -13.592 -16.537 1.00 90.75 294 PRO A CA 1
ATOM 2301 C C . PRO A 1 294 ? 20.720 -12.598 -15.877 1.00 90.75 294 PRO A C 1
ATOM 2303 O O . PRO A 1 294 ? 20.213 -12.862 -14.789 1.00 90.75 294 PRO A O 1
ATOM 2306 N N . HIS A 1 295 ? 20.462 -11.449 -16.509 1.00 89.88 295 HIS A N 1
ATOM 2307 C CA . HIS A 1 295 ? 19.575 -10.423 -15.971 1.00 89.88 295 HIS A CA 1
ATOM 2308 C C . HIS A 1 295 ? 18.156 -10.975 -15.825 1.00 89.88 295 HIS A C 1
ATOM 2310 O O . HIS A 1 295 ? 17.619 -11.613 -16.731 1.00 89.88 295 HIS A O 1
ATOM 2316 N N . ARG A 1 296 ? 17.543 -10.723 -14.670 1.00 85.31 296 ARG A N 1
ATOM 2317 C CA . ARG A 1 296 ? 16.160 -11.093 -14.366 1.00 85.31 296 ARG A CA 1
ATOM 2318 C C . ARG A 1 296 ? 15.384 -9.857 -13.980 1.00 85.31 296 ARG A C 1
ATOM 2320 O O . ARG A 1 296 ? 15.963 -8.846 -13.574 1.00 85.31 296 ARG A O 1
ATOM 2327 N N . TRP A 1 297 ? 14.067 -9.939 -14.100 1.00 71.50 297 TRP A N 1
ATOM 2328 C CA . TRP A 1 297 ? 13.200 -8.975 -13.440 1.00 71.50 297 TRP A CA 1
ATOM 2329 C C . TRP A 1 297 ? 13.611 -8.813 -11.964 1.00 71.50 297 TRP A C 1
ATOM 2331 O O . TRP A 1 297 ? 13.848 -9.832 -11.311 1.00 71.50 297 TRP A O 1
ATOM 2341 N N . PRO A 1 298 ? 13.723 -7.583 -11.429 1.00 70.88 298 PRO A N 1
ATOM 2342 C CA . PRO A 1 298 ? 13.351 -6.284 -12.015 1.00 70.88 298 PRO A CA 1
ATOM 2343 C C . PRO A 1 298 ? 14.487 -5.474 -12.681 1.00 70.88 298 PRO A C 1
ATOM 2345 O O . PRO A 1 298 ? 14.294 -4.304 -13.004 1.00 70.88 298 PRO A O 1
ATOM 2348 N N . ILE A 1 299 ? 15.660 -6.075 -12.906 1.00 79.38 299 ILE A N 1
ATOM 2349 C CA . ILE A 1 299 ? 16.837 -5.414 -13.511 1.00 79.38 299 ILE A CA 1
ATOM 2350 C C . ILE A 1 299 ? 17.005 -5.762 -15.003 1.00 79.38 299 ILE A C 1
ATOM 2352 O O . ILE A 1 299 ? 17.812 -5.157 -15.697 1.00 79.38 299 ILE A O 1
ATOM 2356 N N . ASN A 1 300 ? 16.224 -6.701 -15.541 1.00 86.69 300 ASN A N 1
ATOM 2357 C CA . ASN A 1 300 ? 16.145 -6.944 -16.982 1.00 86.69 300 ASN A CA 1
ATOM 2358 C C . ASN A 1 300 ? 15.327 -5.832 -17.665 1.00 86.69 300 ASN A C 1
ATOM 2360 O O . ASN A 1 300 ? 14.099 -5.795 -17.557 1.00 86.69 300 ASN A O 1
ATOM 2364 N N . PHE A 1 301 ? 16.014 -4.948 -18.388 1.00 88.81 301 PHE A N 1
ATOM 2365 C CA . PHE A 1 301 ? 15.428 -3.802 -19.085 1.00 88.81 301 PHE A CA 1
ATOM 2366 C C . PHE A 1 301 ? 15.084 -4.101 -20.548 1.00 88.81 301 PHE A C 1
ATOM 2368 O O . PHE A 1 301 ? 14.709 -3.188 -21.282 1.00 88.81 301 PHE A O 1
ATOM 2375 N N . ILE A 1 302 ? 15.172 -5.353 -21.003 1.00 91.12 302 ILE A N 1
ATOM 2376 C CA . ILE A 1 302 ? 14.761 -5.731 -22.357 1.00 91.12 302 ILE A CA 1
ATOM 2377 C C . ILE A 1 302 ? 13.227 -5.812 -22.417 1.00 91.12 302 ILE A C 1
ATOM 2379 O O . ILE A 1 302 ? 12.585 -6.634 -21.751 1.00 91.12 302 ILE A O 1
ATOM 2383 N N . GLY A 1 303 ? 12.636 -4.919 -23.214 1.00 82.56 303 GLY A N 1
ATOM 2384 C CA . GLY A 1 303 ? 11.194 -4.835 -23.469 1.00 82.56 303 GLY A CA 1
ATOM 2385 C C . GLY A 1 303 ? 10.729 -5.481 -24.762 1.00 82.56 303 GLY A C 1
ATOM 2386 O O . GLY A 1 303 ? 9.549 -5.773 -24.934 1.00 82.56 303 GLY A O 1
ATOM 2387 N N . GLY A 1 304 ? 11.656 -5.699 -25.680 1.00 89.25 304 GLY A N 1
ATOM 2388 C CA . GLY A 1 304 ? 11.417 -6.370 -26.942 1.00 89.25 304 GLY A CA 1
ATOM 2389 C C . GLY A 1 304 ? 12.686 -6.323 -27.767 1.00 89.25 304 GLY A C 1
ATOM 2390 O O . GLY A 1 304 ? 13.367 -5.304 -27.806 1.00 89.25 304 GLY A O 1
ATOM 2391 N N . VAL A 1 305 ? 13.011 -7.422 -28.419 1.00 96.25 305 VAL A N 1
ATOM 2392 C CA . VAL A 1 305 ? 14.117 -7.526 -29.370 1.00 96.25 305 VAL A CA 1
ATOM 2393 C C . VAL A 1 305 ? 13.527 -7.505 -30.767 1.00 96.25 305 VAL A C 1
ATOM 2395 O O . VAL A 1 305 ? 12.686 -8.344 -31.076 1.00 96.25 305 VAL A O 1
ATOM 2398 N N . LEU A 1 306 ? 13.944 -6.547 -31.587 1.00 95.19 306 LEU A N 1
ATOM 2399 C CA . LEU A 1 306 ? 13.550 -6.437 -32.992 1.00 95.19 306 LEU A CA 1
ATOM 2400 C C . LEU A 1 306 ? 14.529 -7.189 -33.898 1.00 95.19 306 LEU A C 1
ATOM 2402 O O . LEU A 1 306 ? 14.150 -7.681 -34.956 1.00 95.19 306 LEU A O 1
ATOM 2406 N N . GLU A 1 307 ? 15.790 -7.285 -33.480 1.00 97.50 307 GLU A N 1
ATOM 2407 C CA . GLU A 1 307 ? 16.847 -7.928 -34.246 1.00 97.50 307 GLU A CA 1
ATOM 2408 C C . GLU A 1 307 ? 17.967 -8.430 -33.335 1.00 97.50 307 GLU A C 1
ATOM 2410 O O . GLU A 1 307 ? 18.353 -7.749 -32.384 1.00 97.50 307 GLU A O 1
ATOM 2415 N N . LEU A 1 308 ? 18.527 -9.593 -33.666 1.00 97.19 308 LEU A N 1
ATOM 2416 C CA . LEU A 1 308 ? 19.735 -10.130 -33.052 1.00 97.19 308 LEU A CA 1
ATOM 2417 C C . LEU A 1 308 ? 20.544 -10.893 -34.106 1.00 97.19 308 LEU A C 1
ATOM 2419 O O . LEU A 1 308 ? 20.079 -11.894 -34.647 1.00 97.19 308 LEU A O 1
ATOM 2423 N N . VAL A 1 309 ? 21.762 -10.427 -34.373 1.00 95.50 309 VAL A N 1
ATOM 2424 C CA . VAL A 1 309 ? 22.770 -11.108 -35.192 1.00 95.50 309 VAL A CA 1
ATOM 2425 C C . VAL A 1 309 ? 23.956 -11.433 -34.276 1.00 95.50 309 VAL A C 1
ATOM 2427 O O . VAL A 1 309 ? 24.667 -10.503 -33.874 1.00 95.50 309 VAL A O 1
ATOM 2430 N N . PRO A 1 310 ? 24.160 -12.712 -33.902 1.00 92.81 310 PRO A N 1
ATOM 2431 C CA . PRO A 1 310 ? 25.188 -13.105 -32.941 1.00 92.81 310 PRO A CA 1
ATOM 2432 C C . PRO A 1 310 ? 26.578 -12.579 -3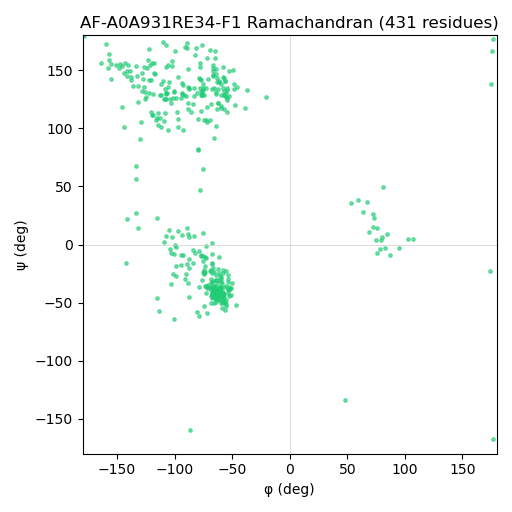3.300 1.00 92.81 310 PRO A C 1
ATOM 2434 O O . PRO A 1 310 ? 27.058 -12.774 -34.413 1.00 92.81 310 PRO A O 1
ATOM 2437 N N . GLY A 1 311 ? 27.226 -11.907 -32.350 1.00 88.25 311 GLY A N 1
ATOM 2438 C CA . GLY A 1 311 ? 28.546 -11.297 -32.520 1.00 88.25 311 GLY A CA 1
ATOM 2439 C C . GLY A 1 311 ? 28.588 -9.996 -33.327 1.00 88.25 311 GLY A C 1
ATOM 2440 O O . GLY A 1 311 ? 29.636 -9.364 -33.358 1.00 88.25 311 GLY A O 1
ATOM 2441 N N . GLU A 1 312 ? 27.490 -9.567 -33.953 1.00 91.69 312 GLU A N 1
ATOM 2442 C CA . GLU A 1 312 ? 27.494 -8.389 -34.827 1.00 91.69 312 GLU A CA 1
ATOM 2443 C C . GLU A 1 312 ? 26.662 -7.231 -34.273 1.00 91.69 312 GLU A C 1
ATOM 2445 O O . GLU A 1 312 ? 27.182 -6.122 -34.107 1.00 91.69 312 GLU A O 1
ATOM 2450 N N . ARG A 1 313 ? 25.365 -7.459 -34.015 1.00 95.44 313 ARG A N 1
ATOM 2451 C CA . ARG A 1 313 ? 24.427 -6.393 -33.633 1.00 95.44 313 ARG A CA 1
ATOM 2452 C C . ARG A 1 313 ? 23.132 -6.901 -33.011 1.00 95.44 313 ARG A C 1
ATOM 2454 O O . ARG A 1 313 ? 22.698 -8.018 -33.278 1.00 95.44 313 ARG A O 1
ATOM 2461 N N . ALA A 1 314 ? 22.492 -6.047 -32.225 1.00 97.75 314 ALA A N 1
ATOM 2462 C CA . ALA A 1 314 ? 21.142 -6.246 -31.717 1.00 97.75 314 ALA A CA 1
ATOM 2463 C C . ALA A 1 314 ? 20.383 -4.919 -31.712 1.00 97.75 314 ALA A C 1
ATOM 2465 O O . ALA A 1 314 ? 20.970 -3.852 -31.520 1.00 97.75 314 ALA A O 1
ATOM 2466 N N . SER A 1 315 ? 19.070 -4.976 -31.896 1.00 97.94 315 SER A N 1
ATOM 2467 C CA . SER A 1 315 ? 18.205 -3.818 -31.701 1.00 97.94 315 SER A CA 1
ATOM 2468 C C . SER A 1 315 ? 16.898 -4.208 -31.035 1.00 97.94 315 SER A C 1
ATOM 2470 O O . SER A 1 315 ? 16.446 -5.354 -31.109 1.00 97.94 315 SER A O 1
ATOM 2472 N N . GLY A 1 316 ? 16.284 -3.251 -30.354 1.00 96.00 316 GLY A N 1
ATOM 2473 C CA . GLY A 1 316 ? 15.066 -3.509 -29.611 1.00 96.00 316 GLY A CA 1
ATOM 2474 C C . GLY A 1 316 ? 14.568 -2.305 -28.840 1.00 96.00 316 GLY A C 1
ATOM 2475 O O . GLY A 1 316 ? 15.019 -1.181 -29.046 1.00 96.00 316 GLY A O 1
ATOM 2476 N N . HIS A 1 317 ? 13.622 -2.545 -27.949 1.00 90.00 317 HIS A N 1
ATOM 2477 C CA . HIS A 1 317 ? 13.055 -1.545 -27.063 1.00 90.00 317 HIS A CA 1
ATOM 2478 C C . HIS A 1 317 ? 13.451 -1.840 -25.626 1.00 90.00 317 HIS A C 1
ATOM 2480 O O . HIS A 1 317 ? 13.397 -2.989 -25.179 1.00 90.00 317 HIS A O 1
ATOM 2486 N N . MET A 1 318 ? 13.805 -0.789 -24.892 1.00 87.94 318 MET A N 1
ATOM 2487 C CA . MET A 1 318 ? 13.947 -0.895 -23.448 1.00 87.94 318 MET A CA 1
ATOM 2488 C C . MET A 1 318 ? 12.575 -0.867 -22.774 1.00 87.94 318 MET A C 1
ATOM 2490 O O . MET A 1 318 ? 11.682 -0.119 -23.177 1.00 87.94 318 MET A O 1
ATOM 2494 N N . VAL A 1 319 ? 12.425 -1.646 -21.710 1.00 72.38 319 VAL A N 1
ATOM 2495 C CA . VAL A 1 319 ? 11.376 -1.443 -20.717 1.00 72.38 319 VAL A CA 1
ATOM 2496 C C . VAL A 1 319 ? 11.781 -0.287 -19.825 1.00 72.38 319 VAL A C 1
ATOM 2498 O O . VAL A 1 319 ? 12.872 -0.247 -19.263 1.00 72.38 319 VAL A O 1
ATOM 2501 N N . ASN A 1 320 ? 10.858 0.651 -19.692 1.00 62.09 320 ASN A N 1
ATOM 2502 C CA . ASN A 1 320 ? 11.047 1.887 -18.960 1.00 62.09 320 ASN A CA 1
ATOM 2503 C C . ASN A 1 320 ? 9.837 2.134 -18.051 1.00 62.09 320 ASN A C 1
ATOM 2505 O O . ASN A 1 320 ? 9.116 3.130 -18.157 1.00 62.09 320 ASN A O 1
ATOM 2509 N N . LEU A 1 321 ? 9.564 1.146 -17.203 1.00 55.88 321 LEU A N 1
ATOM 2510 C CA . LEU A 1 321 ? 8.481 1.196 -16.232 1.00 55.88 321 LEU A CA 1
ATOM 2511 C C . LEU A 1 321 ? 9.017 1.491 -14.834 1.00 55.88 321 LEU A C 1
ATOM 2513 O O . LEU A 1 321 ? 10.189 1.285 -14.523 1.00 55.88 321 LEU A O 1
ATOM 2517 N N . ILE A 1 322 ? 8.118 1.997 -13.994 1.00 49.12 322 ILE A N 1
ATOM 2518 C CA . ILE A 1 322 ? 8.361 2.221 -12.572 1.00 49.12 322 ILE A CA 1
ATOM 2519 C C . ILE A 1 322 ? 8.620 0.856 -11.932 1.00 49.12 322 ILE A C 1
ATOM 2521 O O . ILE A 1 322 ? 7.752 -0.014 -11.932 1.00 49.12 322 ILE A O 1
ATOM 2525 N N . HIS A 1 323 ? 9.825 0.676 -11.406 1.00 49.59 323 HIS A N 1
ATOM 2526 C CA . HIS A 1 323 ? 10.181 -0.486 -10.608 1.00 49.59 323 HIS A CA 1
ATOM 2527 C C . HIS A 1 323 ? 9.337 -0.478 -9.316 1.00 49.59 323 HIS A C 1
ATOM 2529 O O . HIS A 1 323 ? 9.286 0.557 -8.648 1.00 49.59 323 HIS A O 1
ATOM 2535 N N . PRO A 1 324 ? 8.693 -1.594 -8.927 1.00 42.78 324 PRO A N 1
ATOM 2536 C CA . PRO A 1 324 ? 7.835 -1.634 -7.739 1.00 42.78 324 PRO A CA 1
ATOM 2537 C C . PRO A 1 324 ? 8.608 -1.385 -6.431 1.00 42.78 324 PRO A C 1
ATOM 2539 O O . PRO A 1 324 ? 8.126 -0.644 -5.580 1.00 42.78 324 PRO A O 1
ATOM 2542 N N . ASP A 1 325 ? 9.831 -1.915 -6.306 1.00 41.12 325 ASP A N 1
ATOM 2543 C CA . ASP A 1 325 ? 10.685 -1.712 -5.116 1.00 41.12 325 ASP A CA 1
ATOM 2544 C C . ASP A 1 325 ? 11.668 -0.526 -5.192 1.00 41.12 325 ASP A C 1
ATOM 2546 O O . ASP A 1 325 ? 12.287 -0.184 -4.186 1.00 41.12 325 ASP A O 1
ATOM 2550 N N . ILE A 1 326 ? 11.831 0.126 -6.352 1.00 48.88 326 ILE A N 1
ATOM 2551 C CA . ILE A 1 326 ? 12.753 1.257 -6.514 1.00 48.88 326 ILE A CA 1
ATOM 2552 C C . ILE A 1 326 ? 12.008 2.418 -7.161 1.00 48.88 326 ILE A C 1
ATOM 2554 O O . ILE A 1 326 ? 11.738 2.447 -8.362 1.00 48.88 326 ILE A O 1
ATOM 2558 N N . ASN A 1 327 ? 11.702 3.429 -6.352 1.00 51.97 327 ASN A N 1
ATOM 2559 C CA . ASN A 1 327 ? 11.032 4.637 -6.813 1.00 51.97 327 ASN A CA 1
ATOM 2560 C C . ASN A 1 327 ? 11.981 5.566 -7.586 1.00 51.97 327 ASN A C 1
ATOM 2562 O O . ASN A 1 327 ? 12.244 6.694 -7.164 1.00 51.97 327 ASN A O 1
ATOM 2566 N N . TRP A 1 328 ? 12.481 5.124 -8.740 1.00 57.16 328 TRP A N 1
ATOM 2567 C CA . TRP A 1 328 ? 13.322 5.943 -9.614 1.00 57.16 328 TRP A CA 1
ATOM 2568 C C . TRP A 1 328 ? 12.634 7.272 -9.955 1.00 57.16 328 TRP A C 1
ATOM 2570 O O . TRP A 1 328 ? 13.253 8.336 -9.932 1.00 57.16 328 TRP A O 1
ATOM 2580 N N . ARG A 1 329 ? 11.316 7.233 -10.188 1.00 52.25 329 ARG A N 1
ATOM 2581 C CA . ARG A 1 329 ? 10.512 8.402 -10.561 1.00 52.25 329 ARG A CA 1
ATOM 2582 C C . ARG A 1 329 ? 10.455 9.476 -9.480 1.00 52.25 329 ARG A C 1
ATOM 2584 O O . ARG A 1 329 ? 10.525 10.657 -9.806 1.00 52.25 329 ARG A O 1
ATOM 2591 N N . GLY A 1 330 ? 10.326 9.085 -8.218 1.00 52.94 330 GLY A N 1
ATOM 2592 C CA . GLY A 1 330 ? 10.320 10.017 -7.092 1.00 52.94 330 GLY A CA 1
ATOM 2593 C C . GLY A 1 330 ? 11.703 10.310 -6.510 1.00 52.94 330 GLY A C 1
ATOM 2594 O O . GLY A 1 330 ? 11.827 11.290 -5.786 1.00 52.94 330 GLY A O 1
ATOM 2595 N N . GLY A 1 331 ? 12.717 9.491 -6.806 1.00 57.03 331 GLY A N 1
ATOM 2596 C CA . GLY A 1 331 ? 14.074 9.621 -6.262 1.00 57.03 331 GLY A CA 1
ATOM 2597 C C . GLY A 1 331 ? 15.102 10.264 -7.198 1.00 57.03 331 GLY A C 1
ATOM 2598 O O . GLY A 1 331 ? 16.066 10.841 -6.711 1.00 57.03 331 GLY A O 1
ATOM 2599 N N . HIS A 1 332 ? 14.914 10.199 -8.522 1.00 68.50 332 HIS A N 1
ATOM 2600 C CA . HIS A 1 332 ? 15.866 10.758 -9.490 1.00 68.50 332 HIS A CA 1
ATOM 2601 C C . HIS A 1 332 ? 15.722 12.281 -9.620 1.00 68.50 332 HIS A C 1
ATOM 2603 O O . HIS A 1 332 ? 16.639 13.017 -9.271 1.00 68.50 332 HIS A O 1
ATOM 2609 N N . PHE A 1 333 ? 14.549 12.760 -10.051 1.00 65.88 333 PHE A N 1
ATOM 2610 C CA . PHE A 1 333 ? 14.196 14.183 -10.030 1.00 65.88 333 PHE A CA 1
ATOM 2611 C C . PHE A 1 333 ? 12.699 14.356 -9.715 1.00 65.88 333 PHE A C 1
ATOM 2613 O O . PHE A 1 333 ? 11.849 14.193 -10.596 1.00 65.88 333 PHE A O 1
ATOM 2620 N N . PRO A 1 334 ? 12.335 14.690 -8.463 1.00 58.12 334 PRO A N 1
ATOM 2621 C CA . PRO A 1 334 ? 10.942 14.919 -8.086 1.00 58.12 334 PRO A CA 1
ATOM 2622 C C . PRO A 1 334 ? 10.267 15.974 -8.979 1.00 58.12 334 PRO A C 1
ATOM 2624 O O . PRO A 1 334 ? 10.768 17.085 -9.128 1.00 58.12 334 PRO A O 1
ATOM 2627 N N . GLY A 1 335 ? 9.123 15.632 -9.582 1.00 61.03 335 GLY A N 1
ATOM 2628 C CA . GLY A 1 335 ? 8.370 16.530 -10.474 1.00 61.03 335 GLY A CA 1
ATOM 2629 C C . GLY A 1 335 ? 8.934 16.665 -11.894 1.00 61.03 335 GLY A C 1
ATOM 2630 O O . GLY A 1 335 ? 8.302 17.294 -12.740 1.00 61.03 335 GLY A O 1
ATOM 2631 N N . PHE A 1 336 ? 10.073 16.037 -12.186 1.00 68.25 336 PHE A N 1
ATOM 2632 C CA . PHE A 1 336 ? 10.679 16.022 -13.510 1.00 68.25 336 PHE A CA 1
ATOM 2633 C C . PHE A 1 336 ? 11.014 14.574 -13.895 1.00 68.25 336 PHE A C 1
ATOM 2635 O O . PHE A 1 336 ? 12.083 14.080 -13.554 1.00 68.25 336 PHE A O 1
ATOM 2642 N N . PRO A 1 337 ? 10.093 13.847 -14.559 1.00 72.06 337 PRO A N 1
ATOM 2643 C CA . PRO A 1 337 ? 10.126 12.387 -14.675 1.00 72.06 337 PRO A CA 1
ATOM 2644 C C . PRO A 1 337 ? 11.141 11.879 -15.716 1.00 72.06 337 PRO A C 1
ATOM 2646 O O . PRO A 1 337 ? 10.813 11.026 -16.533 1.00 72.06 337 PRO A O 1
ATOM 2649 N N . VAL A 1 338 ? 12.367 12.399 -15.706 1.00 79.62 338 VAL A N 1
ATOM 2650 C CA . VAL A 1 338 ? 13.486 11.924 -16.524 1.00 79.62 338 VAL A CA 1
ATOM 2651 C C . VAL A 1 338 ? 14.068 10.640 -15.925 1.00 79.62 338 VAL A C 1
ATOM 2653 O O . VAL A 1 338 ? 14.154 10.502 -14.704 1.00 79.62 338 VAL A O 1
ATOM 2656 N N . ILE A 1 339 ? 14.466 9.695 -16.770 1.00 80.44 339 ILE A N 1
ATOM 2657 C CA . ILE A 1 339 ? 15.135 8.449 -16.373 1.00 80.44 339 ILE A CA 1
ATOM 2658 C C . ILE A 1 339 ? 16.609 8.747 -16.059 1.00 80.44 339 ILE A C 1
ATOM 2660 O O . ILE A 1 339 ? 17.219 9.548 -16.776 1.00 80.44 339 ILE A O 1
ATOM 2664 N N . PRO A 1 340 ? 17.226 8.110 -15.045 1.00 86.62 340 PRO A N 1
ATOM 2665 C CA . PRO A 1 340 ? 18.670 8.167 -14.879 1.00 86.62 340 PRO A CA 1
ATOM 2666 C C . PRO A 1 340 ? 19.367 7.666 -16.136 1.00 86.62 340 PRO A C 1
ATOM 2668 O O . PRO A 1 340 ? 19.081 6.574 -16.624 1.00 86.62 340 PRO A O 1
ATOM 2671 N N . GLY A 1 341 ? 20.305 8.461 -16.653 1.00 88.94 341 GLY A N 1
ATOM 2672 C CA . GLY A 1 341 ? 21.058 8.111 -17.858 1.00 88.94 341 GLY A CA 1
ATOM 2673 C C . GLY A 1 341 ? 21.701 6.723 -17.766 1.00 88.94 341 GLY A C 1
ATOM 2674 O O . GLY A 1 341 ? 21.637 5.956 -18.722 1.00 88.94 341 GLY A O 1
ATOM 2675 N N . VAL A 1 342 ? 22.176 6.362 -16.573 1.00 89.75 342 VAL A N 1
ATOM 2676 C CA . VAL A 1 342 ? 22.766 5.053 -16.254 1.00 89.75 342 VAL A CA 1
ATOM 2677 C C . VAL A 1 342 ? 21.816 3.865 -16.454 1.00 89.75 342 VAL A C 1
ATOM 2679 O O . VAL A 1 342 ? 22.272 2.777 -16.772 1.00 89.75 342 VAL A O 1
ATOM 2682 N N . ILE A 1 343 ? 20.494 4.049 -16.345 1.00 88.94 343 ILE A N 1
ATOM 2683 C CA . ILE A 1 343 ? 19.520 2.985 -16.667 1.00 88.94 343 ILE A CA 1
ATOM 2684 C C . ILE A 1 343 ? 19.448 2.769 -18.178 1.00 88.94 343 ILE A C 1
ATOM 2686 O O . ILE A 1 343 ? 19.296 1.646 -18.649 1.00 88.94 343 ILE A O 1
ATOM 2690 N N . THR A 1 344 ? 19.577 3.849 -18.952 1.00 92.06 344 THR A N 1
ATOM 2691 C CA . THR A 1 344 ? 19.631 3.741 -20.413 1.00 92.06 344 THR A CA 1
ATOM 2692 C C . THR A 1 344 ? 20.926 3.050 -20.841 1.00 92.06 344 THR A C 1
ATOM 2694 O O . THR A 1 344 ? 20.885 2.181 -21.705 1.00 92.06 344 THR A O 1
ATOM 2697 N N . GLU A 1 345 ? 22.057 3.386 -20.213 1.00 94.81 345 GLU A N 1
ATOM 2698 C CA . GLU A 1 345 ? 23.342 2.709 -20.442 1.00 94.81 345 GLU A CA 1
ATOM 2699 C C . GLU A 1 345 ? 23.287 1.227 -20.059 1.00 94.81 345 GLU A C 1
ATOM 2701 O O . GLU A 1 345 ? 23.754 0.387 -20.820 1.00 94.81 345 GLU A O 1
ATOM 2706 N N . GLU A 1 346 ? 22.667 0.885 -18.930 1.00 93.56 346 GLU A N 1
ATOM 2707 C CA . GLU A 1 346 ? 22.517 -0.508 -18.508 1.00 93.56 346 GLU A CA 1
ATOM 2708 C C . GLU A 1 346 ? 21.623 -1.304 -19.471 1.00 93.56 346 GLU A C 1
ATOM 2710 O O . GLU A 1 346 ? 21.952 -2.426 -19.851 1.00 93.56 346 GLU A O 1
ATOM 2715 N N . ALA A 1 347 ? 20.540 -0.710 -19.978 1.00 93.88 347 ALA A N 1
ATOM 2716 C CA . ALA A 1 347 ? 19.747 -1.338 -21.031 1.00 93.88 347 ALA A CA 1
ATOM 2717 C C . ALA A 1 347 ? 20.576 -1.556 -22.315 1.00 93.88 347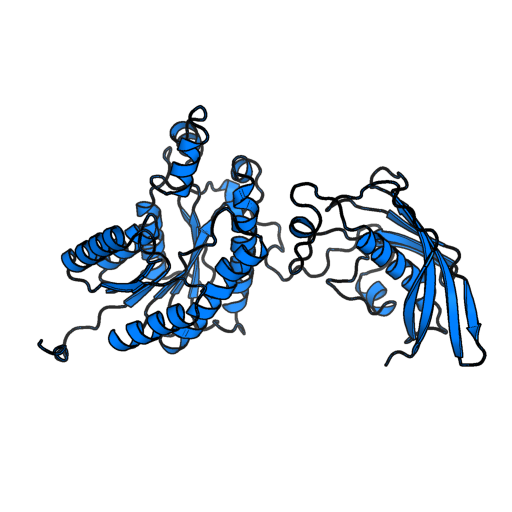 ALA A C 1
ATOM 2719 O O . ALA A 1 347 ? 20.504 -2.625 -22.922 1.00 93.88 347 ALA A O 1
ATOM 2720 N N . MET A 1 348 ? 21.410 -0.586 -22.715 1.00 96.06 348 MET A N 1
ATOM 2721 C CA . MET A 1 348 ? 22.336 -0.758 -23.845 1.00 96.06 348 MET A CA 1
ATOM 2722 C C . MET A 1 348 ? 23.347 -1.881 -23.596 1.00 96.06 348 MET A C 1
ATOM 2724 O O . MET A 1 348 ? 23.610 -2.682 -24.493 1.00 96.06 348 MET A O 1
ATOM 2728 N N . ASN A 1 349 ? 23.887 -1.959 -22.381 1.00 95.69 349 ASN A N 1
ATOM 2729 C CA . ASN A 1 349 ? 24.790 -3.015 -21.947 1.00 95.69 349 ASN A CA 1
ATOM 2730 C C . ASN A 1 349 ? 24.135 -4.397 -22.064 1.00 95.69 349 ASN A C 1
ATOM 2732 O O . ASN A 1 349 ? 24.745 -5.307 -22.619 1.00 95.69 349 ASN A O 1
ATOM 2736 N N . GLN A 1 350 ? 22.874 -4.549 -21.660 1.00 95.69 350 GLN A N 1
ATOM 2737 C CA . GLN A 1 350 ? 22.142 -5.813 -21.796 1.00 95.69 350 GLN A CA 1
ATOM 2738 C C . GLN A 1 350 ? 21.956 -6.232 -23.260 1.00 95.69 350 GLN A C 1
ATOM 2740 O O . GLN A 1 350 ? 22.189 -7.395 -23.590 1.00 95.69 350 GLN A O 1
ATOM 2745 N N . PHE A 1 351 ? 21.630 -5.298 -24.162 1.00 96.94 351 PHE A N 1
ATOM 2746 C CA . PHE A 1 351 ? 21.613 -5.584 -25.603 1.00 96.94 351 PHE A CA 1
ATOM 2747 C C . PHE A 1 351 ? 23.006 -5.976 -26.126 1.00 96.94 351 PHE A C 1
ATOM 2749 O O . PHE A 1 351 ? 23.119 -6.901 -26.928 1.00 96.94 351 PHE A O 1
ATOM 2756 N N . GLY A 1 352 ? 24.081 -5.343 -25.647 1.00 95.50 352 GLY A N 1
ATOM 2757 C CA . GLY A 1 352 ? 25.453 -5.742 -25.978 1.00 95.50 352 GLY A CA 1
ATOM 2758 C C . GLY A 1 352 ? 25.816 -7.137 -25.463 1.00 95.50 352 GLY A C 1
ATOM 2759 O O . GLY A 1 352 ? 26.369 -7.948 -26.207 1.00 95.50 352 GLY A O 1
ATOM 2760 N N . ALA A 1 353 ? 25.418 -7.467 -24.235 1.00 94.62 353 ALA A N 1
ATOM 2761 C CA . ALA A 1 353 ? 25.571 -8.800 -23.667 1.00 94.62 353 ALA A CA 1
ATOM 2762 C C . ALA A 1 353 ? 24.817 -9.854 -24.491 1.00 94.62 353 ALA A C 1
ATOM 2764 O O . ALA A 1 353 ? 25.346 -10.944 -24.690 1.00 94.62 353 ALA A O 1
ATOM 2765 N N . MET A 1 354 ? 23.643 -9.531 -25.048 1.00 95.31 354 MET A N 1
ATOM 2766 C CA . MET A 1 354 ? 22.938 -10.422 -25.976 1.00 95.31 354 MET A CA 1
ATOM 2767 C C . MET A 1 354 ? 23.725 -10.673 -27.266 1.00 95.31 354 MET A C 1
ATOM 2769 O O . MET A 1 354 ? 23.812 -11.818 -27.714 1.00 95.31 354 MET A O 1
ATOM 2773 N N . VAL A 1 355 ? 24.326 -9.635 -27.860 1.00 94.69 355 VAL A N 1
ATOM 2774 C CA . VAL A 1 355 ? 25.183 -9.790 -29.052 1.00 94.69 355 VAL A CA 1
ATOM 2775 C C . VAL A 1 355 ? 26.339 -10.747 -28.762 1.00 94.69 355 VAL A C 1
ATOM 2777 O O . VAL A 1 355 ? 26.642 -11.606 -29.586 1.00 94.69 355 VAL A O 1
ATOM 2780 N N . ILE A 1 356 ? 26.949 -10.640 -27.582 1.00 92.69 356 ILE A N 1
ATOM 2781 C CA . ILE A 1 356 ? 28.075 -11.482 -27.168 1.00 92.69 356 ILE A CA 1
ATOM 2782 C C . ILE A 1 356 ? 27.622 -12.914 -26.865 1.00 92.69 356 ILE A C 1
ATOM 2784 O O . ILE A 1 356 ? 28.101 -13.865 -27.479 1.00 92.69 356 ILE A O 1
ATOM 2788 N N . LEU A 1 357 ? 26.708 -13.080 -25.909 1.00 92.88 357 LEU A N 1
ATOM 2789 C CA . LEU A 1 357 ? 26.375 -14.374 -25.304 1.00 92.88 357 LEU A CA 1
ATOM 2790 C C . LEU A 1 357 ? 25.479 -15.250 -26.189 1.00 92.88 357 LEU A C 1
ATOM 2792 O O . LEU A 1 357 ? 25.316 -16.435 -25.913 1.00 92.88 357 LEU A O 1
ATOM 2796 N N . SER A 1 358 ? 24.946 -14.705 -27.286 1.00 92.31 358 SER A N 1
ATOM 2797 C CA . SER A 1 358 ? 24.260 -15.496 -28.315 1.00 92.31 358 SER A CA 1
ATOM 2798 C C . SER A 1 358 ? 25.211 -16.324 -29.190 1.00 92.31 358 SER A C 1
ATOM 2800 O O . SER A 1 358 ? 24.752 -17.204 -29.921 1.00 92.31 358 SER A O 1
ATOM 2802 N N . LYS A 1 359 ? 26.531 -16.097 -29.113 1.00 89.75 359 LYS A N 1
ATOM 2803 C CA . LYS A 1 359 ? 27.528 -16.947 -29.774 1.00 89.75 359 LYS A CA 1
ATOM 2804 C C . LYS A 1 359 ? 27.692 -18.283 -29.025 1.00 89.75 359 LYS A C 1
ATOM 2806 O O . LYS A 1 359 ? 27.948 -18.262 -27.818 1.00 89.75 359 LYS A O 1
ATOM 2811 N N . PRO A 1 360 ? 27.613 -19.446 -29.704 1.00 87.06 360 PRO A N 1
ATOM 2812 C CA . PRO A 1 360 ? 27.693 -20.756 -29.053 1.00 87.06 360 PRO A CA 1
ATOM 2813 C C . PRO A 1 360 ? 28.949 -20.969 -28.200 1.00 87.06 360 PRO A C 1
ATOM 2815 O O . PRO A 1 360 ? 28.862 -21.602 -27.148 1.00 87.06 360 PRO A O 1
ATOM 2818 N N . GLU A 1 361 ? 30.101 -20.427 -28.609 1.00 86.31 361 GLU A N 1
ATOM 2819 C CA . GLU A 1 361 ? 31.359 -20.559 -27.862 1.00 86.31 361 GLU A CA 1
ATOM 2820 C C . GLU A 1 361 ? 31.375 -19.820 -26.509 1.00 86.31 361 GLU A C 1
ATOM 2822 O O . GLU A 1 361 ? 32.221 -20.108 -25.660 1.00 86.31 361 GLU A O 1
ATOM 2827 N N . TYR A 1 362 ? 30.437 -18.895 -26.280 1.00 87.19 362 TYR A N 1
ATOM 2828 C CA . TYR A 1 362 ? 30.335 -18.108 -25.046 1.00 87.19 362 TYR A CA 1
ATOM 2829 C C . TYR A 1 362 ? 29.163 -18.530 -24.156 1.00 87.19 362 TYR A C 1
ATOM 2831 O O . TYR A 1 362 ? 28.906 -17.899 -23.129 1.00 87.19 362 TYR A O 1
ATOM 2839 N N . LYS A 1 363 ? 28.480 -19.628 -24.501 1.00 82.94 363 LYS A N 1
ATOM 2840 C CA . LYS A 1 363 ? 27.392 -20.178 -23.693 1.00 82.94 363 LYS A CA 1
ATOM 2841 C C . LYS A 1 363 ? 27.872 -20.490 -22.270 1.00 82.94 363 LYS A C 1
ATOM 2843 O O . LYS A 1 363 ? 28.898 -21.140 -22.082 1.00 82.94 363 LYS A O 1
ATOM 2848 N N . GLY A 1 364 ? 27.107 -20.048 -21.272 1.00 80.69 364 GLY A N 1
ATOM 2849 C CA . GLY A 1 364 ? 27.444 -20.245 -19.858 1.00 80.69 364 GLY A CA 1
ATOM 2850 C C . GLY A 1 364 ? 28.560 -19.330 -19.341 1.00 80.69 364 GLY A C 1
ATOM 2851 O O . GLY A 1 364 ? 29.107 -19.595 -18.278 1.00 80.69 364 GLY A O 1
ATOM 2852 N N . ARG A 1 365 ? 28.920 -18.268 -20.072 1.00 86.94 365 ARG A N 1
ATOM 2853 C CA . ARG A 1 365 ? 29.774 -17.180 -19.570 1.00 86.94 365 ARG A CA 1
ATOM 2854 C C . ARG A 1 365 ? 28.932 -15.975 -19.158 1.00 86.94 365 ARG A C 1
ATOM 2856 O O . ARG A 1 365 ? 27.761 -15.872 -19.514 1.00 86.94 365 ARG A O 1
ATOM 2863 N N . VAL A 1 366 ? 29.548 -15.045 -18.435 1.00 87.44 366 VAL A N 1
ATOM 2864 C CA . VAL A 1 366 ? 28.944 -13.754 -18.083 1.00 87.44 366 VAL A CA 1
ATOM 2865 C C . VAL A 1 366 ? 29.695 -12.642 -18.808 1.00 87.44 366 VAL A C 1
ATOM 2867 O O . VAL A 1 366 ? 30.922 -12.574 -18.738 1.00 87.44 366 VAL A O 1
ATOM 2870 N N . ALA A 1 367 ? 28.963 -11.770 -19.500 1.00 90.56 367 ALA A N 1
ATOM 2871 C CA . ALA A 1 367 ? 29.504 -10.535 -20.056 1.00 90.56 367 ALA A CA 1
ATOM 2872 C C . ALA A 1 367 ? 29.392 -9.423 -19.005 1.00 90.56 367 ALA A C 1
ATOM 2874 O O . ALA A 1 367 ? 28.290 -9.070 -18.589 1.00 90.56 367 ALA A O 1
ATOM 2875 N N . LEU A 1 368 ? 30.532 -8.901 -18.562 1.00 90.19 368 LEU A N 1
ATOM 2876 C CA . LEU A 1 368 ? 30.626 -7.807 -17.600 1.00 90.19 368 LEU A CA 1
ATOM 2877 C C . LEU A 1 368 ? 30.907 -6.500 -18.338 1.00 90.19 368 LEU A C 1
ATOM 2879 O O . LEU A 1 368 ? 31.835 -6.445 -19.146 1.00 90.19 368 LEU A O 1
ATOM 2883 N N . LEU A 1 369 ? 30.146 -5.452 -18.023 1.00 92.62 369 LEU A N 1
ATOM 2884 C CA . LEU A 1 369 ? 30.451 -4.087 -18.447 1.00 92.62 369 LEU A CA 1
ATOM 2885 C C . LEU A 1 369 ? 31.709 -3.611 -17.713 1.00 92.62 369 LEU A C 1
ATOM 2887 O O . LEU A 1 369 ? 31.732 -3.579 -16.483 1.00 92.62 369 LEU A O 1
ATOM 2891 N N . THR A 1 370 ? 32.756 -3.253 -18.450 1.00 91.88 370 THR A N 1
ATOM 2892 C CA . THR A 1 370 ? 34.031 -2.804 -17.870 1.00 91.88 370 THR A CA 1
ATOM 2893 C C . THR A 1 370 ? 34.221 -1.302 -17.939 1.00 91.88 370 THR A C 1
ATOM 2895 O O . THR A 1 370 ? 34.823 -0.720 -17.038 1.00 91.88 370 THR A O 1
ATOM 2898 N N . GLU A 1 371 ? 33.716 -0.666 -18.992 1.00 91.94 371 GLU A N 1
ATOM 2899 C CA . GLU A 1 371 ? 33.875 0.767 -19.202 1.00 91.94 371 GLU A CA 1
ATOM 2900 C C . GLU A 1 371 ? 32.765 1.361 -20.071 1.00 91.94 371 GLU A C 1
ATOM 2902 O O . GLU A 1 371 ? 32.152 0.693 -20.905 1.00 91.94 371 GLU A O 1
ATOM 2907 N N . LEU A 1 372 ? 32.549 2.661 -19.878 1.00 93.94 372 LEU A N 1
ATOM 2908 C CA . LEU A 1 372 ? 31.686 3.511 -20.686 1.00 93.94 372 LEU A CA 1
ATOM 2909 C C . LEU A 1 372 ? 32.573 4.538 -21.394 1.00 93.94 372 LEU A C 1
ATOM 2911 O O . LEU A 1 372 ? 33.178 5.401 -20.755 1.00 93.94 372 LEU A O 1
ATOM 2915 N N . ILE A 1 373 ? 32.673 4.449 -22.717 1.00 93.81 373 ILE A N 1
ATOM 2916 C CA . ILE A 1 373 ? 33.600 5.246 -23.520 1.00 93.81 373 ILE A CA 1
ATOM 2917 C C . ILE A 1 373 ? 32.818 6.287 -24.321 1.00 93.81 373 ILE A C 1
ATOM 2919 O O . ILE A 1 373 ? 31.943 5.962 -25.122 1.00 93.81 373 ILE A O 1
ATOM 2923 N N . ARG A 1 374 ? 33.191 7.564 -24.166 1.00 92.94 374 ARG A N 1
ATOM 2924 C CA . ARG A 1 374 ? 32.651 8.694 -24.954 1.00 92.94 374 ARG A CA 1
ATOM 2925 C C . ARG A 1 374 ? 31.115 8.782 -24.950 1.00 92.94 374 ARG A C 1
ATOM 2927 O O . ARG A 1 374 ? 30.528 9.177 -25.957 1.00 92.94 374 ARG A O 1
ATOM 2934 N N . VAL A 1 375 ? 30.471 8.452 -23.829 1.00 96.62 375 VAL A N 1
ATOM 2935 C CA . VAL A 1 375 ? 29.010 8.544 -23.727 1.00 96.62 375 VAL A CA 1
ATOM 2936 C C . VAL A 1 375 ? 28.544 9.998 -23.813 1.00 96.62 375 VAL A C 1
ATOM 2938 O O . VAL A 1 375 ? 29.095 10.889 -23.162 1.00 96.62 375 VAL A O 1
ATOM 2941 N N . ARG A 1 376 ? 27.497 10.242 -24.607 1.00 97.12 376 ARG A N 1
ATOM 2942 C CA . ARG A 1 376 ? 26.802 11.529 -24.712 1.00 97.12 376 ARG A CA 1
ATOM 2943 C C . ARG A 1 376 ? 25.308 11.357 -24.467 1.00 97.12 376 ARG A C 1
ATOM 2945 O O . ARG A 1 376 ? 24.635 10.633 -25.195 1.00 97.12 376 ARG A O 1
ATOM 2952 N N . PHE A 1 377 ? 24.777 12.115 -23.510 1.00 96.44 377 PHE A N 1
ATOM 2953 C CA . PHE A 1 377 ? 23.339 12.266 -23.279 1.00 96.44 377 PHE A CA 1
ATOM 2954 C C . PHE A 1 377 ? 22.835 13.490 -24.046 1.00 96.44 377 PHE A C 1
ATOM 2956 O O . PHE A 1 377 ? 23.004 14.630 -23.621 1.00 96.44 377 PHE A O 1
ATOM 2963 N N . LEU A 1 378 ? 22.249 13.260 -25.217 1.00 96.31 378 LEU A N 1
ATOM 2964 C CA . LEU A 1 378 ? 21.782 14.314 -26.118 1.00 96.31 378 LEU A CA 1
ATOM 2965 C C . LEU A 1 378 ? 20.351 14.754 -25.814 1.00 96.31 378 LEU A C 1
ATOM 2967 O O . LEU A 1 378 ? 19.992 15.909 -26.050 1.00 96.31 378 LEU A O 1
ATOM 2971 N N . ARG A 1 379 ? 19.503 13.822 -25.362 1.00 94.88 379 ARG A N 1
ATOM 2972 C CA . ARG A 1 379 ? 18.100 14.086 -25.031 1.00 94.88 379 ARG A CA 1
ATOM 2973 C C . ARG A 1 379 ? 17.666 13.267 -23.832 1.00 94.88 379 ARG A C 1
ATOM 2975 O O . ARG A 1 379 ? 18.089 12.133 -23.648 1.00 94.88 379 ARG A O 1
ATOM 2982 N N . MET A 1 380 ? 16.767 13.859 -23.062 1.00 88.69 380 MET A N 1
ATOM 2983 C CA . MET A 1 380 ? 16.161 13.229 -21.901 1.00 88.69 380 MET A CA 1
ATOM 2984 C C . MET A 1 380 ? 15.102 12.223 -22.347 1.00 88.69 380 MET A C 1
ATOM 2986 O O . MET A 1 380 ? 14.218 12.568 -23.133 1.00 88.69 380 MET A O 1
ATOM 2990 N N . LEU A 1 381 ? 15.204 11.006 -21.823 1.00 85.12 381 LEU A N 1
ATOM 2991 C CA . LEU A 1 381 ? 14.141 10.009 -21.856 1.00 85.12 381 LEU A CA 1
ATOM 2992 C C . LEU A 1 381 ? 13.337 10.127 -20.561 1.00 85.12 381 LEU A C 1
ATOM 2994 O O . LEU A 1 381 ? 13.916 10.340 -19.495 1.00 85.12 381 LEU A O 1
ATOM 2998 N N . GLN A 1 382 ? 12.018 10.031 -20.650 1.00 78.19 382 GLN A N 1
ATOM 2999 C CA . GLN A 1 382 ? 11.106 10.119 -19.510 1.00 78.19 382 GLN A CA 1
ATOM 3000 C C . GLN A 1 382 ? 10.551 8.748 -19.144 1.00 78.19 382 GLN A C 1
ATOM 3002 O O . GLN A 1 382 ? 10.463 7.884 -20.006 1.00 78.19 382 GLN A O 1
ATOM 3007 N N . TYR A 1 383 ? 10.147 8.531 -17.892 1.00 70.62 383 TYR A N 1
ATOM 3008 C CA . TYR A 1 383 ? 9.479 7.283 -17.496 1.00 70.62 383 TYR A CA 1
ATOM 3009 C C . TYR A 1 383 ? 8.252 7.004 -18.372 1.00 70.62 383 TYR A C 1
ATOM 3011 O O . TYR A 1 383 ? 7.415 7.887 -18.561 1.00 70.62 383 TYR A O 1
ATOM 3019 N N . GLY A 1 384 ? 8.129 5.771 -18.862 1.00 68.88 384 GLY A N 1
ATOM 3020 C CA . GLY A 1 384 ? 7.093 5.360 -19.811 1.00 68.88 384 GLY A CA 1
ATOM 3021 C C . GLY A 1 384 ? 7.445 5.581 -21.287 1.00 68.88 384 GLY A C 1
ATOM 3022 O O . GLY A 1 384 ? 6.726 5.077 -22.144 1.00 68.88 384 GLY A O 1
ATOM 3023 N N . ASP A 1 385 ? 8.541 6.278 -21.614 1.00 75.06 385 ASP A N 1
ATOM 3024 C CA . ASP A 1 385 ? 9.030 6.350 -22.994 1.00 75.06 385 ASP A CA 1
ATOM 3025 C C . ASP A 1 385 ? 9.471 4.965 -23.486 1.00 75.06 385 ASP A C 1
ATOM 3027 O O . ASP A 1 385 ? 10.316 4.313 -22.871 1.00 75.06 385 ASP A O 1
ATOM 3031 N N . GLU A 1 386 ? 8.981 4.566 -24.657 1.00 73.31 386 GLU A N 1
ATOM 3032 C CA . GLU A 1 386 ? 9.492 3.418 -25.406 1.00 73.31 386 GLU A CA 1
ATOM 3033 C C . GLU A 1 386 ? 10.774 3.800 -26.158 1.00 73.31 386 GLU A C 1
ATOM 3035 O O . GLU A 1 386 ? 10.748 4.135 -27.347 1.00 73.31 386 GLU A O 1
ATOM 3040 N N . ALA A 1 387 ? 11.916 3.788 -25.469 1.00 88.38 387 ALA A N 1
ATOM 3041 C CA . ALA A 1 387 ? 13.182 4.082 -26.125 1.00 88.38 387 ALA A CA 1
ATOM 3042 C C . ALA A 1 387 ? 13.675 2.872 -26.927 1.00 88.38 387 ALA A C 1
ATOM 3044 O O . ALA A 1 387 ? 13.666 1.734 -26.453 1.00 88.38 387 ALA A O 1
ATOM 3045 N N . ARG A 1 388 ? 14.128 3.132 -28.152 1.00 95.56 388 ARG A N 1
ATOM 3046 C CA . ARG A 1 388 ? 14.692 2.115 -29.040 1.00 95.56 388 ARG A CA 1
ATOM 3047 C C . ARG A 1 388 ? 16.203 2.089 -28.878 1.00 95.56 388 ARG A C 1
ATOM 3049 O O . ARG A 1 388 ? 16.823 3.146 -28.946 1.00 95.56 388 ARG A O 1
ATOM 3056 N N . ILE A 1 389 ? 16.780 0.914 -28.689 1.00 97.88 389 ILE A N 1
ATOM 3057 C CA . ILE A 1 389 ? 18.214 0.690 -28.524 1.00 97.88 389 ILE A CA 1
ATOM 3058 C C . ILE A 1 389 ? 18.759 -0.032 -29.754 1.00 97.88 389 ILE A C 1
ATOM 3060 O O . ILE A 1 389 ? 18.116 -0.925 -30.304 1.00 97.88 389 ILE A O 1
ATOM 3064 N N . GLU A 1 390 ? 19.953 0.366 -30.173 1.00 98.31 390 GLU A N 1
ATOM 3065 C CA . GLU A 1 390 ? 20.770 -0.308 -31.176 1.00 98.31 390 GLU A CA 1
ATOM 3066 C C . GLU A 1 390 ? 22.169 -0.517 -30.603 1.00 98.31 390 GLU A C 1
ATOM 3068 O O . GLU A 1 390 ? 22.772 0.422 -30.079 1.00 98.31 390 GLU A O 1
ATOM 3073 N N . VAL A 1 391 ? 22.691 -1.733 -30.735 1.00 97.69 391 VAL A N 1
ATOM 3074 C CA . VAL A 1 391 ? 24.081 -2.071 -30.435 1.00 97.69 391 VAL A CA 1
ATOM 3075 C C . VAL A 1 391 ? 24.693 -2.725 -31.664 1.00 97.69 391 VAL A C 1
ATOM 3077 O O . VAL A 1 391 ? 24.098 -3.634 -32.236 1.00 97.69 391 VAL A O 1
ATOM 3080 N N . GLU A 1 392 ? 25.871 -2.268 -32.081 1.00 94.81 392 GLU A N 1
ATOM 3081 C CA . GLU A 1 392 ? 26.567 -2.752 -33.275 1.00 94.81 392 GLU A CA 1
ATOM 3082 C C . GLU A 1 392 ? 28.086 -2.805 -33.077 1.00 94.81 392 GLU A C 1
ATOM 3084 O O . GLU A 1 392 ? 28.664 -2.059 -32.282 1.00 94.81 392 GLU A O 1
ATOM 3089 N N . GLY A 1 393 ? 28.752 -3.660 -33.854 1.00 85.56 393 GLY A N 1
ATOM 3090 C CA . GLY A 1 393 ? 30.211 -3.683 -33.941 1.00 85.56 393 GLY A CA 1
ATOM 3091 C C . GLY A 1 393 ? 30.888 -4.139 -32.652 1.00 85.56 393 GLY A C 1
ATOM 3092 O O . GLY A 1 393 ? 31.938 -3.601 -32.302 1.00 85.56 393 GLY A O 1
ATOM 3093 N N . VAL A 1 394 ? 30.276 -5.095 -31.948 1.00 82.94 394 VAL A N 1
ATOM 3094 C CA . VAL A 1 394 ? 30.847 -5.692 -30.739 1.00 82.94 394 VAL A CA 1
ATOM 3095 C C . VAL A 1 394 ? 32.026 -6.582 -31.127 1.00 82.94 394 VAL A C 1
ATOM 3097 O O . VAL A 1 394 ? 31.846 -7.671 -31.661 1.00 82.94 394 VAL A O 1
ATOM 3100 N N . ASN A 1 395 ? 33.247 -6.119 -30.867 1.00 80.06 395 ASN A N 1
ATOM 3101 C CA . ASN A 1 395 ? 34.471 -6.825 -31.242 1.00 80.06 395 ASN A CA 1
ATOM 3102 C C . ASN A 1 395 ? 35.207 -7.317 -30.000 1.00 80.06 395 ASN A C 1
ATOM 3104 O O . ASN A 1 395 ? 35.912 -6.535 -29.367 1.00 80.06 395 ASN A O 1
ATOM 3108 N N . LEU A 1 396 ? 35.072 -8.604 -29.677 1.00 79.94 396 LEU A N 1
ATOM 3109 C CA . LEU A 1 396 ? 35.836 -9.244 -28.607 1.00 79.94 396 LEU A CA 1
ATOM 3110 C C . LEU A 1 396 ? 37.175 -9.776 -29.127 1.00 79.94 396 LEU A C 1
ATOM 3112 O O . LEU A 1 396 ? 37.236 -10.434 -30.164 1.00 79.94 396 LEU A O 1
ATOM 3116 N N . GLN A 1 397 ? 38.239 -9.516 -28.379 1.00 80.06 397 GLN A N 1
ATOM 3117 C CA . GLN A 1 397 ? 39.560 -10.097 -28.564 1.00 80.06 397 GLN A CA 1
ATOM 3118 C C . GLN A 1 397 ? 39.830 -11.067 -27.420 1.00 80.06 397 GLN A C 1
ATOM 3120 O O . GLN A 1 397 ? 39.741 -10.693 -26.252 1.00 80.06 397 GLN A O 1
ATOM 3125 N N . GLU A 1 398 ? 40.153 -12.313 -27.756 1.00 75.44 398 GLU A N 1
ATOM 3126 C CA . GLU A 1 398 ? 40.586 -13.302 -26.772 1.00 75.44 398 GLU A CA 1
ATOM 3127 C C . GLU A 1 398 ? 42.026 -13.028 -26.342 1.00 75.44 398 GLU A C 1
ATOM 3129 O O . GLU A 1 398 ? 42.915 -12.791 -27.166 1.00 75.44 398 GLU A O 1
ATOM 3134 N N . ASP A 1 399 ? 42.268 -13.086 -25.039 1.00 68.75 399 ASP A N 1
ATOM 3135 C CA . ASP A 1 399 ? 43.608 -13.107 -24.488 1.00 68.75 399 ASP A CA 1
ATOM 3136 C C . ASP A 1 399 ? 44.135 -14.544 -24.350 1.00 68.75 399 ASP A C 1
ATOM 3138 O O . ASP A 1 399 ? 43.428 -15.544 -24.484 1.00 68.75 399 ASP A O 1
ATOM 3142 N N . ARG A 1 400 ? 45.435 -14.656 -24.059 1.00 54.78 400 ARG A N 1
ATOM 3143 C CA . ARG A 1 400 ? 46.118 -15.949 -23.891 1.00 54.78 400 ARG A CA 1
ATOM 3144 C C . ARG A 1 400 ? 45.660 -16.731 -22.647 1.00 54.78 400 ARG A C 1
ATOM 3146 O O . ARG A 1 400 ? 46.096 -17.866 -22.478 1.00 54.78 400 ARG A O 1
ATOM 3153 N N . GLY A 1 401 ? 44.847 -16.132 -21.775 1.00 61.00 401 GLY A N 1
ATOM 3154 C CA . GLY A 1 401 ? 44.331 -16.714 -20.534 1.00 61.00 401 GLY A CA 1
ATOM 3155 C C . GLY A 1 401 ? 42.898 -17.244 -20.641 1.00 61.00 401 GLY A C 1
ATOM 3156 O O . GLY A 1 401 ? 42.389 -17.789 -19.664 1.00 61.00 401 GLY A O 1
ATOM 3157 N N . GLY A 1 402 ? 42.256 -17.122 -21.808 1.00 63.50 402 GLY A N 1
ATOM 3158 C CA . GLY A 1 402 ? 40.885 -17.581 -22.032 1.00 63.50 402 GLY A CA 1
ATOM 3159 C C . GLY A 1 402 ? 39.805 -16.582 -21.601 1.00 63.50 402 GLY A C 1
ATOM 3160 O O . GLY A 1 402 ? 38.621 -16.944 -21.611 1.00 63.50 402 GLY A O 1
ATOM 3161 N N . SER A 1 403 ? 40.181 -15.347 -21.249 1.00 67.38 403 SER A N 1
ATOM 3162 C CA . SER A 1 403 ? 39.268 -14.201 -21.156 1.00 67.38 403 SER A CA 1
ATOM 3163 C C . SER A 1 403 ? 39.170 -13.498 -22.511 1.00 67.38 403 SER A C 1
ATOM 3165 O O . SER A 1 403 ? 40.095 -13.540 -23.316 1.00 67.38 403 SER A O 1
ATOM 3167 N N . ALA A 1 404 ? 38.032 -12.863 -22.789 1.00 78.62 404 ALA A N 1
ATOM 3168 C CA . ALA A 1 404 ? 37.864 -12.041 -23.985 1.00 78.62 404 ALA A CA 1
ATOM 3169 C C . ALA A 1 404 ? 37.368 -10.658 -23.584 1.00 78.62 404 ALA A C 1
ATOM 3171 O O . ALA A 1 404 ? 36.459 -10.562 -22.758 1.00 78.62 404 ALA A O 1
ATOM 3172 N N . SER A 1 405 ? 37.940 -9.607 -24.160 1.00 83.50 405 SER A N 1
ATOM 3173 C CA . SER A 1 405 ? 37.521 -8.229 -23.909 1.00 83.50 405 SER A CA 1
ATOM 3174 C C . SER A 1 405 ? 37.383 -7.449 -25.204 1.00 83.50 405 SER A C 1
ATOM 3176 O O . SER A 1 405 ? 37.981 -7.788 -26.224 1.00 83.50 405 SER A O 1
ATOM 3178 N N . GLY A 1 406 ? 36.543 -6.425 -25.202 1.00 85.88 406 GLY A N 1
ATOM 3179 C CA . GLY A 1 406 ? 36.238 -5.712 -26.429 1.00 85.88 406 GLY A CA 1
ATOM 3180 C C . GLY A 1 406 ? 35.288 -4.556 -26.241 1.00 85.88 406 GLY A C 1
ATOM 3181 O O . GLY A 1 406 ? 34.826 -4.297 -25.135 1.00 85.88 406 GLY A O 1
ATOM 3182 N N . THR A 1 407 ? 34.984 -3.873 -27.340 1.00 90.69 407 THR A N 1
ATOM 3183 C CA . THR A 1 407 ? 34.075 -2.726 -27.337 1.00 90.69 407 THR A CA 1
ATOM 3184 C C . THR A 1 407 ? 32.964 -2.891 -28.363 1.00 90.69 407 THR A C 1
ATOM 3186 O O . THR A 1 407 ? 33.132 -3.584 -29.369 1.00 90.69 407 THR A O 1
ATOM 3189 N N . GLY A 1 408 ? 31.820 -2.261 -28.106 1.00 93.25 408 GLY A N 1
ATOM 3190 C CA . GLY A 1 408 ? 30.686 -2.179 -29.026 1.00 93.25 408 GLY A CA 1
ATOM 3191 C C . GLY A 1 408 ? 30.067 -0.788 -29.020 1.00 93.25 408 GLY A C 1
ATOM 3192 O O . GLY A 1 408 ? 30.100 -0.102 -28.004 1.00 93.25 408 GLY A O 1
ATOM 3193 N N . LYS A 1 409 ? 29.500 -0.357 -30.147 1.00 96.94 409 LYS A N 1
ATOM 3194 C CA . LYS A 1 409 ? 28.820 0.939 -30.262 1.00 96.94 409 LYS A CA 1
ATOM 3195 C C . LYS A 1 409 ? 27.369 0.785 -29.851 1.00 96.94 409 LYS A C 1
ATOM 3197 O O . LYS A 1 409 ? 26.701 -0.118 -30.345 1.00 96.94 409 LYS A O 1
ATOM 3202 N N . ALA A 1 410 ? 26.865 1.690 -29.023 1.00 97.62 410 ALA A N 1
ATOM 3203 C CA . ALA A 1 410 ? 25.480 1.690 -28.583 1.00 97.62 410 ALA A CA 1
ATOM 3204 C C . ALA A 1 410 ? 24.811 3.048 -28.808 1.00 97.62 410 ALA A C 1
ATOM 3206 O O . ALA A 1 410 ? 25.415 4.111 -28.635 1.00 97.62 410 ALA A O 1
ATOM 3207 N N . ARG A 1 411 ? 23.536 3.014 -29.200 1.00 98.31 411 ARG A N 1
ATOM 3208 C CA . ARG A 1 411 ? 22.682 4.191 -29.385 1.00 98.31 411 ARG A CA 1
ATOM 3209 C C . ARG A 1 411 ? 21.292 3.925 -28.829 1.00 98.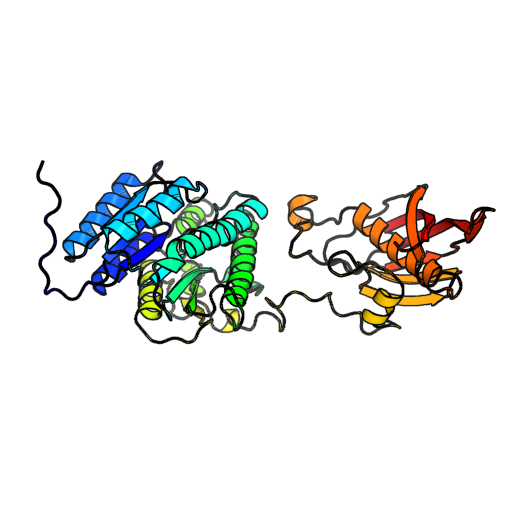31 411 ARG A C 1
ATOM 3211 O O . ARG A 1 411 ? 20.746 2.843 -29.008 1.00 98.31 411 ARG A O 1
ATOM 3218 N N . ALA A 1 412 ? 20.697 4.935 -28.203 1.00 97.50 412 ALA A N 1
ATOM 3219 C CA . ALA A 1 412 ? 19.295 4.943 -27.803 1.00 97.50 412 ALA A CA 1
ATOM 3220 C C . ALA A 1 412 ? 18.576 6.110 -28.468 1.00 97.50 412 ALA A C 1
ATOM 3222 O O . ALA A 1 412 ? 19.108 7.217 -28.575 1.00 97.50 412 ALA A O 1
ATOM 3223 N N . TYR A 1 413 ? 17.337 5.872 -28.873 1.00 96.94 413 TYR A N 1
ATOM 3224 C CA . TYR A 1 413 ? 16.479 6.815 -29.569 1.00 96.94 413 TYR A CA 1
ATOM 3225 C C . TYR A 1 413 ? 15.197 7.029 -28.768 1.00 96.94 413 TYR A C 1
ATOM 3227 O O . TYR A 1 413 ? 14.640 6.084 -28.216 1.00 96.94 413 TYR A O 1
ATOM 3235 N N . THR A 1 414 ? 14.695 8.263 -28.736 1.00 90.38 414 THR A N 1
ATOM 3236 C CA . THR A 1 414 ? 13.379 8.566 -28.161 1.00 90.38 414 THR A CA 1
ATOM 3237 C C . THR A 1 414 ? 12.259 7.893 -28.970 1.00 90.38 414 THR A C 1
ATOM 3239 O O . THR A 1 414 ? 12.484 7.544 -30.135 1.00 90.38 414 THR A O 1
ATOM 3242 N N . PRO A 1 415 ? 11.018 7.829 -28.446 1.00 81.12 415 PRO A N 1
ATOM 3243 C CA . PRO A 1 415 ? 9.868 7.290 -29.186 1.00 81.12 415 PRO A CA 1
ATOM 3244 C C . PRO A 1 415 ? 9.615 7.977 -30.538 1.00 81.12 415 PRO A C 1
ATOM 3246 O O . PRO A 1 415 ? 9.020 7.410 -31.446 1.00 81.12 415 PRO A O 1
ATOM 3249 N N . LYS A 1 416 ? 10.104 9.214 -30.703 1.00 87.31 416 LYS A N 1
ATOM 3250 C CA . LYS A 1 416 ? 10.015 9.989 -31.952 1.00 87.31 416 LYS A CA 1
ATOM 3251 C C . LYS A 1 416 ? 11.199 9.747 -32.904 1.00 87.31 416 LYS A C 1
ATOM 3253 O O . LYS A 1 416 ? 11.434 10.569 -33.786 1.00 87.31 416 LYS A O 1
ATOM 3258 N N . GLY A 1 417 ? 11.998 8.699 -32.687 1.00 92.81 417 GLY A N 1
ATOM 3259 C CA . GLY A 1 417 ? 13.149 8.335 -33.525 1.00 92.81 417 GLY A CA 1
ATOM 3260 C C . GLY A 1 417 ? 14.358 9.268 -33.395 1.00 92.81 417 GLY A C 1
ATOM 3261 O O . GLY A 1 417 ? 15.255 9.267 -34.233 1.00 92.81 417 GLY A O 1
ATOM 3262 N N . LYS A 1 418 ? 14.396 10.103 -32.357 1.00 96.62 418 LYS A N 1
ATOM 3263 C CA . LYS A 1 418 ? 15.446 11.105 -32.150 1.00 96.62 418 LYS A CA 1
ATOM 3264 C C . LYS A 1 418 ? 16.567 10.519 -31.292 1.00 96.62 418 LYS A C 1
ATOM 3266 O O . LYS A 1 418 ? 16.278 10.035 -30.210 1.00 96.62 418 LYS A O 1
ATOM 3271 N N . LEU A 1 419 ? 17.832 10.618 -31.716 1.00 97.69 419 LEU A N 1
ATOM 3272 C CA . LEU A 1 419 ? 18.976 10.150 -30.913 1.00 97.69 419 LEU A CA 1
ATOM 3273 C C . LEU A 1 419 ? 18.971 10.803 -29.517 1.00 97.69 419 LEU A C 1
ATOM 3275 O O . LEU A 1 419 ? 18.850 12.030 -29.413 1.00 97.69 419 LEU A O 1
ATOM 3279 N N . ALA A 1 420 ? 19.034 9.982 -28.475 1.00 96.25 420 ALA A N 1
ATOM 3280 C CA . ALA A 1 420 ? 18.916 10.372 -27.074 1.00 96.25 420 ALA A CA 1
ATOM 3281 C C . ALA A 1 420 ? 20.211 10.126 -26.305 1.00 96.25 420 ALA A C 1
ATOM 3283 O O . ALA A 1 420 ? 20.670 11.025 -25.604 1.00 96.25 420 ALA A O 1
ATOM 3284 N N . VAL A 1 421 ? 20.819 8.955 -26.491 1.00 97.62 421 VAL A N 1
ATOM 3285 C CA . VAL A 1 421 ? 22.102 8.582 -25.887 1.00 97.62 421 VAL A CA 1
ATOM 3286 C C . VAL A 1 421 ? 22.941 7.861 -26.935 1.00 97.62 421 VAL A C 1
ATOM 3288 O O . VAL A 1 421 ? 22.399 7.128 -27.761 1.00 97.62 421 VAL A O 1
ATOM 3291 N N . GLU A 1 422 ? 24.249 8.069 -26.922 1.00 97.75 422 GLU A N 1
ATOM 3292 C CA . GLU A 1 422 ? 25.198 7.280 -27.709 1.00 97.75 422 GLU A CA 1
ATOM 3293 C C . GLU A 1 422 ? 26.511 7.117 -26.946 1.00 97.75 422 GLU A C 1
ATOM 3295 O O . GLU A 1 422 ? 26.869 7.985 -26.152 1.00 97.75 422 GLU A O 1
ATOM 3300 N N . GLY A 1 423 ? 27.245 6.048 -27.223 1.00 96.19 423 GLY A N 1
ATOM 3301 C CA . GLY A 1 423 ? 28.572 5.806 -26.668 1.00 96.19 423 GLY A CA 1
ATOM 3302 C C . GLY A 1 423 ? 29.113 4.454 -27.108 1.00 96.19 423 GLY A C 1
ATOM 3303 O O . GLY A 1 423 ? 28.412 3.694 -27.778 1.00 96.19 423 GLY A O 1
ATOM 3304 N N . ASP A 1 424 ? 30.347 4.153 -26.717 1.00 95.06 424 ASP A N 1
ATOM 3305 C CA . ASP A 1 424 ? 30.904 2.811 -26.854 1.00 95.06 424 ASP A CA 1
ATOM 3306 C C . ASP A 1 424 ? 30.924 2.133 -25.474 1.00 95.06 424 ASP A C 1
ATOM 3308 O O . ASP A 1 424 ? 31.226 2.763 -24.459 1.00 95.06 424 ASP A O 1
ATOM 3312 N N . LEU A 1 425 ? 30.587 0.850 -25.435 1.00 94.25 425 LEU A N 1
ATOM 3313 C CA . LEU A 1 425 ? 30.542 0.022 -24.235 1.00 94.25 425 LEU A CA 1
ATOM 3314 C C . LEU A 1 425 ? 31.714 -0.953 -24.264 1.00 94.25 425 LEU A C 1
ATOM 3316 O O . LEU A 1 425 ? 31.914 -1.623 -25.278 1.00 94.25 425 LEU A O 1
ATOM 3320 N N . GLY A 1 426 ? 32.476 -1.030 -23.176 1.00 92.38 426 GLY A N 1
ATOM 3321 C CA . GLY A 1 426 ? 33.520 -2.032 -22.990 1.00 92.38 426 GLY A CA 1
ATOM 3322 C C . GLY A 1 426 ? 32.991 -3.259 -22.258 1.00 92.38 426 GLY A C 1
ATOM 3323 O O . GLY A 1 426 ? 32.256 -3.137 -21.280 1.00 92.38 426 GLY A O 1
ATOM 3324 N N . PHE A 1 427 ? 33.383 -4.442 -22.721 1.00 91.44 427 PHE A N 1
ATOM 3325 C CA . PHE A 1 427 ? 32.945 -5.723 -22.181 1.00 91.44 427 PHE A CA 1
ATOM 3326 C C . PHE A 1 427 ? 34.136 -6.618 -21.858 1.00 91.44 427 PHE A C 1
ATOM 3328 O O . PHE A 1 427 ? 35.126 -6.623 -22.592 1.00 91.44 427 PHE A O 1
ATOM 3335 N N . THR A 1 428 ? 33.987 -7.449 -20.827 1.00 90.31 428 THR A N 1
ATOM 3336 C CA . THR A 1 428 ? 34.861 -8.597 -20.556 1.00 90.31 428 THR A CA 1
ATOM 3337 C C . THR A 1 428 ? 34.028 -9.842 -20.279 1.00 90.31 428 THR A C 1
ATOM 3339 O O . THR A 1 428 ? 33.053 -9.797 -19.531 1.00 90.31 428 THR A O 1
ATOM 3342 N N . LEU A 1 429 ? 34.432 -10.973 -20.854 1.00 87.88 429 LEU A N 1
ATOM 3343 C CA . LEU A 1 429 ? 33.870 -12.284 -20.555 1.00 87.88 429 LEU A CA 1
ATOM 3344 C C . LEU A 1 429 ? 34.531 -12.894 -19.319 1.00 87.88 429 LEU A C 1
ATOM 3346 O O . LEU A 1 429 ? 35.734 -13.159 -19.317 1.00 87.88 429 LEU A O 1
ATOM 3350 N N . ALA A 1 430 ? 33.717 -13.189 -18.310 1.00 79.81 430 ALA A N 1
ATOM 3351 C CA . ALA A 1 430 ? 34.100 -13.950 -17.128 1.00 79.81 430 ALA A CA 1
ATOM 3352 C C . ALA A 1 430 ? 33.481 -15.364 -17.159 1.00 79.81 430 ALA A C 1
ATOM 3354 O O . ALA A 1 430 ? 32.421 -15.560 -17.770 1.00 79.81 430 ALA A O 1
ATOM 3355 N N . PRO A 1 431 ? 34.106 -16.363 -16.508 1.00 72.75 431 PRO A N 1
ATOM 3356 C CA . PRO A 1 431 ? 33.443 -17.635 -16.220 1.00 72.75 431 PRO A CA 1
ATOM 3357 C C . PRO A 1 431 ? 32.151 -17.386 -15.427 1.00 72.75 431 PRO A C 1
ATOM 3359 O O . PRO A 1 431 ? 32.144 -16.530 -14.541 1.00 72.75 431 PRO A O 1
ATOM 3362 N N . ALA A 1 432 ? 31.067 -18.115 -15.716 1.00 66.88 432 ALA A N 1
ATOM 3363 C CA . ALA A 1 432 ? 29.964 -18.184 -14.759 1.00 66.88 432 ALA A CA 1
ATOM 3364 C C . ALA A 1 432 ? 30.450 -18.942 -13.512 1.00 66.88 432 ALA A C 1
ATOM 3366 O O . ALA A 1 432 ? 31.146 -19.950 -13.651 1.00 66.88 432 ALA A O 1
ATOM 3367 N N . ALA A 1 433 ? 30.156 -18.392 -12.331 1.00 56.53 433 ALA A N 1
ATOM 3368 C CA . ALA A 1 433 ? 30.571 -18.934 -11.036 1.00 56.53 433 ALA A CA 1
ATOM 3369 C C . ALA A 1 433 ? 30.007 -20.335 -10.765 1.00 56.53 433 ALA A C 1
ATOM 3371 O O . ALA A 1 433 ? 28.853 -20.593 -11.184 1.00 56.53 433 ALA A O 1
#

Solvent-accessible surface area (backbone atoms only — not comparable to full-atom values): 23147 Å² total; per-residue (Å²): 136,85,76,87,76,81,80,75,93,78,72,81,80,64,49,26,35,39,33,38,37,30,44,47,47,46,29,33,35,30,51,47,45,34,16,75,72,60,25,27,36,40,32,21,31,54,65,93,82,35,58,71,49,35,50,54,50,37,50,52,21,42,75,61,75,26,57,55,47,71,36,77,34,54,70,93,35,70,70,37,46,51,44,48,46,54,50,43,46,77,71,68,42,55,38,51,28,40,36,48,52,56,67,44,65,64,82,54,50,47,65,54,10,29,48,37,36,28,50,38,46,50,51,43,47,63,65,44,45,88,31,38,55,80,60,27,38,38,34,38,64,48,42,44,62,42,54,41,82,50,62,84,71,50,72,73,61,53,80,55,41,51,27,41,31,53,10,45,31,52,26,50,31,53,52,53,54,32,36,33,92,94,24,92,42,40,60,34,23,40,32,37,40,30,30,47,82,37,43,84,26,70,71,52,54,55,45,44,74,75,40,73,90,57,58,64,64,65,50,42,21,72,61,22,82,78,64,43,53,42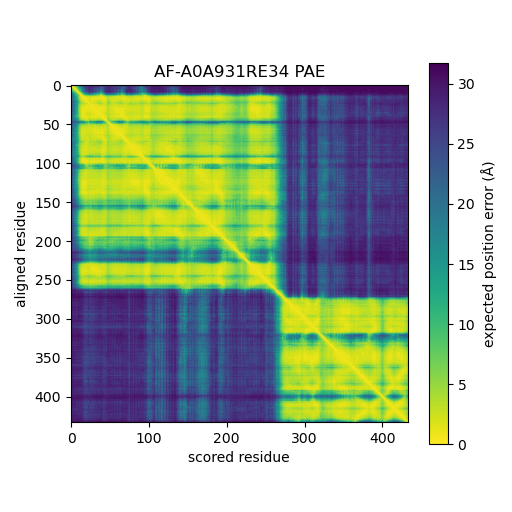,40,27,54,60,47,15,50,49,54,47,49,61,66,76,42,97,69,62,68,68,38,74,46,73,41,61,58,40,70,80,59,65,50,68,58,61,93,69,71,62,49,80,78,60,68,74,77,59,43,90,79,28,80,59,56,68,66,61,50,45,73,43,36,90,58,46,75,94,74,46,28,78,23,23,38,67,42,78,40,64,50,41,28,25,30,28,31,38,51,40,69,85,48,92,94,46,61,53,57,68,66,67,34,70,97,46,55,46,54,62,65,67,59,56,51,49,35,45,47,52,44,42,35,40,17,52,30,57,30,77,92,38,60,76,48,39,71,42,82,73,47,80,42,81,66,44,83,74,44,88,53,40,71,69,43,56,30,37,36,41,26,37,63,44,49,70,46,73,50,98,83,78,39,34,39,31,43,25,41,34,39,32,21,39,75,84,71,42,74,17,35,38,31,34,42,28,39,34,46,41,80,56,130

Radius of gyration: 27.41 Å; Cα contacts (8 Å, |Δi|>4): 832; chains: 1; bounding box: 72×51×81 Å

Nearest PDB structures (foldseek):
  8hfj-assembly1_B  TM=8.133E-01  e=3.140E-13  Cercospora sp. JNU001
  7yb1-assembly1_A  TM=8.164E-01  e=8.997E-13  Cercospora sp. JNU001
  6m9u-assembly1_A  TM=7.915E-01  e=9.272E-09  Bifidobacterium adolescentis L2-32
  3ksu-assembly1_B  TM=7.168E-01  e=4.596E-09  Oenococcus oeni PSU-1
  3ksu-assembly1_A  TM=7.313E-01  e=1.242E-08  Oenococcus oeni PSU-1

Mean predicted aligned error: 15.73 Å